Protein AF-E9GG00-F1 (afdb_monomer_lite)

Secondary structure (DSSP, 8-state):
-HHHHHHHTT-SSEEEEE-HHHHHHHHHHHHHTTTTTTTEEEEE-HHHHHHHHHHHHHHHSTTSSHHHHHHHTTSS-TTHHHHHHTT--HHHHHHHHHHHHHHHHHHHHHHHHHHTTTSS-HHHHHHHHTTS--SS--HHHHHHTS-HHHHHHHHHHHHHHHHHHHTTTHHHHHHHHHHHHHHHHHHHHHHHHHHT-HHHHHHHHHHHHHHHHHTT-HHHHHHHHHHHHHHHTHHHHSTTHHHHHHTTTTEEE-SSSTT-EEEHHHHHIIIIIHHHT-TTTSGGGGTT-HHHHHHHHHHHHHHHHHHHHHHHHTT--PPP-TTGGG-HHHHHHHHHHHHHHHHHHHHS--TTSS--SS-B-TTT-PBPPHHHHHHHHTHHHHHHHHHHHHHHHHHH-GGGGTSPPPPP---SHHHHS---PEEETTEEEPP---THHHHHHHHHHHHHT--HHHHTTS-SSSS-TTTB-TTSPBP---TTHHHHHHHHHHT-GGGHHHHTT--EEEEETTEEEEEEEETTEEEEEE-GGG------HHHHHHHHHHHSPSSEEEEE--S-SHHHHHHHHHGGGSPTTEEEEEEES-GGGT--EEEEHHHHHHHHHHHHHHHHHHHHHTTT-SS-----GGGTTEEEETTEEEE---SS-SS-SSTTTT--PPP----------------------

Radius of gyration: 34.78 Å; chains: 1; bounding box: 69×70×107 Å

Organism: Daphnia pulex (NCBI:txid6669)

Sequence (685 aa):
MSLRIAAECEQRYISLSSDLAICKKYFAIQALESPKFDKIFVQLGWFHIELSYYKAIGKFISESGMPYILVESGLLASGSLSGFLEGKNYNRCRRIHELTAIALQTLHFEAFLDSLKGEITKEDIAVLLRCIDFENANEASFISSIPEEINELFLKYEMYSQLTFSGEHGPLAKYWMLYISKIDVHRKMSRAIRMKDHRLYTQMFPQVLSMFFVFNHQNYARWGTKYHDNLMNMETTHPGITQDFDDGIISIRRTSKPFSASAIDLTLEQTQNKDAANSSTGVVSVTNNLSARQKFAKGHFIKTTLLSHVFQHCNLSRKEDVSKETYPSRIRKDTKQLNDLLSYIKKCRNPFIGNDEELINIGTGKAASKEVSSFLLNITTIGNNEYEKFVLSVIKDPLAFEKPIKKQLINNFASMGEKVKRVRNNQVEVLKMERNYLSTLLVTALEKKIDMELVLQYPLSPIPLVFAHLNGSMNKTVKSVLYDILDGPLEDDSLASVLGEKKLYVTEESKCFLFYVDAEKVMKMEEPTLRSNHEEADTRMMVHCATLESPATVVLRTTDSDVLAIAIGNFHQLKDGIQLYMEAGVTADNSLRYIDINKIGKHLGPQLSKAMPGFWNKATELEPVLYRPENSGWLLNEGKLVLNWFEGEMAPSCLEDIVVSPNEEDEEEEDGSSDDDSADDSEED

Structure (mmCIF, N/CA/C/O backbone):
data_AF-E9GG00-F1
#
_entry.id   AF-E9GG00-F1
#
loop_
_atom_site.group_PDB
_atom_site.id
_atom_site.type_symbol
_atom_site.label_atom_id
_atom_site.label_alt_id
_atom_site.label_comp_id
_atom_site.label_asym_id
_atom_site.label_entity_id
_atom_site.label_seq_id
_atom_site.pdbx_PDB_ins_code
_atom_site.Cartn_x
_atom_site.Cartn_y
_atom_site.Cartn_z
_atom_site.occupancy
_atom_site.B_iso_or_equiv
_atom_site.auth_seq_id
_atom_site.auth_comp_id
_atom_site.auth_asym_id
_atom_site.auth_atom_id
_atom_site.pdbx_PDB_model_num
ATOM 1 N N . MET A 1 1 ? -25.169 -5.922 27.946 1.00 80.06 1 MET A N 1
ATOM 2 C CA . MET A 1 1 ? -24.140 -6.933 28.272 1.00 80.06 1 MET A CA 1
ATOM 3 C C . MET A 1 1 ? -22.826 -6.264 28.653 1.00 80.06 1 MET A C 1
ATOM 5 O O . MET A 1 1 ? -22.438 -6.425 29.795 1.00 80.06 1 MET A O 1
ATOM 9 N N . SER A 1 2 ? -22.208 -5.447 27.791 1.00 82.50 2 SER A N 1
ATOM 10 C CA . SER A 1 2 ? -20.915 -4.789 28.070 1.00 82.50 2 SER A CA 1
ATOM 11 C C . SER A 1 2 ? -20.871 -3.995 29.383 1.00 82.50 2 SER A C 1
ATOM 13 O O . SER A 1 2 ? -19.956 -4.185 30.165 1.00 82.50 2 SER A O 1
ATOM 15 N N . LEU A 1 3 ? -21.900 -3.199 29.701 1.00 86.19 3 LEU A N 1
ATOM 16 C CA . LEU A 1 3 ? -21.973 -2.492 30.994 1.00 86.19 3 LEU A CA 1
ATOM 17 C C . LEU A 1 3 ? -22.063 -3.427 32.211 1.00 86.19 3 LEU A C 1
ATOM 19 O O . LEU A 1 3 ? -21.590 -3.078 33.285 1.00 86.19 3 LEU A O 1
ATOM 23 N N . ARG A 1 4 ? -22.674 -4.609 32.050 1.00 87.19 4 ARG A N 1
ATOM 24 C CA . ARG A 1 4 ? -22.717 -5.623 33.111 1.00 87.19 4 ARG A CA 1
ATOM 25 C C . ARG A 1 4 ? -21.331 -6.233 33.306 1.00 87.19 4 ARG A C 1
ATOM 27 O O . ARG A 1 4 ? -20.898 -6.329 34.439 1.00 87.19 4 ARG A O 1
ATOM 34 N N . ILE A 1 5 ? -20.639 -6.559 32.211 1.00 82.94 5 ILE A N 1
ATOM 35 C CA . ILE A 1 5 ? -19.252 -7.047 32.249 1.00 82.94 5 ILE A CA 1
ATOM 36 C C . ILE A 1 5 ? -18.348 -6.017 32.928 1.00 82.94 5 ILE A C 1
ATOM 38 O O . ILE A 1 5 ? -17.598 -6.380 33.821 1.00 82.94 5 ILE A O 1
ATOM 42 N N . ALA A 1 6 ? -18.472 -4.737 32.566 1.00 84.12 6 ALA A N 1
ATOM 43 C CA . ALA A 1 6 ? -17.714 -3.660 33.198 1.00 84.12 6 ALA A CA 1
ATOM 44 C C . ALA A 1 6 ? -17.949 -3.622 34.716 1.00 84.12 6 ALA A C 1
ATOM 46 O O . ALA A 1 6 ? -16.996 -3.559 35.480 1.00 84.12 6 ALA A O 1
ATOM 47 N N . ALA A 1 7 ? -19.207 -3.732 35.158 1.00 86.75 7 ALA A N 1
ATOM 48 C CA . ALA A 1 7 ? -19.543 -3.768 36.579 1.00 86.75 7 ALA A CA 1
ATOM 49 C C . ALA A 1 7 ? -19.005 -5.024 37.292 1.00 86.75 7 ALA A C 1
ATOM 51 O O . ALA A 1 7 ? -18.473 -4.910 38.388 1.00 86.75 7 ALA A O 1
ATOM 52 N N . GLU A 1 8 ? -19.122 -6.203 36.676 1.00 88.56 8 GLU A N 1
ATOM 53 C CA . GLU A 1 8 ? -18.617 -7.477 37.217 1.00 88.56 8 GLU A CA 1
ATOM 54 C C . GLU A 1 8 ? -17.082 -7.527 37.276 1.00 88.56 8 GLU A C 1
ATOM 56 O O . GLU A 1 8 ? -16.528 -8.179 38.153 1.00 88.56 8 GLU A O 1
ATOM 61 N N . CYS A 1 9 ? -16.401 -6.836 36.359 1.00 82.38 9 CYS A N 1
ATOM 62 C CA . CYS A 1 9 ? -14.941 -6.724 36.314 1.00 82.38 9 CYS A CA 1
ATOM 63 C C . CYS A 1 9 ? -14.412 -5.498 37.075 1.00 82.38 9 CYS A C 1
ATOM 65 O O . CYS A 1 9 ? -13.231 -5.185 36.953 1.00 82.38 9 CYS A O 1
ATOM 67 N N . GLU A 1 10 ? -15.279 -4.774 37.792 1.00 86.56 10 GLU A N 1
ATOM 68 C CA . GLU A 1 10 ? -14.945 -3.544 38.525 1.00 86.56 10 GLU A CA 1
ATOM 69 C C . GLU A 1 10 ? -14.262 -2.467 37.655 1.00 86.56 10 GLU A C 1
ATOM 71 O O . GLU A 1 10 ? -13.512 -1.617 38.132 1.00 86.56 10 GLU A O 1
ATOM 76 N N . GLN A 1 11 ? -14.553 -2.465 36.352 1.00 84.19 11 GLN A N 1
ATOM 77 C CA . GLN A 1 11 ? -14.012 -1.505 35.400 1.00 84.19 11 GLN A CA 1
ATOM 78 C C . GLN A 1 11 ? -14.855 -0.231 35.370 1.00 84.19 11 GLN A C 1
ATOM 80 O O . GLN A 1 11 ? -16.080 -0.258 35.206 1.00 84.19 11 GLN A O 1
ATOM 85 N N . ARG A 1 12 ? -14.179 0.918 35.472 1.00 86.25 12 ARG A N 1
ATOM 86 C CA . ARG A 1 12 ? -14.818 2.238 35.400 1.00 86.25 12 ARG A CA 1
ATOM 87 C C . ARG A 1 12 ? -15.427 2.505 34.021 1.00 86.25 12 ARG A C 1
ATOM 89 O O . ARG A 1 12 ? -16.559 2.989 33.938 1.00 86.25 12 ARG A O 1
ATOM 96 N N . TYR A 1 13 ? -14.690 2.154 32.971 1.00 90.81 13 TYR A N 1
ATOM 97 C CA . TYR A 1 13 ? -15.104 2.226 31.572 1.00 90.81 13 TYR A CA 1
ATOM 98 C C . TYR A 1 13 ? -14.845 0.890 30.886 1.00 90.81 13 TYR A C 1
ATOM 100 O O . TYR A 1 13 ? -14.038 0.091 31.350 1.00 90.81 13 TYR A O 1
ATOM 108 N N . ILE A 1 14 ? -15.519 0.652 29.764 1.00 89.56 14 ILE A N 1
ATOM 109 C CA . ILE A 1 14 ? -15.253 -0.516 28.924 1.00 89.56 14 ILE A CA 1
ATOM 110 C C . ILE A 1 14 ? -14.999 -0.083 27.491 1.00 89.56 14 ILE A C 1
ATOM 112 O O . ILE A 1 14 ? -15.794 0.650 26.903 1.00 89.56 14 ILE A O 1
ATOM 116 N N . SER A 1 15 ? -13.900 -0.565 26.921 1.00 89.56 15 SER A N 1
ATOM 117 C CA . SER A 1 15 ? -13.593 -0.355 25.513 1.00 89.56 15 SER A CA 1
ATOM 118 C C . SER A 1 15 ? -14.218 -1.443 24.643 1.00 89.56 15 SER A C 1
ATOM 120 O O . SER A 1 15 ? -14.095 -2.633 24.937 1.00 89.56 15 SER A O 1
ATOM 122 N N . LEU A 1 16 ? -14.884 -1.044 23.559 1.00 89.62 16 LEU A N 1
ATOM 123 C CA . LEU A 1 16 ? -15.431 -1.949 22.551 1.00 89.62 16 LEU A CA 1
ATOM 124 C C . LEU A 1 16 ? -14.815 -1.644 21.190 1.00 89.62 16 LEU A C 1
ATOM 126 O O . LEU A 1 16 ? -15.115 -0.612 20.593 1.00 89.62 16 LEU A O 1
ATOM 130 N N . SER A 1 17 ? -14.002 -2.570 20.683 1.00 89.75 17 SER A N 1
ATOM 131 C CA . SER A 1 17 ? -13.441 -2.502 19.333 1.00 89.75 17 SER A CA 1
ATOM 132 C C . SER A 1 17 ? -14.262 -3.335 18.353 1.00 89.75 17 SER A C 1
ATOM 134 O O . SER A 1 17 ? -14.636 -4.470 18.658 1.00 89.75 17 SER A O 1
ATOM 136 N N . SER A 1 18 ? -14.577 -2.777 17.184 1.00 87.62 18 SER A N 1
ATOM 137 C CA . SER A 1 18 ? -15.292 -3.499 16.130 1.00 87.62 18 SER A CA 1
ATOM 138 C C . SER A 1 18 ? -15.058 -2.900 14.744 1.00 87.62 18 SER A C 1
ATOM 140 O O . SER A 1 18 ? -14.469 -1.825 14.601 1.00 87.62 18 SER A O 1
ATOM 142 N N . ASP A 1 19 ? -15.545 -3.591 13.713 1.00 89.62 19 ASP A N 1
ATOM 143 C CA . ASP A 1 19 ? -15.570 -3.055 12.359 1.00 89.62 19 ASP A CA 1
ATOM 144 C C . ASP A 1 19 ? -16.465 -1.804 12.260 1.00 89.62 19 ASP A C 1
ATOM 146 O O . ASP A 1 19 ? -17.287 -1.485 13.128 1.00 89.62 19 ASP A O 1
ATOM 150 N N . LEU A 1 20 ? -16.329 -1.081 11.150 1.00 90.94 20 LEU A N 1
ATOM 151 C CA . LEU A 1 20 ? -17.071 0.152 10.913 1.00 90.94 20 LEU A CA 1
ATOM 152 C C . LEU A 1 20 ? -18.598 -0.043 10.880 1.00 90.94 20 LEU A C 1
ATOM 154 O O . LEU A 1 20 ? -19.349 0.855 11.274 1.00 90.94 20 LEU A O 1
ATOM 158 N N . ALA A 1 21 ? -19.081 -1.183 10.379 1.00 89.19 21 ALA A N 1
ATOM 159 C CA . ALA A 1 21 ? -20.507 -1.445 10.228 1.00 89.19 21 ALA A CA 1
ATOM 160 C C . ALA A 1 21 ? -21.207 -1.609 11.583 1.00 89.19 21 ALA A C 1
ATOM 162 O O . ALA A 1 21 ? -22.380 -1.236 11.708 1.00 89.19 21 ALA A O 1
ATOM 163 N N . ILE A 1 22 ? -20.488 -2.119 12.582 1.00 90.00 22 ILE A N 1
ATOM 164 C CA . ILE A 1 22 ? -20.940 -2.217 13.967 1.00 90.00 22 ILE A CA 1
ATOM 165 C C . ILE A 1 22 ? -20.696 -0.895 14.704 1.00 90.00 22 ILE A C 1
ATOM 167 O O . ILE A 1 22 ? -21.630 -0.359 15.303 1.00 90.00 22 ILE A O 1
ATOM 171 N N . CYS A 1 23 ? -19.500 -0.307 14.601 1.00 92.44 23 CYS A N 1
ATOM 172 C CA . CYS A 1 23 ? -19.158 0.918 15.330 1.00 92.44 23 CYS A CA 1
ATOM 173 C C . CYS A 1 23 ? -20.076 2.098 14.997 1.00 92.44 23 CYS A C 1
ATOM 175 O O . CYS A 1 23 ? -20.489 2.812 15.907 1.00 92.44 23 CYS A O 1
ATOM 177 N N . LYS A 1 24 ? -20.508 2.263 13.737 1.00 91.62 24 LYS A N 1
ATOM 178 C CA . LYS A 1 24 ? -21.499 3.301 13.384 1.00 91.62 24 LYS A CA 1
ATOM 179 C C . LYS A 1 24 ? -22.811 3.160 14.167 1.00 91.62 24 LYS A C 1
ATOM 181 O O . LYS A 1 24 ? -23.434 4.159 14.512 1.00 91.62 24 LYS A O 1
ATOM 186 N N . LYS A 1 25 ? -23.237 1.922 14.457 1.00 92.50 25 LYS A N 1
ATOM 187 C CA . LYS A 1 25 ? -24.439 1.655 15.257 1.00 92.50 25 LYS A CA 1
ATOM 188 C C . LYS A 1 25 ? -24.176 1.953 16.726 1.00 92.50 25 LYS A C 1
ATOM 190 O O . LYS A 1 25 ? -25.041 2.530 17.370 1.00 92.50 25 LYS A O 1
ATOM 195 N N . TYR A 1 26 ? -23.000 1.595 17.241 1.00 92.88 26 TYR A N 1
ATOM 196 C CA . TYR A 1 26 ? -22.618 1.919 18.616 1.00 92.88 26 TYR A CA 1
ATOM 197 C C . TYR A 1 26 ? -22.583 3.424 18.856 1.00 92.88 26 TYR A C 1
ATOM 199 O O . TYR A 1 26 ? -23.201 3.875 19.813 1.00 92.88 26 TYR A O 1
ATOM 207 N N . PHE A 1 27 ? -21.972 4.201 17.959 1.00 92.12 27 PHE A N 1
ATOM 208 C CA . PHE A 1 27 ? -21.979 5.659 18.065 1.00 92.12 27 PHE A CA 1
ATOM 209 C C . PHE A 1 27 ? -23.397 6.241 18.039 1.00 92.12 27 PHE A C 1
ATOM 211 O O . PHE A 1 27 ? -23.723 7.080 18.872 1.00 92.12 27 PHE A O 1
ATOM 218 N N . ALA A 1 28 ? -24.261 5.771 17.132 1.00 91.00 28 ALA A N 1
ATOM 219 C CA . ALA A 1 28 ? -25.647 6.235 17.065 1.00 91.00 28 ALA A CA 1
ATOM 220 C C . ALA A 1 28 ? -26.446 5.891 18.335 1.00 91.00 28 ALA A C 1
ATOM 222 O O . ALA A 1 28 ? -27.144 6.745 18.872 1.00 91.00 28 ALA A O 1
ATOM 223 N N . ILE A 1 29 ? -26.322 4.659 18.844 1.00 92.31 29 ILE A N 1
ATOM 224 C CA . ILE A 1 29 ? -26.987 4.228 20.083 1.00 92.31 29 ILE A CA 1
ATOM 225 C C . ILE A 1 29 ? -26.475 5.037 21.274 1.00 92.31 29 ILE A C 1
ATOM 227 O O . ILE A 1 29 ? -27.275 5.492 22.082 1.00 92.31 29 ILE A O 1
ATOM 231 N N . GLN A 1 30 ? -25.159 5.232 21.379 1.00 92.38 30 GLN A N 1
ATOM 232 C CA . GLN A 1 30 ? -24.559 6.014 22.455 1.00 92.38 30 GLN A CA 1
ATOM 233 C C . GLN A 1 30 ? -25.062 7.460 22.445 1.00 92.38 30 GLN A C 1
ATOM 235 O O . GLN A 1 30 ? -25.414 7.975 23.498 1.00 92.38 30 GLN A O 1
ATOM 240 N N . ALA A 1 31 ? -25.170 8.081 21.268 1.00 89.75 31 ALA A N 1
ATOM 241 C CA . ALA A 1 31 ? -25.702 9.434 21.138 1.00 89.75 31 ALA A CA 1
ATOM 242 C C . ALA A 1 31 ? -27.196 9.526 21.505 1.00 89.75 31 ALA A C 1
ATOM 244 O O . ALA A 1 31 ? -27.591 10.440 22.222 1.00 89.75 31 ALA A O 1
ATOM 245 N N . LEU A 1 32 ? -28.023 8.581 21.042 1.00 92.81 32 LEU A N 1
ATOM 246 C CA . LEU A 1 32 ? -29.474 8.585 21.286 1.00 92.81 32 LEU A CA 1
ATOM 247 C C . LEU A 1 32 ? -29.849 8.279 22.742 1.00 92.81 32 LEU A C 1
ATOM 249 O O . LEU A 1 32 ? -30.848 8.786 23.241 1.00 92.81 32 LEU A O 1
ATOM 253 N N . GLU A 1 33 ? -29.075 7.426 23.408 1.00 94.75 33 GLU A N 1
ATOM 254 C CA . GLU A 1 33 ? -29.372 6.926 24.756 1.00 94.75 33 GLU A CA 1
ATOM 255 C C . GLU A 1 33 ? -28.454 7.543 25.824 1.00 94.75 33 GLU A C 1
ATOM 257 O O . GLU A 1 33 ? -28.395 7.040 26.948 1.00 94.75 33 GLU A O 1
ATOM 262 N N . SER A 1 34 ? -27.710 8.604 25.501 1.00 91.56 34 SER A N 1
ATOM 263 C CA . SER A 1 34 ? -26.864 9.297 26.479 1.00 91.56 34 SER A CA 1
ATOM 264 C C . SER A 1 34 ? -27.709 9.768 27.683 1.00 91.56 34 SER A C 1
ATOM 266 O O . SER A 1 34 ? -28.817 10.277 27.488 1.00 91.56 34 SER A O 1
ATOM 268 N N . PRO A 1 35 ? -27.252 9.562 28.941 1.00 93.75 35 PRO A N 1
ATOM 269 C CA . PRO A 1 35 ? -25.905 9.134 29.341 1.00 93.75 35 PRO A CA 1
ATOM 270 C C . PRO A 1 35 ? -25.732 7.624 29.597 1.00 93.75 35 PRO A C 1
ATOM 272 O O . PRO A 1 35 ? -24.723 7.172 30.142 1.00 93.75 35 PRO A O 1
ATOM 275 N N . LYS A 1 36 ? -26.729 6.800 29.260 1.00 93.06 36 LYS A N 1
ATOM 276 C CA . LYS A 1 36 ? -26.805 5.382 29.658 1.00 93.06 36 LYS A CA 1
ATOM 277 C C . LYS A 1 36 ? -25.605 4.552 29.206 1.00 93.06 36 LYS A C 1
ATOM 279 O O . LYS A 1 36 ? -25.193 3.641 29.924 1.00 93.06 36 LYS A O 1
ATOM 284 N N . PHE A 1 37 ? -25.065 4.839 28.022 1.00 93.44 37 PHE A N 1
ATOM 285 C CA . PHE A 1 37 ? -23.932 4.121 27.432 1.00 93.44 37 PHE A CA 1
ATOM 286 C C . PHE A 1 37 ? -22.645 4.953 27.400 1.00 93.44 37 PHE A C 1
ATOM 288 O O . PHE A 1 37 ? -21.684 4.555 26.745 1.00 93.44 37 PHE A O 1
ATOM 295 N N . ASP A 1 38 ? -22.578 6.060 28.139 1.00 91.44 38 ASP A N 1
ATOM 296 C CA . ASP A 1 38 ? -21.411 6.954 28.144 1.00 91.44 38 ASP A CA 1
ATOM 297 C C . ASP A 1 38 ? -20.187 6.314 28.809 1.00 91.44 38 ASP A C 1
ATOM 299 O O . ASP A 1 38 ? -19.072 6.758 28.598 1.00 91.44 38 ASP A O 1
ATOM 303 N N . LYS A 1 39 ? -20.361 5.221 29.566 1.00 91.25 39 LYS A N 1
ATOM 304 C CA . LYS A 1 39 ? -19.237 4.432 30.105 1.00 91.25 39 LYS A CA 1
ATOM 305 C C . LYS A 1 39 ? -18.523 3.564 29.058 1.00 91.25 39 LYS A C 1
ATOM 307 O O . LYS A 1 39 ? -17.563 2.871 29.398 1.00 91.25 39 LYS A O 1
ATOM 312 N N . ILE A 1 40 ? -19.035 3.505 27.828 1.00 93.50 40 ILE A N 1
ATOM 313 C CA . ILE A 1 40 ? -18.480 2.683 26.752 1.00 93.50 40 ILE A CA 1
ATOM 314 C C . ILE A 1 40 ? -17.591 3.550 25.862 1.00 93.50 40 ILE A C 1
ATOM 316 O O . ILE A 1 40 ? -18.080 4.440 25.173 1.00 93.50 40 ILE A O 1
ATOM 320 N N . PHE A 1 41 ? -16.311 3.210 25.770 1.00 94.69 41 PHE A N 1
ATOM 321 C CA . PHE A 1 41 ? -15.425 3.807 24.782 1.00 94.69 41 PHE A CA 1
ATOM 322 C C . PHE A 1 41 ? -15.445 2.974 23.494 1.00 94.69 41 PHE A C 1
ATOM 324 O O . PHE A 1 41 ? -15.007 1.825 23.469 1.00 94.69 41 PHE A O 1
ATOM 331 N N . VAL A 1 42 ? -15.974 3.527 22.405 1.00 94.62 42 VAL A N 1
ATOM 332 C CA . VAL A 1 42 ? -16.054 2.823 21.114 1.00 94.62 42 VAL A CA 1
ATOM 333 C C . VAL A 1 42 ? -14.753 3.026 20.331 1.00 94.62 42 VAL A C 1
ATOM 335 O O . VAL A 1 42 ? -14.397 4.156 20.001 1.00 94.62 42 VAL A O 1
ATOM 338 N N . GLN A 1 43 ? -14.066 1.931 19.995 1.00 93.75 43 GLN A N 1
ATOM 339 C CA . GLN A 1 43 ? -12.863 1.921 19.160 1.00 93.75 43 GLN A CA 1
ATOM 340 C C . GLN A 1 43 ? -13.171 1.392 17.752 1.00 93.75 43 GLN A C 1
ATOM 342 O O . GLN A 1 43 ? -13.792 0.340 17.591 1.00 93.75 43 GLN A O 1
ATOM 347 N N . LEU A 1 44 ? -12.706 2.085 16.710 1.00 94.19 44 LEU A N 1
ATOM 348 C CA . LEU A 1 44 ? -12.712 1.514 15.361 1.00 94.19 44 LEU A CA 1
ATOM 349 C C . LEU A 1 44 ? -11.560 0.517 15.213 1.00 94.19 44 LEU A C 1
ATOM 351 O O . LEU A 1 44 ? -10.413 0.841 15.508 1.00 94.19 44 LEU A O 1
ATOM 355 N N . GLY A 1 45 ? -11.872 -0.685 14.732 1.00 92.25 45 GLY A N 1
ATOM 356 C CA . GLY A 1 45 ? -10.898 -1.743 14.492 1.00 92.25 45 GLY A CA 1
ATOM 357 C C . GLY A 1 45 ? -9.850 -1.340 13.452 1.00 92.25 45 GLY A C 1
ATOM 358 O O . GLY A 1 45 ? -10.188 -1.023 12.305 1.00 92.25 45 GLY A O 1
ATOM 359 N N . TRP A 1 46 ? -8.576 -1.339 13.862 1.00 93.81 46 TRP A N 1
ATOM 360 C CA . TRP A 1 46 ? -7.464 -0.917 13.007 1.00 93.81 46 TRP A CA 1
ATOM 361 C C . TRP A 1 46 ? -7.317 -1.803 11.774 1.00 93.81 46 TRP A C 1
ATOM 363 O O . TRP A 1 46 ? -7.058 -1.280 10.697 1.00 93.81 46 TRP A O 1
ATOM 373 N N . PHE A 1 47 ? -7.528 -3.117 11.876 1.00 93.38 47 PHE A N 1
ATOM 374 C CA . PHE A 1 47 ? -7.332 -4.003 10.729 1.00 93.38 47 PHE A CA 1
ATOM 375 C C . PHE A 1 47 ? -8.248 -3.643 9.557 1.00 93.38 47 PHE A C 1
ATOM 377 O O . PHE A 1 47 ? -7.790 -3.526 8.423 1.00 93.38 47 PHE A O 1
ATOM 384 N N . HIS A 1 48 ? -9.520 -3.347 9.815 1.00 93.94 48 HIS A N 1
ATOM 385 C CA . HIS A 1 48 ? -10.431 -2.923 8.751 1.00 93.94 48 HIS A CA 1
ATOM 386 C C . HIS A 1 48 ? -10.148 -1.501 8.229 1.00 93.94 48 HIS A C 1
ATOM 388 O O . HIS A 1 48 ? -10.404 -1.209 7.054 1.00 93.94 48 HIS A O 1
ATOM 394 N N . ILE A 1 49 ? -9.626 -0.611 9.082 1.00 96.56 49 ILE A N 1
ATOM 395 C CA . ILE A 1 49 ? -9.103 0.696 8.650 1.00 96.56 49 ILE A CA 1
ATOM 396 C C . ILE A 1 49 ? -7.916 0.486 7.702 1.00 96.56 49 ILE A C 1
ATOM 398 O O . ILE A 1 49 ? -7.875 1.092 6.635 1.00 96.56 49 ILE A O 1
ATOM 402 N N . GLU A 1 50 ? -6.995 -0.406 8.053 1.00 96.12 50 GLU A N 1
ATOM 403 C CA . GLU A 1 50 ? -5.785 -0.726 7.299 1.00 96.12 50 GLU A CA 1
ATOM 404 C C . GLU A 1 50 ? -6.107 -1.326 5.921 1.00 96.12 50 GLU A C 1
ATOM 406 O O . GLU A 1 50 ? -5.563 -0.866 4.920 1.00 96.12 50 GLU A O 1
ATOM 411 N N . LEU A 1 51 ? -7.077 -2.244 5.817 1.00 95.81 51 LEU A N 1
ATOM 412 C CA . LEU A 1 51 ? -7.573 -2.734 4.516 1.00 95.81 51 LEU A CA 1
ATOM 413 C C . LEU A 1 51 ? -8.112 -1.594 3.640 1.00 95.81 51 LEU A C 1
ATOM 415 O O . LEU A 1 51 ? -7.837 -1.513 2.441 1.00 95.81 51 LEU A O 1
ATOM 419 N N . SER A 1 52 ? -8.870 -0.677 4.246 1.00 97.06 52 SER A N 1
ATOM 420 C CA . SER A 1 52 ? -9.386 0.498 3.539 1.00 97.06 52 SER A CA 1
ATOM 421 C C . SER A 1 52 ? -8.272 1.455 3.125 1.00 97.06 52 SER A C 1
ATOM 423 O O . SER A 1 52 ? -8.383 2.091 2.078 1.00 97.06 52 SER A O 1
ATOM 425 N N . TYR A 1 53 ? -7.206 1.546 3.919 1.00 98.25 53 TYR A N 1
ATOM 426 C CA . TYR A 1 53 ? -6.026 2.345 3.617 1.00 98.25 53 TYR A CA 1
ATOM 427 C C . TYR A 1 53 ? -5.242 1.757 2.441 1.00 98.25 53 TYR A C 1
ATOM 429 O O . TYR A 1 53 ? -4.958 2.484 1.492 1.00 98.25 53 TYR A O 1
ATOM 437 N N . TYR A 1 54 ? -5.015 0.439 2.413 1.00 98.25 54 TYR A N 1
ATOM 438 C CA . TYR A 1 54 ? -4.427 -0.231 1.249 1.00 98.25 54 TYR A CA 1
ATOM 439 C C . TYR A 1 54 ? -5.260 -0.037 -0.009 1.00 98.25 54 TYR A C 1
ATOM 441 O O . TYR A 1 54 ? -4.708 0.239 -1.063 1.00 98.25 54 TYR A O 1
ATOM 449 N N . LYS A 1 55 ? -6.591 -0.079 0.088 1.00 97.81 55 LYS A N 1
ATOM 450 C CA . LYS A 1 55 ? -7.459 0.223 -1.054 1.00 97.81 55 LYS A CA 1
ATOM 451 C C . LYS A 1 55 ? -7.324 1.671 -1.547 1.00 97.81 55 LYS A C 1
ATOM 453 O O . LYS A 1 55 ? -7.442 1.922 -2.745 1.00 97.81 55 LYS A O 1
ATOM 458 N N . ALA A 1 56 ? -7.094 2.631 -0.652 1.00 98.12 56 ALA A N 1
ATOM 459 C CA . ALA A 1 56 ? -6.817 4.014 -1.040 1.00 98.12 56 ALA A CA 1
ATOM 460 C C . ALA A 1 56 ? -5.448 4.132 -1.735 1.00 98.12 56 ALA A C 1
ATOM 462 O O . ALA A 1 56 ? -5.358 4.774 -2.779 1.00 98.12 56 ALA A O 1
ATOM 463 N N . ILE A 1 57 ? -4.417 3.452 -1.219 1.00 98.19 57 ILE A N 1
ATOM 464 C CA . ILE A 1 57 ? -3.095 3.359 -1.863 1.00 98.19 57 ILE A CA 1
ATOM 465 C C . ILE A 1 57 ? -3.197 2.663 -3.228 1.00 98.19 57 ILE A C 1
ATOM 467 O O . ILE A 1 57 ? -2.623 3.136 -4.200 1.00 98.19 57 ILE A O 1
ATOM 471 N N . GLY A 1 58 ? -3.974 1.588 -3.337 1.00 96.94 58 GLY A N 1
ATOM 472 C CA . GLY A 1 58 ? -4.207 0.872 -4.588 1.00 96.94 58 GLY A CA 1
ATOM 473 C C . GLY A 1 58 ? -4.839 1.762 -5.655 1.00 96.94 58 GLY A C 1
ATOM 474 O O . GLY A 1 58 ? -4.414 1.734 -6.801 1.00 96.94 58 GLY A O 1
ATOM 475 N N . LYS A 1 59 ? -5.785 2.637 -5.281 1.00 96.62 59 LYS A N 1
ATOM 476 C CA . LYS A 1 59 ? -6.301 3.669 -6.196 1.00 96.62 59 LYS A CA 1
ATOM 477 C C . LYS A 1 59 ? -5.249 4.710 -6.569 1.00 96.62 59 LYS A C 1
ATOM 479 O O . LYS A 1 59 ? -5.300 5.204 -7.689 1.00 96.62 59 LYS A O 1
ATOM 484 N N . PHE A 1 60 ? -4.338 5.056 -5.660 1.00 98.00 60 PHE A N 1
ATOM 485 C CA . PHE A 1 60 ? -3.253 5.994 -5.948 1.00 98.00 60 PHE A CA 1
ATOM 486 C C . PHE A 1 60 ? -2.315 5.443 -7.029 1.00 98.00 60 PHE A C 1
ATOM 488 O O . PHE A 1 60 ? -2.069 6.145 -7.998 1.00 98.00 60 PHE A O 1
ATOM 495 N N . ILE A 1 61 ? -1.908 4.172 -6.923 1.00 96.44 61 ILE A N 1
ATOM 496 C CA . ILE A 1 61 ? -0.989 3.515 -7.875 1.00 96.44 61 ILE A CA 1
ATOM 497 C C . ILE A 1 61 ? -1.679 2.806 -9.051 1.00 96.44 61 ILE A C 1
ATOM 499 O O . ILE A 1 61 ? -1.024 2.128 -9.839 1.00 96.44 61 ILE A O 1
ATOM 503 N N . SER A 1 62 ? -3.005 2.899 -9.159 1.00 91.38 62 SER A N 1
ATOM 504 C CA . SER A 1 62 ? -3.768 2.186 -10.188 1.00 91.38 62 SER A CA 1
ATOM 505 C C . SER A 1 62 ? -3.355 2.663 -11.576 1.00 91.38 62 SER A C 1
ATOM 507 O O . SER A 1 62 ? -3.429 3.861 -11.849 1.00 91.38 62 SER A O 1
ATOM 509 N N . GLU A 1 63 ? -2.975 1.720 -12.440 1.00 83.69 63 GLU A N 1
ATOM 510 C CA . GLU A 1 63 ? -2.443 1.971 -13.788 1.00 83.69 63 GLU A CA 1
ATOM 511 C C . GLU A 1 63 ? -1.206 2.879 -13.833 1.00 83.69 63 GLU A C 1
ATOM 513 O O . GLU A 1 63 ? -0.908 3.447 -14.870 1.00 83.69 63 GLU A O 1
ATOM 518 N N . SER A 1 64 ? -0.444 3.030 -12.745 1.00 86.62 64 SER A N 1
ATOM 519 C CA . SER A 1 64 ? 0.756 3.883 -12.755 1.00 86.62 64 SER A CA 1
ATOM 520 C C . SER A 1 64 ? 2.021 3.165 -13.246 1.00 86.62 64 SER A C 1
ATOM 522 O O . SER A 1 64 ? 3.122 3.597 -12.917 1.00 86.62 64 SER A O 1
ATOM 524 N N . GLY A 1 65 ? 1.890 2.004 -13.892 1.00 81.50 65 GLY A N 1
ATOM 525 C CA . GLY A 1 65 ? 3.008 1.146 -14.309 1.00 81.50 65 GLY A CA 1
ATOM 526 C C . GLY A 1 65 ? 3.545 0.217 -13.218 1.00 81.50 65 GLY A C 1
ATOM 527 O O . GLY A 1 65 ? 3.886 -0.928 -13.492 1.00 81.50 65 GLY A O 1
ATOM 528 N N . MET A 1 66 ? 3.526 0.638 -11.951 1.00 91.12 66 MET A N 1
ATOM 529 C CA . MET A 1 66 ? 3.941 -0.229 -10.839 1.00 91.12 66 MET A CA 1
ATOM 530 C C . MET A 1 66 ? 3.110 -1.513 -10.707 1.00 91.12 66 MET A C 1
ATOM 532 O O . MET A 1 66 ? 3.718 -2.561 -10.526 1.00 91.12 66 MET A O 1
ATOM 536 N N . PRO A 1 67 ? 1.764 -1.504 -10.825 1.00 86.81 67 PRO A N 1
ATOM 537 C CA . PRO A 1 67 ? 0.975 -2.740 -10.862 1.00 86.81 67 PRO A CA 1
ATOM 538 C C . PRO A 1 67 ? 1.503 -3.788 -11.848 1.00 86.81 67 PRO A C 1
ATOM 540 O O . PRO A 1 67 ? 1.588 -4.959 -11.493 1.00 86.81 67 PRO A O 1
ATOM 543 N N . TYR A 1 68 ? 1.904 -3.348 -13.043 1.00 79.94 68 TYR A N 1
ATOM 544 C CA . TYR A 1 68 ? 2.508 -4.191 -14.071 1.00 79.94 68 TYR A CA 1
ATOM 545 C C . TYR A 1 68 ? 3.896 -4.681 -13.646 1.00 79.94 68 TYR A C 1
ATOM 547 O O . TYR A 1 68 ? 4.143 -5.880 -13.626 1.00 79.94 68 TYR A O 1
ATOM 555 N N . ILE A 1 69 ? 4.764 -3.782 -13.177 1.00 82.50 69 ILE A N 1
ATOM 556 C CA . ILE A 1 69 ? 6.106 -4.133 -12.688 1.00 82.50 69 ILE A CA 1
ATOM 557 C C . ILE A 1 69 ? 6.052 -5.178 -11.560 1.00 82.50 69 ILE A C 1
ATOM 559 O O . ILE A 1 69 ? 6.877 -6.089 -11.509 1.00 82.50 69 ILE A O 1
ATOM 563 N N . LEU A 1 70 ? 5.084 -5.078 -10.645 1.00 84.31 70 LEU A N 1
ATOM 564 C CA . LEU A 1 70 ? 4.900 -6.059 -9.570 1.00 84.31 70 LEU A CA 1
ATOM 565 C C . LEU A 1 70 ? 4.547 -7.453 -10.104 1.00 84.31 70 LEU A C 1
ATOM 567 O O . LEU A 1 70 ? 4.966 -8.439 -9.499 1.00 84.31 70 LEU A O 1
ATOM 571 N N . VAL A 1 71 ? 3.795 -7.525 -11.206 1.00 77.69 71 VAL A N 1
ATOM 572 C CA . VAL A 1 71 ? 3.450 -8.780 -11.883 1.00 77.69 71 VAL A CA 1
ATOM 573 C C . VAL A 1 71 ? 4.657 -9.362 -12.599 1.00 77.69 71 VAL A C 1
ATOM 575 O O . VAL A 1 71 ? 5.053 -10.486 -12.306 1.00 77.69 71 VAL A O 1
ATOM 578 N N . GLU A 1 72 ? 5.296 -8.573 -13.455 1.00 76.50 72 GLU A N 1
ATOM 579 C CA . GLU A 1 72 ? 6.396 -9.049 -14.296 1.00 76.50 72 GLU A CA 1
ATOM 580 C C . GLU A 1 72 ? 7.665 -9.392 -13.505 1.00 76.50 72 GLU A C 1
ATOM 582 O O . GLU A 1 72 ? 8.418 -10.292 -13.864 1.00 76.50 72 GLU A O 1
ATOM 587 N N . SER A 1 73 ? 7.892 -8.728 -12.368 1.00 80.00 73 SER A N 1
ATOM 588 C CA . SER A 1 73 ? 8.972 -9.100 -11.439 1.00 80.00 73 SER A CA 1
ATOM 589 C C . SER A 1 73 ? 8.698 -10.397 -10.662 1.00 80.00 73 SER A C 1
ATOM 591 O O . SER A 1 73 ? 9.527 -10.818 -9.854 1.00 80.00 73 SER A O 1
ATOM 593 N N . GLY A 1 74 ? 7.524 -11.018 -10.830 1.00 76.31 74 GLY A N 1
ATOM 594 C CA . GLY A 1 74 ? 7.102 -12.197 -10.070 1.00 76.31 74 GLY A CA 1
ATOM 595 C C . GLY A 1 74 ? 6.861 -11.918 -8.580 1.00 76.31 74 GLY A C 1
ATOM 596 O O . GLY A 1 74 ? 6.813 -12.845 -7.763 1.00 76.31 74 GLY A O 1
ATOM 597 N N . LEU A 1 75 ? 6.740 -10.646 -8.175 1.00 85.56 75 LEU A N 1
ATOM 598 C CA . LEU A 1 75 ? 6.459 -10.275 -6.787 1.00 85.56 75 LEU A CA 1
ATOM 599 C C . LEU A 1 75 ? 4.970 -10.432 -6.442 1.00 85.56 75 LEU A C 1
ATOM 601 O O . LEU A 1 75 ? 4.627 -10.759 -5.296 1.00 85.56 75 LEU A O 1
ATOM 605 N N . LEU A 1 76 ? 4.100 -10.210 -7.424 1.00 80.44 76 LEU A N 1
ATOM 606 C CA . LEU A 1 76 ? 2.655 -10.309 -7.317 1.00 80.44 76 LEU A CA 1
ATOM 607 C C . LEU A 1 76 ? 2.105 -11.160 -8.455 1.00 80.44 76 LEU A C 1
ATOM 609 O O . LEU A 1 76 ? 2.181 -10.788 -9.612 1.00 80.44 76 LEU A O 1
ATOM 613 N N . ALA A 1 77 ? 1.470 -12.267 -8.110 1.00 73.25 77 ALA A N 1
ATOM 614 C CA . ALA A 1 77 ? 0.708 -13.034 -9.074 1.00 73.25 77 ALA A CA 1
ATOM 615 C C . ALA A 1 77 ? -0.473 -12.206 -9.609 1.00 73.25 77 ALA A C 1
ATOM 617 O O . ALA A 1 77 ? -1.069 -11.385 -8.898 1.00 73.25 77 ALA A O 1
ATOM 618 N N . SER A 1 78 ? -0.781 -12.363 -10.881 1.00 64.50 78 SER A N 1
ATOM 619 C CA . SER A 1 78 ? -1.550 -11.373 -11.620 1.00 64.50 78 SER A CA 1
ATOM 620 C C . SER A 1 78 ? -3.059 -11.407 -11.349 1.00 64.50 78 SER A C 1
ATOM 622 O O . SER A 1 78 ? -3.647 -10.351 -11.134 1.00 64.50 78 SER A O 1
ATOM 624 N N . GLY A 1 79 ? -3.680 -12.563 -11.131 1.00 65.69 79 GLY A N 1
ATOM 625 C CA . GLY A 1 79 ? -5.057 -12.627 -10.598 1.00 65.69 79 GLY A CA 1
ATOM 626 C C . GLY A 1 79 ? -5.165 -12.201 -9.125 1.00 65.69 79 GLY A C 1
ATOM 627 O O . GLY A 1 79 ? -6.252 -11.903 -8.618 1.00 65.69 79 GLY A O 1
ATOM 628 N N . SER A 1 80 ? -4.033 -12.058 -8.432 1.00 73.50 80 SER A N 1
ATOM 629 C CA . SER A 1 80 ? -3.962 -11.486 -7.096 1.00 73.50 80 SER A CA 1
ATOM 630 C C . SER A 1 80 ? -3.860 -9.959 -7.129 1.00 73.50 80 SER A C 1
ATOM 632 O O . SER A 1 80 ? -4.022 -9.336 -6.070 1.00 73.50 80 SER A O 1
ATOM 634 N N . LEU A 1 81 ? -3.674 -9.351 -8.311 1.00 76.31 81 LEU A N 1
ATOM 635 C CA . LEU A 1 81 ? -3.554 -7.907 -8.509 1.00 76.31 81 LEU A CA 1
ATOM 636 C C . LEU A 1 81 ? -4.814 -7.157 -8.088 1.00 76.31 81 LEU A C 1
ATOM 638 O O . LEU A 1 81 ? -4.734 -6.205 -7.312 1.00 76.31 81 LEU A O 1
ATOM 642 N N . SER A 1 82 ? -5.990 -7.621 -8.518 1.00 80.00 82 SER A N 1
ATOM 643 C CA . SER A 1 82 ? -7.261 -6.997 -8.128 1.00 80.00 82 SER A CA 1
ATOM 644 C C . SER A 1 82 ? -7.433 -7.008 -6.605 1.00 80.00 82 SER A C 1
ATOM 646 O O . SER A 1 82 ? -7.722 -5.982 -5.989 1.00 80.00 82 SER A O 1
ATOM 648 N N . GLY A 1 83 ? -7.158 -8.148 -5.961 1.00 75.19 83 GLY A N 1
ATOM 649 C CA . GLY A 1 83 ? -7.223 -8.261 -4.505 1.00 75.19 83 GLY A CA 1
ATOM 650 C C . GLY A 1 83 ? -6.187 -7.398 -3.773 1.00 75.19 83 GLY A C 1
ATOM 651 O O . GLY A 1 83 ? -6.458 -6.955 -2.655 1.00 75.19 83 GLY A O 1
ATOM 652 N N . PHE A 1 84 ? -5.029 -7.142 -4.387 1.00 90.25 84 PHE A N 1
ATOM 653 C CA . PHE A 1 84 ? -4.001 -6.231 -3.880 1.00 90.25 84 PHE A CA 1
ATOM 654 C C . PHE A 1 84 ? -4.437 -4.761 -3.987 1.00 90.25 84 PHE A C 1
ATOM 656 O O . PHE A 1 84 ? -4.475 -4.073 -2.967 1.00 90.25 84 PHE A O 1
ATOM 663 N N . LEU A 1 85 ? -4.861 -4.302 -5.171 1.00 88.56 85 LEU A N 1
ATOM 664 C CA . LEU A 1 85 ? -5.320 -2.923 -5.400 1.00 88.56 85 LEU A CA 1
ATOM 665 C C . LEU A 1 85 ? -6.596 -2.590 -4.613 1.00 88.56 85 LEU A C 1
ATOM 667 O O . LEU A 1 85 ? -6.796 -1.459 -4.170 1.00 88.56 85 LEU A O 1
ATOM 671 N N . GLU A 1 86 ? -7.468 -3.573 -4.394 1.00 90.25 86 GLU A N 1
ATOM 672 C CA . GLU A 1 86 ? -8.671 -3.400 -3.582 1.00 90.25 86 GLU A CA 1
ATOM 673 C C . GLU A 1 86 ? -8.428 -3.537 -2.072 1.00 90.25 86 GLU A C 1
ATOM 675 O O . GLU A 1 86 ? -9.386 -3.415 -1.304 1.00 90.25 86 GLU A O 1
ATOM 680 N N . GLY A 1 87 ? -7.191 -3.798 -1.635 1.00 89.19 87 GLY A N 1
ATOM 681 C CA . GLY A 1 87 ? -6.848 -3.961 -0.222 1.00 89.19 87 GLY A CA 1
ATOM 682 C C . GLY A 1 87 ? -7.495 -5.181 0.442 1.00 89.19 87 GLY A C 1
ATOM 683 O O . GLY A 1 87 ? -7.628 -5.208 1.659 1.00 89.19 87 GLY A O 1
ATOM 684 N N . LYS A 1 88 ? -7.942 -6.180 -0.332 1.00 85.81 88 LYS A N 1
ATOM 685 C CA . LYS A 1 88 ? -8.602 -7.398 0.177 1.00 85.81 88 LYS A CA 1
ATOM 686 C C . LYS A 1 88 ? -7.598 -8.453 0.639 1.00 85.81 88 LYS A C 1
ATOM 688 O O . LYS A 1 88 ? -7.867 -9.197 1.580 1.00 85.81 88 LYS A O 1
ATOM 693 N N . ASN A 1 89 ? -6.431 -8.511 0.002 1.00 86.69 89 ASN A N 1
ATOM 694 C CA . ASN A 1 89 ? -5.399 -9.504 0.292 1.00 86.69 89 ASN A CA 1
ATOM 695 C C . ASN A 1 89 ? -4.433 -9.012 1.383 1.00 86.69 89 ASN A C 1
ATOM 697 O O . ASN A 1 89 ? -3.265 -8.764 1.096 1.00 86.69 89 ASN A O 1
ATOM 701 N N . TYR A 1 90 ? -4.899 -8.911 2.634 1.00 89.12 90 TYR A N 1
ATOM 702 C CA . TYR A 1 90 ? -4.167 -8.295 3.757 1.00 89.12 90 TYR A CA 1
ATOM 703 C C . TYR A 1 90 ? -2.658 -8.593 3.810 1.00 89.12 90 TYR A C 1
ATOM 705 O O . TYR A 1 90 ? -1.836 -7.685 3.711 1.00 89.12 90 TYR A O 1
ATOM 713 N N . ASN A 1 91 ? -2.288 -9.874 3.933 1.00 88.00 91 ASN A N 1
ATOM 714 C CA . ASN A 1 91 ? -0.888 -10.283 4.084 1.00 88.00 91 ASN A CA 1
ATOM 715 C C . ASN A 1 91 ? -0.045 -9.936 2.847 1.00 88.00 91 ASN A C 1
ATOM 717 O O . ASN A 1 91 ? 1.139 -9.634 2.978 1.00 88.00 91 ASN A O 1
ATOM 721 N N . ARG A 1 92 ? -0.648 -9.977 1.648 1.00 89.69 92 ARG A N 1
ATOM 722 C CA . ARG A 1 92 ? 0.027 -9.594 0.402 1.00 89.69 92 ARG A CA 1
ATOM 723 C C . ARG A 1 92 ? 0.202 -8.082 0.337 1.00 89.69 92 ARG A C 1
ATOM 725 O O . ARG A 1 92 ? 1.318 -7.648 0.100 1.00 89.69 92 ARG A O 1
ATOM 732 N N . CYS A 1 93 ? -0.842 -7.299 0.620 1.00 94.19 93 CYS A N 1
ATOM 733 C CA . CYS A 1 93 ? -0.765 -5.836 0.671 1.00 94.19 93 CYS A CA 1
ATOM 734 C C . CYS A 1 93 ? 0.322 -5.375 1.642 1.00 94.19 93 CYS A C 1
ATOM 736 O O . CYS A 1 93 ? 1.212 -4.628 1.244 1.00 94.19 93 CYS A O 1
ATOM 738 N N . ARG A 1 94 ? 0.307 -5.895 2.877 1.00 92.31 94 ARG A N 1
ATOM 739 C CA . ARG A 1 94 ? 1.291 -5.552 3.909 1.00 92.31 94 ARG A CA 1
ATOM 740 C C . ARG A 1 94 ? 2.724 -5.856 3.486 1.00 92.31 94 ARG A C 1
ATOM 742 O O . ARG A 1 94 ? 3.610 -5.058 3.747 1.00 92.31 94 ARG A O 1
ATOM 749 N N . ARG A 1 95 ? 2.966 -6.987 2.824 1.00 93.31 95 ARG A N 1
ATOM 750 C CA . ARG A 1 95 ? 4.315 -7.367 2.383 1.00 93.31 95 ARG A CA 1
ATOM 751 C C . ARG A 1 95 ? 4.764 -6.621 1.126 1.00 93.31 95 ARG A C 1
ATOM 753 O O . ARG A 1 95 ? 5.885 -6.135 1.069 1.00 93.31 95 ARG A O 1
ATOM 760 N N . ILE A 1 96 ? 3.920 -6.586 0.100 1.00 96.25 96 ILE A N 1
ATOM 761 C CA . ILE A 1 96 ? 4.296 -6.088 -1.226 1.00 96.25 96 ILE A CA 1
ATOM 762 C C . ILE A 1 96 ? 4.463 -4.573 -1.193 1.00 96.25 96 ILE A C 1
ATOM 764 O O . ILE A 1 96 ? 5.477 -4.096 -1.681 1.00 96.25 96 ILE A O 1
ATOM 768 N N . HIS A 1 97 ? 3.562 -3.824 -0.542 1.00 97.69 97 HIS A N 1
ATOM 769 C CA . HIS A 1 97 ? 3.730 -2.372 -0.430 1.00 97.69 97 HIS A CA 1
ATOM 770 C C . HIS A 1 97 ? 5.035 -1.981 0.279 1.00 97.69 97 HIS A C 1
ATOM 772 O O . HIS A 1 97 ? 5.679 -1.023 -0.145 1.00 97.69 97 HIS A O 1
ATOM 778 N N . GLU A 1 98 ? 5.441 -2.734 1.308 1.00 95.88 98 GLU A N 1
ATOM 779 C CA . GLU A 1 98 ? 6.719 -2.546 2.002 1.00 95.88 98 GLU A CA 1
ATOM 780 C C . GLU A 1 98 ? 7.916 -2.815 1.085 1.00 95.88 98 GLU A C 1
ATOM 782 O O . GLU A 1 98 ? 8.811 -1.978 0.994 1.00 95.88 98 GL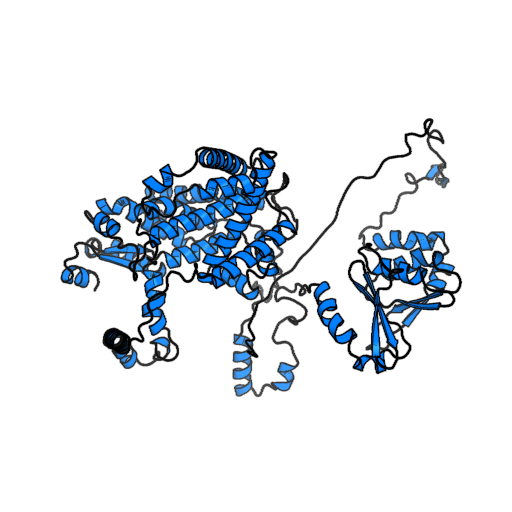U A O 1
ATOM 787 N N . LEU A 1 99 ? 7.909 -3.932 0.346 1.00 97.00 99 LEU A N 1
ATOM 788 C CA . LEU A 1 99 ? 8.967 -4.245 -0.622 1.00 97.00 99 LEU A CA 1
ATOM 789 C C . LEU A 1 99 ? 9.058 -3.192 -1.731 1.00 97.00 99 LEU A C 1
ATOM 791 O O . LEU A 1 99 ? 10.154 -2.758 -2.069 1.00 97.00 99 LEU A O 1
ATOM 795 N N . THR A 1 100 ? 7.921 -2.725 -2.249 1.00 98.19 100 THR A N 1
ATOM 796 C CA . THR A 1 100 ? 7.877 -1.652 -3.248 1.00 98.19 100 THR A CA 1
ATOM 797 C C . THR A 1 100 ? 8.426 -0.340 -2.700 1.00 98.19 100 THR A C 1
ATOM 799 O O . THR A 1 100 ? 9.208 0.323 -3.374 1.00 98.19 100 THR A O 1
ATOM 802 N N . ALA A 1 101 ? 8.046 0.040 -1.476 1.00 98.19 101 ALA A N 1
ATOM 803 C CA . ALA A 1 101 ? 8.557 1.255 -0.850 1.00 98.19 101 ALA A CA 1
ATOM 804 C C . ALA A 1 101 ? 10.069 1.171 -0.613 1.00 98.19 101 ALA A C 1
ATOM 806 O O . ALA A 1 101 ? 10.765 2.136 -0.900 1.00 98.19 101 ALA A O 1
ATOM 807 N N . ILE A 1 102 ? 10.584 0.024 -0.155 1.00 97.62 102 ILE A N 1
ATOM 808 C CA . ILE A 1 102 ? 12.026 -0.196 0.031 1.00 97.62 102 ILE A CA 1
ATOM 809 C C . ILE A 1 102 ? 12.765 -0.145 -1.308 1.00 97.62 102 ILE A C 1
ATOM 811 O O . ILE A 1 102 ? 13.821 0.478 -1.380 1.00 97.62 102 ILE A O 1
ATOM 815 N N . ALA A 1 103 ? 12.222 -0.746 -2.370 1.00 98.25 103 ALA A N 1
ATOM 816 C CA . ALA A 1 103 ? 12.829 -0.687 -3.698 1.00 98.25 103 ALA A CA 1
ATOM 817 C C . ALA A 1 103 ? 12.960 0.765 -4.177 1.00 98.25 103 ALA A C 1
ATOM 819 O O . ALA A 1 103 ? 14.049 1.209 -4.528 1.00 98.25 103 ALA A O 1
ATOM 820 N N . LEU A 1 104 ? 11.877 1.541 -4.100 1.00 98.31 104 LEU A N 1
ATOM 821 C CA . LEU A 1 104 ? 11.888 2.954 -4.479 1.00 98.31 104 LEU A CA 1
ATOM 822 C C . LEU A 1 104 ? 12.808 3.793 -3.577 1.00 98.31 104 LEU A C 1
ATOM 824 O O . LEU A 1 104 ? 13.568 4.606 -4.087 1.00 98.31 104 LEU A O 1
ATOM 828 N N . GLN A 1 105 ? 12.794 3.571 -2.258 1.00 97.44 105 GLN A N 1
ATOM 829 C CA . GLN A 1 105 ? 13.710 4.239 -1.322 1.00 97.44 105 GLN A CA 1
ATOM 830 C C . GLN A 1 105 ? 15.172 3.916 -1.638 1.00 97.44 105 GLN A C 1
ATOM 832 O O . GLN A 1 105 ? 16.017 4.798 -1.542 1.00 97.44 105 GLN A O 1
ATOM 837 N N . THR A 1 106 ? 15.469 2.680 -2.048 1.00 97.25 106 THR A N 1
ATOM 838 C CA . THR A 1 106 ? 16.817 2.270 -2.459 1.00 97.25 106 THR A CA 1
ATOM 839 C C . THR A 1 106 ? 17.248 3.032 -3.708 1.00 97.25 106 THR A C 1
ATOM 841 O O . THR A 1 106 ? 18.331 3.599 -3.714 1.00 97.25 106 THR A O 1
ATOM 844 N N . LEU A 1 107 ? 16.393 3.112 -4.732 1.00 97.69 107 LEU A N 1
ATOM 845 C CA . LEU A 1 107 ? 16.690 3.860 -5.961 1.00 97.69 107 LEU A CA 1
ATOM 846 C C . LEU A 1 107 ? 16.862 5.363 -5.706 1.00 97.69 107 LEU A C 1
ATOM 848 O O . LEU A 1 107 ? 17.768 5.980 -6.255 1.00 97.69 107 LEU A O 1
ATOM 852 N N . HIS A 1 108 ? 16.026 5.946 -4.847 1.00 97.62 108 HIS A N 1
ATOM 853 C CA . HIS A 1 108 ? 16.141 7.346 -4.445 1.00 97.62 108 HIS A CA 1
ATOM 854 C C . HIS A 1 108 ? 17.425 7.606 -3.641 1.00 97.62 108 HIS A C 1
ATOM 856 O O . HIS A 1 108 ? 18.092 8.618 -3.842 1.00 97.62 108 HIS A O 1
ATOM 862 N N . PHE A 1 109 ? 17.805 6.683 -2.753 1.00 96.25 109 PHE A N 1
ATOM 863 C CA . PHE A 1 109 ? 19.066 6.768 -2.020 1.00 96.25 109 PHE A CA 1
ATOM 864 C C . PHE A 1 109 ? 20.281 6.603 -2.945 1.00 96.25 109 PHE A C 1
ATOM 866 O O . PHE A 1 109 ? 21.269 7.302 -2.765 1.00 96.25 109 PHE A O 1
ATOM 873 N N . GLU A 1 110 ? 20.209 5.741 -3.964 1.00 95.12 110 GLU A N 1
ATOM 874 C CA . GLU A 1 110 ? 21.244 5.642 -5.005 1.00 95.12 110 GLU A CA 1
ATOM 875 C C . GLU A 1 110 ? 21.407 6.969 -5.759 1.00 95.12 110 GLU A C 1
ATOM 877 O O . GLU A 1 110 ? 22.522 7.475 -5.838 1.00 95.12 110 GLU A O 1
ATOM 882 N N . ALA A 1 111 ? 20.307 7.587 -6.200 1.00 95.44 111 ALA A N 1
ATOM 883 C CA . ALA A 1 111 ? 20.341 8.899 -6.852 1.00 95.44 111 ALA A CA 1
ATOM 884 C C . ALA A 1 111 ? 20.921 10.002 -5.941 1.00 95.44 111 ALA A C 1
ATOM 886 O O . ALA A 1 111 ? 21.677 10.865 -6.391 1.00 95.44 111 ALA A O 1
ATOM 887 N N . PHE A 1 112 ? 20.618 9.951 -4.640 1.00 95.88 112 PHE A N 1
ATOM 888 C CA . PHE A 1 112 ? 21.242 10.825 -3.650 1.00 95.88 112 PHE A CA 1
ATOM 889 C C . PHE A 1 112 ? 22.758 10.610 -3.568 1.00 95.88 112 PHE A C 1
ATOM 891 O O . PHE A 1 112 ? 23.503 11.586 -3.628 1.00 95.88 112 PHE A O 1
ATOM 898 N N . LEU A 1 113 ? 23.235 9.365 -3.468 1.00 94.62 113 LEU A N 1
ATOM 899 C CA . LEU A 1 113 ? 24.673 9.078 -3.426 1.00 94.62 113 LEU A CA 1
ATOM 900 C C . LEU A 1 113 ? 25.387 9.548 -4.700 1.00 94.62 113 LEU A C 1
ATOM 902 O O . LEU A 1 113 ? 26.464 10.140 -4.612 1.00 94.62 113 LEU A O 1
ATOM 906 N N . ASP A 1 114 ? 24.765 9.366 -5.864 1.00 93.25 114 ASP A N 1
ATOM 907 C CA . ASP A 1 114 ? 25.296 9.859 -7.137 1.00 93.25 114 ASP A CA 1
ATOM 908 C C . ASP A 1 114 ? 25.413 11.396 -7.137 1.00 93.25 114 ASP A C 1
ATOM 910 O O . ASP A 1 114 ? 26.404 11.955 -7.619 1.00 93.25 114 ASP A O 1
ATOM 914 N N . SER A 1 115 ? 24.458 12.098 -6.512 1.00 93.31 115 SER A N 1
ATOM 915 C CA . SER A 1 115 ? 24.493 13.562 -6.365 1.00 93.31 115 SER A CA 1
ATOM 916 C C . SER A 1 115 ? 25.656 14.068 -5.501 1.00 93.31 115 SER A C 1
ATOM 918 O O . SER A 1 115 ? 26.130 15.188 -5.705 1.00 93.31 115 SER A O 1
ATOM 920 N N . LEU A 1 116 ? 26.166 13.229 -4.590 1.00 93.12 116 LEU A N 1
ATOM 921 C CA . LEU A 1 116 ? 27.332 13.527 -3.756 1.00 93.12 116 LEU A CA 1
ATOM 922 C C . LEU A 1 116 ? 28.665 13.340 -4.497 1.00 93.12 116 LEU A C 1
ATOM 924 O O . LEU A 1 116 ? 29.720 13.564 -3.911 1.00 93.12 116 LEU A O 1
ATOM 928 N N . LYS A 1 117 ? 28.653 12.921 -5.773 1.00 89.62 117 LYS A N 1
ATOM 929 C CA . LYS A 1 117 ? 29.846 12.811 -6.637 1.00 89.62 117 LYS A CA 1
ATOM 930 C C . LYS A 1 117 ? 31.008 12.027 -6.006 1.00 89.62 117 LYS A C 1
ATOM 932 O O . LYS A 1 117 ? 32.173 12.348 -6.233 1.00 89.62 117 LYS A O 1
ATOM 937 N N . GLY A 1 118 ? 30.690 10.996 -5.223 1.00 84.88 118 GLY A N 1
ATOM 938 C CA . GLY A 1 118 ? 31.681 10.125 -4.590 1.00 84.88 118 GLY A CA 1
ATOM 939 C C . GLY A 1 118 ? 32.292 10.650 -3.287 1.00 84.88 118 GLY A C 1
ATOM 940 O O . GLY A 1 118 ? 33.301 10.099 -2.861 1.00 84.88 118 GLY A O 1
ATOM 941 N N . GLU A 1 119 ? 31.702 11.661 -2.629 1.00 88.69 119 GLU A N 1
ATOM 942 C CA . GLU A 1 119 ? 32.094 12.060 -1.258 1.00 88.69 119 GLU A CA 1
ATOM 943 C C . GLU A 1 119 ? 32.057 10.884 -0.265 1.00 88.69 119 GLU A C 1
ATOM 945 O O . GLU A 1 119 ? 32.828 10.862 0.692 1.00 88.69 119 GLU A O 1
ATOM 950 N N . ILE A 1 120 ? 31.159 9.919 -0.483 1.00 90.00 120 ILE A N 1
ATOM 951 C CA . ILE A 1 120 ? 30.991 8.727 0.349 1.00 90.00 120 ILE A CA 1
ATOM 952 C C . ILE A 1 120 ? 30.533 7.542 -0.507 1.00 90.00 120 ILE A C 1
ATOM 954 O O . ILE A 1 120 ? 29.652 7.683 -1.359 1.00 90.00 120 ILE A O 1
ATOM 958 N N . THR A 1 121 ? 31.127 6.367 -0.293 1.00 89.31 121 THR A N 1
ATOM 959 C CA . THR A 1 121 ? 30.781 5.136 -1.022 1.00 89.31 121 THR A CA 1
ATOM 960 C C . THR A 1 121 ? 29.862 4.219 -0.209 1.00 89.31 121 THR A C 1
ATOM 962 O O . THR A 1 121 ? 29.707 4.364 1.007 1.00 89.31 121 THR A O 1
ATOM 965 N N . LYS A 1 122 ? 29.238 3.232 -0.870 1.00 88.81 122 LYS A N 1
ATOM 966 C CA . LYS A 1 122 ? 28.419 2.211 -0.187 1.00 88.81 122 LYS A CA 1
ATOM 967 C C . LYS A 1 122 ? 29.265 1.383 0.788 1.00 88.81 122 LYS A C 1
ATOM 969 O O . LYS A 1 122 ? 28.770 0.983 1.841 1.00 88.81 122 LYS A O 1
ATOM 974 N N . GLU A 1 123 ? 30.530 1.148 0.454 1.00 90.50 123 GLU A N 1
ATOM 975 C CA . GLU A 1 123 ? 31.509 0.453 1.283 1.00 90.50 123 GLU A CA 1
ATOM 976 C C . GLU A 1 123 ? 31.825 1.246 2.556 1.00 90.50 123 GLU A C 1
ATOM 978 O O . GLU A 1 123 ? 31.814 0.664 3.643 1.00 90.50 123 GLU A O 1
ATOM 983 N N . ASP A 1 124 ? 32.016 2.565 2.446 1.00 90.75 124 ASP A N 1
ATOM 984 C CA . ASP A 1 124 ? 32.245 3.444 3.601 1.00 90.75 124 ASP A CA 1
ATOM 985 C C . ASP A 1 124 ? 31.047 3.417 4.555 1.00 90.75 124 ASP A C 1
ATOM 987 O O . ASP A 1 124 ? 31.200 3.203 5.760 1.00 90.75 124 ASP A O 1
ATOM 991 N N . ILE A 1 125 ? 29.831 3.537 4.010 1.00 91.44 125 ILE A N 1
ATOM 992 C CA . ILE A 1 125 ? 28.588 3.440 4.788 1.00 91.44 125 ILE A CA 1
ATOM 993 C C . ILE A 1 125 ? 28.506 2.078 5.485 1.00 91.44 125 ILE A C 1
ATOM 995 O O . ILE A 1 125 ? 28.185 2.006 6.670 1.00 91.44 125 ILE A O 1
ATOM 999 N N . ALA A 1 126 ? 28.825 0.986 4.787 1.00 91.31 126 ALA A N 1
ATOM 1000 C CA . ALA A 1 126 ? 28.796 -0.353 5.368 1.00 91.31 126 ALA A CA 1
ATOM 1001 C C . ALA A 1 126 ? 29.802 -0.523 6.518 1.00 91.31 126 ALA A C 1
ATOM 1003 O O . ALA A 1 126 ? 29.513 -1.256 7.465 1.00 91.31 126 ALA A O 1
ATOM 1004 N N . VAL A 1 127 ? 30.965 0.135 6.459 1.00 92.31 127 VAL A N 1
ATOM 1005 C CA . VAL A 1 127 ? 31.937 0.164 7.562 1.00 92.31 127 VAL A CA 1
ATOM 1006 C C . VAL A 1 127 ? 31.377 0.948 8.746 1.00 92.31 127 VAL A C 1
ATOM 1008 O O . VAL A 1 127 ? 31.368 0.425 9.859 1.00 92.31 127 VAL A O 1
ATOM 1011 N N . LEU A 1 128 ? 30.844 2.148 8.510 1.00 90.50 128 LEU A N 1
ATOM 1012 C CA . LEU A 1 128 ? 30.267 2.997 9.555 1.00 90.50 128 LEU A CA 1
ATOM 1013 C C . LEU A 1 128 ? 29.078 2.328 10.266 1.00 90.50 128 LEU A C 1
ATOM 1015 O O . LEU A 1 128 ? 28.972 2.387 11.490 1.00 90.50 128 LEU A O 1
ATOM 1019 N N . LEU A 1 129 ? 28.215 1.621 9.529 1.00 89.12 129 LEU A N 1
ATOM 1020 C CA . LEU A 1 129 ? 27.078 0.894 10.104 1.00 89.12 129 LEU A CA 1
ATOM 1021 C C . LEU A 1 129 ? 27.499 -0.249 11.044 1.00 89.12 129 LEU A C 1
ATOM 1023 O O . LEU A 1 129 ? 26.730 -0.605 11.934 1.00 89.12 129 LEU A O 1
ATOM 1027 N N . ARG A 1 130 ? 28.705 -0.819 10.889 1.00 88.62 130 ARG A N 1
ATOM 1028 C CA . ARG A 1 130 ? 29.230 -1.856 11.804 1.00 88.62 130 ARG A CA 1
ATOM 1029 C C . ARG A 1 130 ? 29.681 -1.295 13.151 1.00 88.62 130 ARG A C 1
ATOM 1031 O O . ARG A 1 130 ? 29.867 -2.075 14.078 1.00 88.62 130 ARG A O 1
ATOM 1038 N N . CYS A 1 131 ? 29.867 0.020 13.256 1.00 85.12 131 CYS A N 1
ATOM 1039 C CA . CYS A 1 131 ? 30.221 0.688 14.507 1.00 85.12 131 CYS A CA 1
ATOM 1040 C C . CYS A 1 131 ? 29.006 0.913 15.422 1.00 85.12 131 CYS A C 1
ATOM 1042 O O . CYS A 1 131 ? 29.188 1.200 16.602 1.00 85.12 131 CYS A O 1
ATOM 1044 N N . ILE A 1 132 ? 27.786 0.784 14.888 1.00 86.25 132 ILE A N 1
ATOM 1045 C CA . ILE A 1 132 ? 26.544 0.975 15.641 1.00 86.25 132 ILE A CA 1
ATOM 1046 C C . ILE A 1 132 ? 26.316 -0.227 16.566 1.00 86.25 132 ILE A C 1
ATOM 1048 O O . ILE A 1 132 ? 26.363 -1.382 16.138 1.00 86.25 132 ILE A O 1
ATOM 1052 N N . ASP A 1 133 ? 26.029 0.049 17.836 1.00 80.00 133 ASP A N 1
ATOM 1053 C CA . ASP A 1 133 ? 25.771 -0.971 18.849 1.00 80.00 133 ASP A CA 1
ATOM 1054 C C . ASP A 1 133 ? 24.299 -1.409 18.814 1.00 80.00 133 ASP A C 1
ATOM 1056 O O . ASP A 1 133 ? 23.400 -0.716 19.296 1.00 80.00 133 ASP A O 1
ATOM 1060 N N . PHE A 1 134 ? 24.059 -2.587 18.233 1.00 71.75 134 PHE A N 1
ATOM 1061 C CA . PHE A 1 134 ? 22.742 -3.227 18.183 1.00 71.75 134 PHE A CA 1
ATOM 1062 C C . PHE A 1 134 ? 22.485 -4.200 19.347 1.00 71.75 134 PHE A C 1
ATOM 1064 O O . PHE A 1 134 ? 21.374 -4.721 19.466 1.00 71.75 134 PHE A O 1
ATOM 1071 N N . GLU A 1 135 ? 23.487 -4.488 20.185 1.00 66.75 135 GLU A N 1
ATOM 1072 C CA . GLU A 1 135 ? 23.397 -5.514 21.232 1.00 66.75 135 GLU A CA 1
ATOM 1073 C C . GLU A 1 135 ? 22.843 -4.948 22.548 1.00 66.75 135 GLU A C 1
ATOM 1075 O O . GLU A 1 135 ? 22.147 -5.651 23.290 1.00 66.75 135 GLU A O 1
ATOM 1080 N N . ASN A 1 136 ? 23.062 -3.657 22.812 1.00 57.16 136 ASN A N 1
ATOM 1081 C CA . ASN A 1 136 ? 22.492 -2.972 23.968 1.00 57.16 136 ASN A CA 1
ATOM 1082 C C . ASN A 1 136 ? 21.052 -2.506 23.694 1.00 57.16 136 ASN A C 1
ATOM 1084 O O . ASN A 1 136 ? 20.802 -1.491 23.054 1.00 57.16 136 ASN A O 1
ATOM 1088 N N . ALA A 1 137 ? 20.073 -3.227 24.249 1.00 56.69 137 ALA A N 1
ATOM 1089 C CA . ALA A 1 137 ? 18.630 -3.010 24.060 1.00 56.69 137 ALA A CA 1
ATOM 1090 C C . ALA A 1 137 ? 18.057 -1.678 24.608 1.00 56.69 137 ALA A C 1
ATOM 1092 O O . ALA A 1 137 ? 16.836 -1.549 24.733 1.00 56.69 137 ALA A O 1
ATOM 1093 N N . ASN A 1 138 ? 18.895 -0.703 24.977 1.00 69.81 138 ASN A N 1
ATOM 1094 C CA . ASN A 1 138 ? 18.446 0.607 25.437 1.00 69.81 138 ASN A CA 1
ATOM 1095 C C . ASN A 1 138 ? 18.621 1.655 24.318 1.00 69.81 138 ASN A C 1
ATOM 1097 O O . ASN A 1 138 ? 19.673 1.752 23.689 1.00 69.81 138 ASN A O 1
ATOM 1101 N N . GLU A 1 139 ? 17.567 2.437 24.076 1.00 73.25 139 GLU A N 1
ATOM 1102 C CA . GLU A 1 139 ? 17.484 3.415 22.981 1.00 73.25 139 GLU A CA 1
ATOM 1103 C C . GLU A 1 139 ? 18.556 4.511 23.076 1.00 73.25 139 GLU A C 1
ATOM 1105 O O . GLU A 1 139 ? 19.103 4.929 22.060 1.00 73.25 139 GLU A O 1
ATOM 1110 N N . ALA A 1 140 ? 18.920 4.931 24.291 1.00 79.12 140 ALA A N 1
ATOM 1111 C CA . ALA A 1 140 ? 19.940 5.954 24.504 1.00 79.12 140 ALA A CA 1
ATOM 1112 C C . ALA A 1 140 ? 21.343 5.483 24.076 1.00 79.12 140 ALA A C 1
ATOM 1114 O O . ALA A 1 140 ? 22.084 6.245 23.463 1.00 79.12 140 ALA A O 1
ATOM 1115 N N . SER A 1 141 ? 21.681 4.222 24.355 1.00 79.88 141 SER A N 1
ATOM 1116 C CA . SER A 1 141 ? 22.941 3.580 23.972 1.00 79.88 141 SER A CA 1
ATOM 1117 C C . SER A 1 141 ? 23.037 3.466 22.459 1.00 79.88 141 SER A C 1
ATOM 1119 O O . SER A 1 141 ? 24.043 3.875 21.884 1.00 79.88 141 SER A O 1
ATOM 1121 N N . PHE A 1 142 ? 21.959 3.000 21.817 1.00 84.00 142 PHE A N 1
ATOM 1122 C CA . PHE A 1 142 ? 21.868 2.940 20.361 1.00 84.00 142 PHE A CA 1
ATOM 1123 C C . PHE A 1 142 ? 22.109 4.319 19.739 1.00 84.00 142 PHE A C 1
ATOM 1125 O O . PHE A 1 142 ? 23.024 4.460 18.933 1.00 84.00 142 PHE A O 1
ATOM 1132 N N . ILE A 1 143 ? 21.368 5.350 20.171 1.00 83.69 143 ILE A N 1
ATOM 1133 C CA . ILE A 1 143 ? 21.512 6.721 19.651 1.00 83.69 143 ILE A CA 1
ATOM 1134 C C . ILE A 1 143 ? 22.940 7.240 19.850 1.00 83.69 143 ILE A C 1
ATOM 1136 O O . ILE A 1 143 ? 23.516 7.808 18.928 1.00 83.69 143 ILE A O 1
ATOM 1140 N N . SER A 1 144 ? 23.536 7.011 21.024 1.00 85.25 144 SER A N 1
ATOM 1141 C CA . SER A 1 144 ? 24.907 7.452 21.312 1.00 85.25 144 SER A CA 1
ATOM 1142 C C . SER A 1 144 ? 25.986 6.720 20.507 1.00 85.25 144 SER A C 1
ATOM 1144 O O . SER A 1 144 ? 27.102 7.218 20.409 1.00 85.25 144 SER A O 1
ATOM 1146 N N . SER A 1 145 ? 25.667 5.550 19.945 1.00 87.12 145 SER A N 1
ATOM 1147 C CA . SER A 1 145 ? 26.592 4.753 19.130 1.00 87.12 145 SER A CA 1
ATOM 1148 C C . SER A 1 145 ? 26.590 5.132 17.647 1.00 87.12 145 SER A C 1
ATOM 1150 O O . SER A 1 145 ? 27.425 4.634 16.897 1.00 87.12 145 SER A O 1
ATOM 1152 N N . ILE A 1 146 ? 25.657 5.986 17.208 1.00 88.19 146 ILE A N 1
ATOM 1153 C CA . ILE A 1 146 ? 25.563 6.414 15.809 1.00 88.19 146 ILE A CA 1
ATOM 1154 C C . ILE A 1 146 ? 26.755 7.334 15.492 1.00 88.19 146 ILE A C 1
ATOM 1156 O O . ILE A 1 146 ? 26.879 8.380 16.132 1.00 88.19 146 ILE A O 1
ATOM 1160 N N . PRO A 1 147 ? 27.613 6.988 14.509 1.00 91.19 147 PRO A N 1
ATOM 1161 C CA . PRO A 1 147 ? 28.716 7.852 14.091 1.00 91.19 147 PRO A CA 1
ATOM 1162 C C . PRO A 1 147 ? 28.228 9.221 13.603 1.00 91.19 147 PRO A C 1
ATOM 1164 O O . PRO A 1 147 ? 27.165 9.321 12.981 1.00 91.19 147 PRO A O 1
ATOM 1167 N N . GLU A 1 148 ? 29.016 10.271 13.838 1.00 91.25 148 GLU A N 1
ATOM 1168 C CA . GLU A 1 148 ? 28.677 11.639 13.421 1.00 91.25 148 GLU A CA 1
ATOM 1169 C C . GLU A 1 148 ? 28.520 11.728 11.897 1.00 91.25 148 GLU A C 1
ATOM 1171 O O . GLU A 1 148 ? 27.558 12.316 11.412 1.00 91.25 148 GLU A O 1
ATOM 1176 N N . GLU A 1 149 ? 29.362 11.017 11.147 1.00 91.50 149 GLU A N 1
ATOM 1177 C CA . GLU A 1 149 ? 29.322 10.934 9.686 1.00 91.50 149 GLU A CA 1
ATOM 1178 C C . GLU A 1 149 ? 28.015 10.310 9.176 1.00 91.50 149 GLU A C 1
ATOM 1180 O O . GLU A 1 149 ? 27.461 10.731 8.160 1.00 91.50 149 GLU A O 1
ATOM 1185 N N . ILE A 1 150 ? 27.485 9.315 9.897 1.00 91.06 150 ILE A N 1
ATOM 1186 C CA . ILE A 1 150 ? 26.185 8.712 9.581 1.00 91.06 150 ILE A CA 1
ATOM 1187 C C . ILE A 1 150 ? 25.062 9.708 9.860 1.00 91.06 150 ILE A C 1
ATOM 1189 O O . ILE A 1 150 ? 24.140 9.830 9.055 1.00 91.06 150 ILE A O 1
ATOM 1193 N N . ASN A 1 151 ? 25.137 10.442 10.970 1.00 90.31 151 ASN A N 1
ATOM 1194 C CA . ASN A 1 151 ? 24.151 11.464 11.300 1.00 90.31 151 ASN A CA 1
ATOM 1195 C C . ASN A 1 151 ? 24.153 12.614 10.272 1.00 90.31 151 ASN A C 1
ATOM 1197 O O . ASN A 1 151 ? 23.092 13.019 9.800 1.00 90.31 151 ASN A O 1
ATOM 1201 N N . GLU A 1 152 ? 25.327 13.091 9.855 1.00 92.62 152 GLU A N 1
ATOM 1202 C CA . GLU A 1 152 ? 25.468 14.074 8.774 1.00 92.62 152 GLU A CA 1
ATOM 1203 C C . GLU A 1 152 ? 24.897 13.558 7.447 1.00 92.62 152 GLU A C 1
ATOM 1205 O O . GLU A 1 152 ? 24.170 14.282 6.761 1.00 92.62 152 GLU A O 1
ATOM 1210 N N . LEU A 1 153 ? 25.171 12.297 7.095 1.00 93.81 153 LEU A N 1
ATOM 1211 C CA . LEU A 1 153 ? 24.617 11.667 5.897 1.00 93.81 153 LEU A CA 1
ATOM 1212 C C . LEU A 1 153 ? 23.085 11.605 5.947 1.00 93.81 153 LEU A C 1
ATOM 1214 O O . LEU A 1 153 ? 22.430 11.901 4.946 1.00 93.81 153 LEU A O 1
ATOM 1218 N N . PHE A 1 154 ? 22.508 11.264 7.104 1.00 92.56 154 PHE A N 1
ATOM 1219 C CA . PHE A 1 154 ? 21.059 11.272 7.303 1.00 92.56 154 PHE A CA 1
ATOM 1220 C C . PHE A 1 154 ? 20.463 12.666 7.102 1.00 92.56 154 PHE A C 1
ATOM 1222 O O . PHE A 1 154 ? 19.467 12.788 6.391 1.00 92.56 154 PHE A O 1
ATOM 1229 N N . LEU A 1 155 ? 21.083 13.714 7.656 1.00 94.88 155 LEU A N 1
ATOM 1230 C CA . LEU A 1 155 ? 20.632 15.097 7.470 1.00 94.88 155 LEU A CA 1
ATOM 1231 C C . LEU A 1 155 ? 20.700 15.523 5.997 1.00 94.88 155 LEU A C 1
ATOM 1233 O O . LEU A 1 155 ? 19.736 16.082 5.470 1.00 94.88 155 LEU A O 1
ATOM 1237 N N . LYS A 1 156 ? 21.801 15.207 5.299 1.00 96.25 156 LYS A N 1
ATOM 1238 C CA . LYS A 1 156 ? 21.934 15.456 3.852 1.00 96.25 156 LYS A CA 1
ATOM 1239 C C . LYS A 1 156 ? 20.842 14.727 3.056 1.00 96.25 156 LYS A C 1
ATOM 1241 O O . LYS A 1 156 ? 20.226 15.323 2.172 1.00 96.25 156 LYS A O 1
ATOM 1246 N N . TYR A 1 157 ? 20.564 13.465 3.384 1.00 96.50 157 TYR A N 1
ATOM 1247 C CA . TYR A 1 157 ? 19.524 12.684 2.715 1.00 96.50 157 TYR A CA 1
ATOM 1248 C C . TYR A 1 157 ? 18.107 13.194 3.017 1.00 96.50 157 TYR A C 1
ATOM 1250 O O . TYR A 1 157 ? 17.240 13.180 2.140 1.00 96.50 157 TYR A O 1
ATOM 1258 N N . GLU A 1 158 ? 17.855 13.684 4.231 1.00 96.56 158 GLU A N 1
ATOM 1259 C CA . GLU A 1 158 ? 16.587 14.318 4.591 1.00 96.56 158 GLU A CA 1
ATOM 1260 C C . GLU A 1 158 ? 16.365 15.600 3.779 1.00 96.56 158 GLU A C 1
ATOM 1262 O O . GLU A 1 158 ? 15.286 15.786 3.213 1.00 96.56 158 GLU A O 1
ATOM 1267 N N . MET A 1 159 ? 17.396 16.438 3.626 1.00 97.19 159 MET A N 1
ATOM 1268 C CA . MET A 1 159 ? 17.337 17.615 2.753 1.00 97.19 159 MET A CA 1
ATOM 1269 C C . MET A 1 159 ? 17.071 17.228 1.292 1.00 97.19 159 MET A C 1
ATOM 1271 O O . MET A 1 159 ? 16.177 17.789 0.660 1.00 97.19 159 MET A O 1
ATOM 1275 N N . TYR A 1 160 ? 17.779 16.227 0.762 1.00 97.25 160 TYR A N 1
ATOM 1276 C CA . TYR A 1 160 ? 17.557 15.719 -0.598 1.00 97.25 160 TYR A CA 1
ATOM 1277 C C . TYR A 1 160 ? 16.126 15.180 -0.792 1.00 97.25 160 TYR A C 1
ATOM 1279 O O . TYR A 1 160 ? 15.463 15.439 -1.799 1.00 97.25 160 TYR A O 1
ATOM 1287 N N . SER A 1 161 ? 15.596 14.490 0.218 1.00 97.19 161 SER A N 1
ATOM 1288 C CA . SER A 1 161 ? 14.210 14.019 0.245 1.00 97.19 161 SER A CA 1
ATOM 1289 C C . SER A 1 161 ? 13.209 15.179 0.206 1.00 97.19 161 SER A C 1
ATOM 1291 O O . SER A 1 161 ? 12.214 15.108 -0.516 1.00 97.19 161 SER A O 1
ATOM 1293 N N . GLN A 1 162 ? 13.470 16.269 0.938 1.00 96.88 162 GLN A N 1
ATOM 1294 C CA . GLN A 1 162 ? 12.633 17.474 0.923 1.00 96.88 162 GLN A CA 1
ATOM 1295 C C . GLN A 1 162 ? 12.621 18.163 -0.448 1.00 96.88 162 GLN A C 1
ATOM 1297 O O . GLN A 1 162 ? 11.545 18.558 -0.898 1.00 96.88 162 GLN A O 1
ATOM 1302 N N . LEU A 1 163 ? 13.765 18.234 -1.139 1.00 96.56 163 LEU A N 1
ATOM 1303 C CA . LEU A 1 163 ? 13.846 18.738 -2.520 1.00 96.56 163 LEU A CA 1
ATOM 1304 C C . LEU A 1 163 ? 13.000 17.889 -3.487 1.00 96.56 163 LEU A C 1
ATOM 1306 O O . LEU A 1 163 ? 12.275 18.411 -4.338 1.00 96.56 163 LEU A O 1
ATOM 1310 N N . THR A 1 164 ? 12.995 16.568 -3.303 1.00 96.31 164 THR A N 1
ATOM 1311 C CA . THR A 1 164 ? 12.107 15.675 -4.066 1.00 96.31 164 THR A CA 1
ATOM 1312 C C . THR A 1 164 ? 10.630 15.971 -3.790 1.00 96.31 164 THR A C 1
ATOM 1314 O O . THR A 1 164 ? 9.814 16.001 -4.711 1.00 96.31 164 THR A O 1
ATOM 1317 N N . PHE A 1 165 ? 10.259 16.232 -2.532 1.00 95.44 165 PHE A N 1
ATOM 1318 C CA . PHE A 1 165 ? 8.881 16.581 -2.174 1.00 95.44 165 PHE A CA 1
ATOM 1319 C C . PHE A 1 165 ? 8.437 17.948 -2.714 1.00 95.44 165 PHE A C 1
ATOM 1321 O O . PHE A 1 165 ? 7.263 18.097 -3.078 1.00 95.44 165 PHE A O 1
ATOM 1328 N N . SER A 1 166 ? 9.329 18.944 -2.788 1.00 94.12 166 SER A N 1
ATOM 1329 C CA . SER A 1 166 ? 9.008 20.224 -3.434 1.00 94.12 166 SER A CA 1
ATOM 1330 C C . SER A 1 166 ? 8.824 20.052 -4.942 1.00 94.12 166 SER A C 1
ATOM 1332 O O . SER A 1 166 ? 7.921 20.673 -5.506 1.00 94.12 166 SER A O 1
ATOM 1334 N N . GLY A 1 167 ? 9.525 19.090 -5.546 1.00 93.31 167 GLY A N 1
ATOM 1335 C CA . GLY A 1 167 ? 9.421 18.731 -6.961 1.00 93.31 167 GLY A CA 1
ATOM 1336 C C . GLY A 1 167 ? 10.660 19.096 -7.775 1.00 93.31 167 GLY A C 1
ATOM 1337 O O . GLY A 1 167 ? 10.588 19.064 -8.996 1.00 93.31 167 GLY A O 1
ATOM 1338 N N . GLU A 1 168 ? 11.777 19.418 -7.117 1.00 93.50 168 GLU A N 1
ATOM 1339 C CA . GLU A 1 168 ? 13.037 19.807 -7.774 1.00 93.50 168 GLU A CA 1
ATOM 1340 C C . GLU A 1 168 ? 13.644 18.667 -8.604 1.00 93.50 168 GLU A C 1
ATOM 1342 O O . GLU A 1 168 ? 14.308 18.916 -9.601 1.00 93.50 168 GLU A O 1
ATOM 1347 N N . HIS A 1 169 ? 13.382 17.411 -8.225 1.00 94.56 169 HIS A N 1
ATOM 1348 C CA . HIS A 1 169 ? 13.794 16.216 -8.980 1.00 94.56 169 HIS A CA 1
ATOM 1349 C C . HIS A 1 169 ? 12.713 15.732 -9.966 1.00 94.56 169 HIS A C 1
ATOM 1351 O O . HIS A 1 169 ? 12.695 14.576 -10.376 1.00 94.56 169 HIS A O 1
ATOM 1357 N N . GLY A 1 170 ? 11.758 16.602 -10.293 1.00 94.56 170 GLY A N 1
ATOM 1358 C CA . GLY A 1 170 ? 10.684 16.335 -11.237 1.00 94.56 170 GLY A CA 1
ATOM 1359 C C . GLY A 1 170 ? 9.410 15.720 -10.627 1.00 94.56 170 GLY A C 1
ATOM 1360 O O . GLY A 1 170 ? 9.416 15.123 -9.539 1.00 94.56 170 GLY A O 1
ATOM 1361 N N . PRO A 1 171 ? 8.264 15.866 -11.320 1.00 95.75 171 PRO A N 1
ATOM 1362 C CA . PRO A 1 171 ? 6.977 15.278 -10.957 1.00 95.75 171 PRO A CA 1
ATOM 1363 C C . PRO A 1 171 ? 7.018 13.765 -10.733 1.00 95.75 171 PRO A C 1
ATOM 1365 O O . PRO A 1 171 ? 6.370 13.281 -9.802 1.00 95.75 171 PRO A O 1
ATOM 1368 N N . LEU A 1 172 ? 7.766 13.009 -11.541 1.00 95.50 172 LEU A N 1
ATOM 1369 C CA . LEU A 1 172 ? 7.819 11.555 -11.407 1.00 95.50 172 LEU A CA 1
ATOM 1370 C C . LEU A 1 172 ? 8.452 11.124 -10.075 1.00 95.50 172 LEU A C 1
ATOM 1372 O O . LEU A 1 172 ? 7.852 10.339 -9.331 1.00 95.50 172 LEU A O 1
ATOM 1376 N N . ALA A 1 173 ? 9.608 11.697 -9.729 1.00 96.69 173 ALA A N 1
ATOM 1377 C CA . ALA A 1 173 ? 10.274 11.460 -8.452 1.00 96.69 173 ALA A CA 1
ATOM 1378 C C . ALA A 1 173 ? 9.368 11.852 -7.275 1.00 96.69 173 ALA A C 1
ATOM 1380 O O . ALA A 1 173 ? 9.171 11.072 -6.339 1.00 96.69 173 ALA A O 1
ATOM 1381 N N . LYS A 1 174 ? 8.730 13.029 -7.354 1.00 97.31 174 LYS A N 1
ATOM 1382 C CA . LYS A 1 174 ? 7.776 13.508 -6.343 1.00 97.31 174 LYS A CA 1
ATOM 1383 C C . LYS A 1 174 ? 6.605 12.547 -6.141 1.00 97.31 174 LYS A C 1
ATOM 1385 O O . LYS A 1 174 ? 6.236 12.268 -5.001 1.00 97.31 174 LYS A O 1
ATOM 1390 N N . TYR A 1 175 ? 6.018 12.024 -7.216 1.00 97.94 175 TYR A N 1
ATOM 1391 C CA . TYR A 1 175 ? 4.901 11.080 -7.148 1.00 97.94 175 TYR A CA 1
ATOM 1392 C C . TYR A 1 175 ? 5.270 9.792 -6.394 1.00 97.94 175 TYR A C 1
ATOM 1394 O O . TYR A 1 175 ? 4.543 9.361 -5.492 1.00 97.94 175 TYR A O 1
ATOM 1402 N N . TRP A 1 176 ? 6.430 9.205 -6.693 1.00 97.69 176 TRP A N 1
ATOM 1403 C CA . TRP A 1 176 ? 6.888 7.991 -6.013 1.00 97.69 176 TRP A CA 1
ATOM 1404 C C . TRP A 1 176 ? 7.383 8.250 -4.591 1.00 97.69 176 TRP A C 1
ATOM 1406 O O . TRP A 1 176 ? 7.186 7.414 -3.705 1.00 97.69 176 TRP A O 1
ATOM 1416 N N . MET A 1 177 ? 7.911 9.441 -4.322 1.00 97.56 177 MET A N 1
ATOM 1417 C CA . MET A 1 177 ? 8.226 9.874 -2.965 1.00 97.56 177 MET A CA 1
ATOM 1418 C C . MET A 1 177 ? 6.960 10.085 -2.117 1.00 97.56 177 MET A C 1
ATOM 1420 O O . MET A 1 177 ? 6.914 9.718 -0.939 1.00 97.56 177 MET A O 1
ATOM 1424 N N . LEU A 1 178 ? 5.869 10.571 -2.721 1.00 98.12 178 LEU A N 1
ATOM 1425 C CA . LEU A 1 178 ? 4.554 10.591 -2.080 1.00 98.12 178 LEU A CA 1
ATOM 1426 C C . LEU A 1 178 ? 4.069 9.170 -1.769 1.00 98.12 178 LEU A C 1
ATOM 1428 O O . LEU A 1 178 ? 3.594 8.951 -0.654 1.00 98.12 178 LEU A O 1
ATOM 1432 N N . TYR A 1 179 ? 4.226 8.202 -2.679 1.00 98.62 179 TYR A N 1
ATOM 1433 C CA . TYR A 1 179 ? 3.902 6.795 -2.400 1.00 98.62 179 TYR A CA 1
ATOM 1434 C C . TYR A 1 179 ? 4.666 6.273 -1.177 1.00 98.62 179 TYR A C 1
ATOM 1436 O O . TYR A 1 179 ? 4.041 5.772 -0.239 1.00 98.62 179 TYR A O 1
ATOM 1444 N N . ILE A 1 180 ? 5.991 6.465 -1.150 1.00 98.38 180 ILE A N 1
ATOM 1445 C CA . ILE A 1 180 ? 6.850 6.100 -0.015 1.00 98.38 180 ILE A CA 1
ATOM 1446 C C . ILE A 1 180 ? 6.307 6.713 1.281 1.00 98.38 180 ILE A C 1
ATOM 1448 O O . ILE A 1 180 ? 6.080 5.996 2.256 1.00 98.38 180 ILE A O 1
ATOM 1452 N N . SER A 1 181 ? 5.986 8.012 1.271 1.00 97.62 181 SER A N 1
ATOM 1453 C CA . SER A 1 181 ? 5.441 8.698 2.447 1.00 97.62 181 SER A CA 1
ATOM 1454 C C . SER A 1 181 ? 4.129 8.079 2.950 1.00 97.62 181 SER A C 1
ATOM 1456 O O . SER A 1 181 ? 3.894 8.013 4.157 1.00 97.62 181 SER A O 1
ATOM 1458 N N . LYS A 1 182 ? 3.263 7.578 2.053 1.00 97.88 182 LYS A N 1
ATOM 1459 C CA . LYS A 1 182 ? 2.010 6.908 2.443 1.00 97.88 182 LYS A CA 1
ATOM 1460 C C . LYS A 1 182 ? 2.264 5.534 3.050 1.00 97.88 182 LYS A C 1
ATOM 1462 O O . LYS A 1 182 ? 1.516 5.141 3.950 1.00 97.88 182 LYS A O 1
ATOM 1467 N N . ILE A 1 183 ? 3.307 4.828 2.622 1.00 98.31 183 ILE A N 1
ATOM 1468 C CA . ILE A 1 183 ? 3.733 3.588 3.279 1.00 98.31 183 ILE A CA 1
ATOM 1469 C C . ILE A 1 183 ? 4.369 3.887 4.643 1.00 98.31 183 ILE A C 1
ATOM 1471 O O . ILE A 1 183 ? 4.063 3.195 5.610 1.00 98.31 183 ILE A O 1
ATOM 1475 N N . ASP A 1 184 ? 5.114 4.983 4.795 1.00 97.56 184 ASP A N 1
ATOM 1476 C CA . ASP A 1 184 ? 5.643 5.400 6.102 1.00 97.56 184 ASP A CA 1
ATOM 1477 C C . ASP A 1 184 ? 4.541 5.729 7.122 1.00 97.56 184 ASP A C 1
ATOM 1479 O O . ASP A 1 184 ? 4.683 5.435 8.313 1.00 97.56 184 ASP A O 1
ATOM 1483 N N . VAL A 1 185 ? 3.398 6.269 6.680 1.00 97.94 185 VAL A N 1
ATOM 1484 C CA . VAL A 1 185 ? 2.207 6.405 7.541 1.00 97.94 185 VAL A CA 1
ATOM 1485 C C . VAL A 1 185 ? 1.725 5.038 8.027 1.00 97.94 185 VAL A C 1
ATOM 1487 O O . VAL A 1 185 ? 1.467 4.876 9.220 1.00 97.94 185 VAL A O 1
ATOM 1490 N N . HIS A 1 186 ? 1.651 4.037 7.142 1.00 96.31 186 HIS A N 1
ATOM 1491 C CA . HIS A 1 186 ? 1.317 2.665 7.536 1.00 96.31 186 HIS A CA 1
ATOM 1492 C C . HIS A 1 186 ? 2.339 2.100 8.535 1.00 96.31 186 HIS A C 1
ATOM 1494 O O . HIS A 1 186 ? 1.926 1.573 9.568 1.00 96.31 186 HIS A O 1
ATOM 1500 N N . ARG A 1 187 ? 3.648 2.284 8.311 1.00 96.75 187 ARG A N 1
ATOM 1501 C CA . ARG A 1 187 ? 4.708 1.852 9.243 1.00 96.75 187 ARG A CA 1
ATOM 1502 C C . ARG A 1 187 ? 4.524 2.452 10.634 1.00 96.75 187 ARG A C 1
ATOM 1504 O O . ARG A 1 187 ? 4.565 1.726 11.628 1.00 96.75 187 ARG A O 1
ATOM 1511 N N . LYS A 1 188 ? 4.263 3.763 10.722 1.00 97.50 188 LYS A N 1
ATOM 1512 C CA . LYS A 1 188 ? 4.034 4.468 11.998 1.00 97.50 188 LYS A CA 1
ATOM 1513 C C . LYS A 1 188 ? 2.770 3.976 12.705 1.00 97.50 188 LYS A C 1
ATOM 1515 O O . LYS A 1 188 ? 2.818 3.716 13.905 1.00 97.50 188 LYS A O 1
ATOM 1520 N N . MET A 1 189 ? 1.675 3.770 11.974 1.00 96.88 189 MET A N 1
ATOM 1521 C CA . MET A 1 189 ? 0.435 3.220 12.539 1.00 96.88 189 MET A CA 1
ATOM 1522 C C . MET A 1 189 ? 0.604 1.763 12.992 1.00 96.88 189 MET A C 1
ATOM 1524 O O . MET A 1 189 ? 0.191 1.401 14.095 1.00 96.88 189 MET A O 1
ATOM 1528 N N . SER A 1 190 ? 1.281 0.932 12.196 1.00 94.19 190 SER A N 1
ATOM 1529 C CA . SER A 1 190 ? 1.611 -0.442 12.574 1.00 94.19 190 SER A CA 1
ATOM 1530 C C . SER A 1 190 ? 2.514 -0.466 13.806 1.00 94.19 190 SER A C 1
ATOM 1532 O O . SER A 1 190 ? 2.284 -1.285 14.694 1.00 94.19 190 SER A O 1
ATOM 1534 N N . ARG A 1 191 ? 3.518 0.417 13.905 1.00 94.38 191 ARG A N 1
ATOM 1535 C CA . ARG A 1 191 ? 4.348 0.559 15.112 1.00 94.38 191 ARG A CA 1
ATOM 1536 C C . ARG A 1 191 ? 3.488 0.926 16.312 1.00 94.38 191 ARG A C 1
ATOM 1538 O O . ARG A 1 191 ? 3.613 0.273 17.344 1.00 94.38 191 ARG A O 1
ATOM 1545 N N . ALA A 1 192 ? 2.605 1.911 16.163 1.00 95.44 192 ALA A N 1
ATOM 1546 C CA . ALA A 1 192 ? 1.713 2.355 17.225 1.00 95.44 192 ALA A CA 1
ATOM 1547 C C . ALA A 1 192 ? 0.883 1.190 17.790 1.00 95.44 192 ALA A C 1
ATOM 1549 O O . ALA A 1 192 ? 0.911 0.922 18.989 1.00 95.44 192 ALA A O 1
ATOM 1550 N N . ILE A 1 193 ? 0.247 0.398 16.923 1.00 94.75 193 ILE A N 1
ATOM 1551 C CA . ILE A 1 193 ? -0.531 -0.779 17.333 1.00 94.75 193 ILE A CA 1
ATOM 1552 C C . ILE A 1 193 ? 0.351 -1.876 17.942 1.00 94.75 193 ILE A C 1
ATOM 1554 O O . ILE A 1 193 ? 0.049 -2.368 19.035 1.00 94.75 193 ILE A O 1
ATOM 1558 N N . ARG A 1 194 ? 1.453 -2.253 17.275 1.00 91.44 194 ARG A N 1
ATOM 1559 C CA . ARG A 1 194 ? 2.342 -3.349 17.710 1.00 91.44 194 ARG A CA 1
ATOM 1560 C C . ARG A 1 194 ? 3.057 -3.045 19.032 1.00 91.44 194 ARG A C 1
ATOM 1562 O O . ARG A 1 194 ? 3.379 -3.979 19.776 1.00 91.44 194 ARG A O 1
ATOM 1569 N N . MET A 1 195 ? 3.260 -1.762 19.342 1.00 91.19 195 MET A N 1
ATOM 1570 C CA . MET A 1 195 ? 3.876 -1.272 20.581 1.00 91.19 195 MET A CA 1
ATOM 1571 C C . MET A 1 195 ? 2.886 -0.766 21.631 1.00 91.19 195 MET A C 1
ATOM 1573 O O . MET A 1 195 ? 3.335 -0.464 22.730 1.00 91.19 195 MET A O 1
ATOM 1577 N N . LYS A 1 196 ? 1.574 -0.750 21.348 1.00 92.00 196 LYS A N 1
ATOM 1578 C CA . LYS A 1 196 ? 0.530 -0.176 22.226 1.00 92.00 196 LYS A CA 1
ATOM 1579 C C . LYS A 1 196 ? 0.670 1.342 22.455 1.00 92.00 196 LYS A C 1
ATOM 1581 O O . LYS A 1 196 ? 0.175 1.875 23.439 1.00 92.00 196 LYS A O 1
ATOM 1586 N N . ASP A 1 197 ? 1.314 2.048 21.534 1.00 93.81 197 ASP A N 1
ATOM 1587 C CA . ASP A 1 197 ? 1.537 3.493 21.604 1.00 93.81 197 ASP A CA 1
ATOM 1588 C C . ASP A 1 197 ? 0.323 4.247 21.038 1.00 93.81 197 ASP A C 1
ATOM 1590 O O . ASP A 1 197 ? 0.253 4.603 19.859 1.00 93.81 197 ASP A O 1
ATOM 1594 N N . HIS A 1 198 ? -0.683 4.449 21.890 1.00 94.44 198 HIS A N 1
ATOM 1595 C CA . HIS A 1 198 ? -1.921 5.128 21.510 1.00 94.44 198 HIS A CA 1
ATOM 1596 C C . HIS A 1 198 ? -1.714 6.618 21.178 1.00 94.44 198 HIS A C 1
ATOM 1598 O O . HIS A 1 198 ? -2.500 7.188 20.423 1.00 94.44 198 HIS A O 1
ATOM 1604 N N . ARG A 1 199 ? -0.661 7.257 21.709 1.00 96.00 199 ARG A N 1
ATOM 1605 C CA . ARG A 1 199 ? -0.354 8.669 21.439 1.00 96.00 199 ARG A CA 1
ATOM 1606 C C . ARG A 1 199 ? 0.117 8.838 20.000 1.00 96.00 199 ARG A C 1
ATOM 1608 O O . ARG A 1 199 ? -0.448 9.654 19.272 1.00 96.00 199 ARG A O 1
ATOM 1615 N N . LEU A 1 200 ? 1.062 7.999 19.562 1.00 96.31 200 LEU A N 1
ATOM 1616 C CA . LEU A 1 200 ? 1.487 7.957 18.162 1.00 96.31 200 LEU A CA 1
ATOM 1617 C C . LEU A 1 200 ? 0.318 7.606 17.234 1.00 96.31 200 LEU A C 1
ATOM 1619 O O . LEU A 1 200 ? 0.181 8.216 16.175 1.00 96.31 200 LEU A O 1
ATOM 1623 N N . TYR A 1 201 ? -0.542 6.659 17.635 1.00 97.19 201 TYR A N 1
ATOM 1624 C CA . TYR A 1 201 ? -1.738 6.304 16.863 1.00 97.19 201 TYR A CA 1
ATOM 1625 C C . TYR A 1 201 ? -2.629 7.531 16.634 1.00 97.19 201 TYR A C 1
ATOM 1627 O O . TYR A 1 201 ? -2.944 7.858 15.491 1.00 97.19 201 TYR A O 1
ATOM 1635 N N . THR A 1 202 ? -2.995 8.239 17.706 1.00 97.12 202 THR A N 1
ATOM 1636 C CA . THR A 1 202 ? -3.862 9.423 17.639 1.00 97.12 202 THR A CA 1
ATOM 1637 C C . THR A 1 202 ? -3.230 10.532 16.798 1.00 97.12 202 THR A C 1
ATOM 1639 O O . THR A 1 202 ? -3.900 11.084 15.931 1.00 97.12 202 THR A O 1
ATOM 1642 N N . GLN A 1 203 ? -1.930 10.797 16.964 1.00 97.25 203 GLN A N 1
ATOM 1643 C CA . GLN A 1 203 ? -1.209 11.813 16.189 1.00 97.25 203 GLN A CA 1
ATOM 1644 C C . GLN A 1 203 ? -1.172 11.506 14.682 1.00 97.25 203 GLN A C 1
ATOM 1646 O O . GLN A 1 203 ? -1.270 12.415 13.857 1.00 97.25 203 GLN A O 1
ATOM 1651 N N . MET A 1 204 ? -1.004 10.237 14.305 1.00 97.44 204 MET A N 1
ATOM 1652 C CA . MET A 1 204 ? -0.842 9.830 12.905 1.00 97.44 204 MET A CA 1
ATOM 1653 C C . MET A 1 204 ? -2.169 9.585 12.184 1.00 97.44 204 MET A C 1
ATOM 1655 O O . MET A 1 204 ? -2.223 9.661 10.953 1.00 97.44 204 MET A O 1
ATOM 1659 N N . PHE A 1 205 ? -3.251 9.323 12.919 1.00 97.75 205 PHE A N 1
ATOM 1660 C CA . PHE A 1 205 ? -4.540 8.956 12.339 1.00 97.75 205 PHE A CA 1
ATOM 1661 C C . PHE A 1 205 ? -5.126 9.989 11.351 1.00 97.75 205 PHE A C 1
ATOM 1663 O O . PHE A 1 205 ? -5.650 9.560 10.319 1.00 97.75 205 PHE A O 1
ATOM 1670 N N . PRO A 1 206 ? -4.979 11.320 11.535 1.00 97.56 206 PRO A N 1
ATOM 1671 C CA . PRO A 1 206 ? -5.387 12.305 10.529 1.00 97.56 206 PRO A CA 1
ATOM 1672 C C . PRO A 1 206 ? -4.761 12.087 9.145 1.00 97.56 206 PRO A C 1
ATOM 1674 O O . PRO A 1 206 ? -5.425 12.306 8.132 1.00 97.56 206 PRO A O 1
ATOM 1677 N N . GLN A 1 207 ? -3.524 11.580 9.071 1.00 97.69 207 GLN A N 1
ATOM 1678 C CA . GLN A 1 207 ? -2.874 11.290 7.787 1.00 97.69 207 GLN A CA 1
ATOM 1679 C C . GLN A 1 207 ? -3.570 10.135 7.051 1.00 97.69 207 GLN A C 1
ATOM 1681 O O . GLN A 1 207 ? -3.714 10.181 5.830 1.00 97.69 207 GLN A O 1
ATOM 1686 N N . VAL A 1 208 ? -4.094 9.147 7.784 1.00 98.25 208 VAL A N 1
ATOM 1687 C CA . VAL A 1 208 ? -4.948 8.079 7.234 1.00 98.25 208 VAL A CA 1
ATOM 1688 C C . VAL A 1 208 ? -6.298 8.644 6.781 1.00 98.25 208 VAL A C 1
ATOM 1690 O O . VAL A 1 208 ? -6.750 8.346 5.674 1.00 98.25 208 VAL A O 1
ATOM 1693 N N . LEU A 1 209 ? -6.928 9.502 7.595 1.00 97.88 209 LEU A N 1
ATOM 1694 C CA . LEU A 1 209 ? -8.209 10.134 7.252 1.00 97.88 209 LEU A CA 1
ATOM 1695 C C . LEU A 1 209 ? -8.105 10.980 5.979 1.00 97.88 209 LEU A C 1
ATOM 1697 O O . LEU A 1 209 ? -8.995 10.894 5.133 1.00 97.88 209 LEU A O 1
ATOM 1701 N N . SER A 1 210 ? -7.008 11.722 5.798 1.00 96.75 210 SER A N 1
ATOM 1702 C CA . SER A 1 210 ? -6.764 12.524 4.591 1.00 96.75 210 SER A CA 1
ATOM 1703 C C . SER A 1 210 ? -6.885 11.678 3.314 1.00 96.75 210 SER A C 1
ATOM 1705 O O . SER A 1 210 ? -7.610 12.044 2.389 1.00 96.75 210 SER A O 1
ATOM 1707 N N . MET A 1 211 ? -6.299 10.473 3.300 1.00 97.81 211 MET A N 1
ATOM 1708 C CA . MET A 1 211 ? -6.385 9.540 2.171 1.00 97.81 211 MET A CA 1
ATOM 1709 C C . MET A 1 211 ? -7.816 9.046 1.937 1.00 97.81 211 MET A C 1
ATOM 1711 O O . MET A 1 211 ? -8.225 8.842 0.791 1.00 97.81 211 MET A O 1
ATOM 1715 N N . PHE A 1 212 ? -8.615 8.889 2.995 1.00 98.12 212 PHE A N 1
ATOM 1716 C CA . PHE A 1 212 ? -10.019 8.505 2.862 1.00 98.12 212 PHE A CA 1
ATOM 1717 C C . PHE A 1 212 ? -10.888 9.597 2.242 1.00 98.12 212 PHE A C 1
ATOM 1719 O O . PHE A 1 212 ? -11.797 9.265 1.473 1.00 98.12 212 PHE A O 1
ATOM 1726 N N . PHE A 1 213 ? -10.603 10.869 2.531 1.00 97.19 213 PHE A N 1
ATOM 1727 C CA . PHE A 1 213 ? -11.269 11.999 1.882 1.00 97.19 213 PHE A CA 1
ATOM 1728 C C . PHE A 1 213 ? -10.896 12.103 0.395 1.00 97.19 213 PHE A C 1
ATOM 1730 O O . PHE A 1 213 ? -11.795 12.257 -0.430 1.00 97.19 213 PHE A O 1
ATOM 1737 N N . VAL A 1 214 ? -9.619 11.917 0.034 1.00 96.75 214 VAL A N 1
ATOM 1738 C CA . VAL A 1 214 ? -9.160 11.942 -1.374 1.00 96.75 214 VAL A CA 1
ATOM 1739 C C . VAL A 1 214 ? -9.775 10.805 -2.187 1.00 96.75 214 VAL A C 1
ATOM 1741 O O . VAL A 1 214 ? -10.364 11.019 -3.243 1.00 96.75 214 VAL A O 1
ATOM 1744 N N . PHE A 1 215 ? -9.671 9.571 -1.691 1.00 97.12 215 PHE A N 1
ATOM 1745 C CA . PHE A 1 215 ? -9.995 8.373 -2.467 1.00 97.12 215 PHE A CA 1
ATOM 1746 C C . PHE A 1 215 ? -11.411 7.835 -2.220 1.00 97.12 215 PHE A C 1
ATOM 1748 O O . PHE A 1 215 ? -11.705 6.670 -2.510 1.00 97.12 215 PHE A O 1
ATOM 1755 N N . ASN A 1 216 ? -12.327 8.680 -1.738 1.00 95.06 216 ASN A N 1
ATOM 1756 C CA . ASN A 1 216 ? -13.755 8.383 -1.579 1.00 95.06 216 ASN A CA 1
ATOM 1757 C C . ASN A 1 216 ? -14.086 7.222 -0.618 1.00 95.06 216 ASN A C 1
ATOM 1759 O O . ASN A 1 216 ? -15.040 6.471 -0.842 1.00 95.06 216 ASN A O 1
ATOM 1763 N N . HIS A 1 217 ? -13.357 7.085 0.489 1.00 95.56 217 HIS A N 1
ATOM 1764 C CA . HIS A 1 217 ? -13.682 6.156 1.583 1.00 95.56 217 HIS A CA 1
ATOM 1765 C C . HIS A 1 217 ? -14.595 6.825 2.621 1.00 95.56 217 HIS A C 1
ATOM 1767 O O . HIS A 1 217 ? -14.322 6.828 3.816 1.00 95.56 217 HIS A O 1
ATOM 1773 N N . GLN A 1 218 ? -15.710 7.392 2.160 1.00 93.75 218 GLN A N 1
ATOM 1774 C CA . GLN A 1 218 ? -16.531 8.356 2.907 1.00 93.75 218 GLN A CA 1
ATOM 1775 C C . GLN A 1 218 ? -17.019 7.867 4.277 1.00 93.75 218 GLN A C 1
ATOM 1777 O O . GLN A 1 218 ? -17.066 8.646 5.224 1.00 93.75 218 GLN A O 1
ATOM 1782 N N . ASN A 1 219 ? -17.361 6.580 4.409 1.00 94.00 219 ASN A N 1
ATOM 1783 C CA . ASN A 1 219 ? -17.789 6.038 5.700 1.00 94.00 219 ASN A CA 1
ATOM 1784 C C . ASN A 1 219 ? -16.635 6.025 6.714 1.00 94.00 219 ASN A C 1
ATOM 1786 O O . ASN A 1 219 ? -16.841 6.406 7.863 1.00 94.00 219 ASN A O 1
ATOM 1790 N N . TYR A 1 220 ? -15.434 5.619 6.289 1.00 96.50 220 TYR A N 1
ATOM 1791 C CA . TYR A 1 220 ? -14.244 5.666 7.138 1.00 96.50 220 TYR A CA 1
ATOM 1792 C C . TYR A 1 220 ? -13.775 7.099 7.372 1.00 96.50 220 TYR A C 1
ATOM 1794 O O . TYR A 1 220 ? -13.370 7.409 8.481 1.00 96.50 220 TYR A O 1
ATOM 1802 N N . ALA A 1 221 ? -13.895 7.981 6.378 1.00 96.56 221 ALA A N 1
ATOM 1803 C CA . ALA A 1 221 ? -13.620 9.404 6.530 1.00 96.56 221 ALA A CA 1
ATOM 1804 C C . ALA A 1 221 ? -14.494 10.013 7.644 1.00 96.56 221 ALA A C 1
ATOM 1806 O O . ALA A 1 221 ? -13.973 10.492 8.641 1.00 96.56 221 ALA A O 1
ATOM 1807 N N . ARG A 1 222 ? -15.826 9.888 7.548 1.00 95.88 222 ARG A N 1
ATOM 1808 C CA . ARG A 1 222 ? -16.779 10.436 8.531 1.00 95.88 222 ARG A CA 1
ATOM 1809 C C . ARG A 1 222 ? -16.589 9.864 9.937 1.00 95.88 222 ARG A C 1
ATOM 1811 O O . ARG A 1 222 ? -16.397 10.603 10.900 1.00 95.88 222 ARG A O 1
ATOM 1818 N N . TRP A 1 223 ? -16.710 8.543 10.069 1.00 96.25 223 TRP A N 1
ATOM 1819 C CA . TRP A 1 223 ? -16.697 7.889 11.380 1.00 96.25 223 TRP A CA 1
ATOM 1820 C C . TRP A 1 223 ? -15.291 7.809 11.966 1.00 96.25 223 TRP A C 1
ATOM 1822 O O . TRP A 1 223 ? -15.146 7.831 13.184 1.00 96.25 223 TRP A O 1
ATOM 1832 N N . GLY A 1 224 ? -14.263 7.774 11.117 1.00 96.75 224 GLY A N 1
ATOM 1833 C CA . GLY A 1 224 ? -12.874 7.923 11.526 1.00 96.75 224 GLY A CA 1
ATOM 1834 C C . GLY A 1 224 ? -12.602 9.305 12.113 1.00 96.75 224 GLY A C 1
ATOM 1835 O O . GLY A 1 224 ? -12.003 9.374 13.178 1.00 96.75 224 GLY A O 1
ATOM 1836 N N . THR A 1 225 ? -13.133 10.386 11.526 1.00 96.56 225 THR A N 1
ATOM 1837 C CA . THR A 1 225 ? -13.064 11.725 12.140 1.00 96.56 225 THR A CA 1
ATOM 1838 C C . THR A 1 225 ? -13.732 11.752 13.515 1.00 96.56 225 THR A C 1
ATOM 1840 O O . THR A 1 225 ? -13.151 12.286 14.455 1.00 96.56 225 THR A O 1
ATOM 1843 N N . LYS A 1 226 ? -14.909 11.126 13.681 1.00 95.19 226 LYS A N 1
ATOM 1844 C CA . LYS A 1 226 ? -15.552 11.039 15.006 1.00 95.19 226 LYS A CA 1
ATOM 1845 C C . LYS A 1 226 ? -14.734 10.214 16.003 1.00 95.19 226 LYS A C 1
ATOM 1847 O O . LYS A 1 226 ? -14.632 10.572 17.170 1.00 95.19 226 LYS A O 1
ATOM 1852 N N . TYR A 1 227 ? -14.141 9.113 15.555 1.00 96.56 227 TYR A N 1
ATOM 1853 C CA . TYR A 1 227 ? -13.274 8.307 16.405 1.00 96.56 227 TYR A CA 1
ATOM 1854 C C . TYR A 1 227 ? -12.006 9.069 16.816 1.00 96.56 227 TYR A C 1
ATOM 1856 O O . TYR A 1 227 ? -11.627 9.026 17.980 1.00 96.56 227 TYR A O 1
ATOM 1864 N N . HIS A 1 228 ? -11.397 9.820 15.896 1.00 97.19 228 HIS A N 1
ATOM 1865 C CA . HIS A 1 228 ? -10.262 10.691 16.191 1.00 97.19 228 HIS A CA 1
ATOM 1866 C C . HIS A 1 228 ? -10.623 11.766 17.228 1.00 97.19 228 HIS A C 1
ATOM 1868 O O . HIS A 1 228 ? -9.903 11.936 18.205 1.00 97.19 228 HIS A O 1
ATOM 1874 N N . ASP A 1 229 ? -11.774 12.426 17.071 1.00 95.69 229 ASP A N 1
ATOM 1875 C CA . ASP A 1 229 ? -12.317 13.370 18.058 1.00 95.69 229 ASP A CA 1
ATOM 1876 C C . ASP A 1 229 ? -12.485 12.725 19.447 1.00 95.69 229 ASP A C 1
ATOM 1878 O O . ASP A 1 229 ? -12.098 13.305 20.460 1.00 95.69 229 ASP A O 1
ATOM 1882 N N . ASN A 1 230 ? -12.982 11.486 19.506 1.00 95.19 230 ASN A N 1
ATOM 1883 C CA . ASN A 1 230 ? -13.100 10.752 20.766 1.00 95.19 230 ASN A CA 1
ATOM 1884 C C . ASN A 1 230 ? -11.739 10.425 21.397 1.00 95.19 230 ASN A C 1
ATOM 1886 O O . ASN A 1 230 ? -11.627 10.481 22.616 1.00 95.19 230 ASN A O 1
ATOM 1890 N N . LEU A 1 231 ? -10.719 10.085 20.598 1.00 96.06 231 LEU A N 1
ATOM 1891 C CA . LEU A 1 231 ? -9.357 9.847 21.090 1.00 96.06 231 LEU A CA 1
ATOM 1892 C C . LEU A 1 231 ? -8.739 11.129 21.663 1.00 96.06 231 LEU A C 1
ATOM 1894 O O . LEU A 1 231 ? -8.176 11.104 22.752 1.00 96.06 231 LEU A O 1
ATOM 1898 N N . MET A 1 232 ? -8.903 12.261 20.973 1.00 96.50 232 MET A N 1
ATOM 1899 C CA . MET A 1 232 ? -8.389 13.561 21.426 1.00 96.50 232 MET A CA 1
ATOM 1900 C C . MET A 1 232 ? -9.052 14.041 22.723 1.00 96.50 232 MET A C 1
ATOM 1902 O O . MET A 1 232 ? -8.411 14.697 23.540 1.00 96.50 232 MET A O 1
ATOM 1906 N N . ASN A 1 233 ? -10.325 13.695 22.929 1.00 95.31 233 ASN A N 1
ATOM 1907 C CA . ASN A 1 233 ? -11.122 14.115 24.084 1.00 95.31 233 ASN A CA 1
ATOM 1908 C C . ASN A 1 233 ? -11.358 12.986 25.101 1.00 95.31 233 ASN A C 1
ATOM 1910 O O . ASN A 1 233 ? -12.281 13.070 25.922 1.00 95.31 233 ASN A O 1
ATOM 1914 N N . MET A 1 234 ? -10.571 11.908 25.049 1.00 94.25 234 MET A N 1
ATOM 1915 C CA . MET A 1 234 ? -10.838 10.711 25.849 1.00 94.25 234 MET A CA 1
ATOM 1916 C C . MET A 1 234 ? -10.755 10.981 27.354 1.00 94.25 234 MET A C 1
ATOM 1918 O O . MET A 1 234 ? -11.607 10.504 28.089 1.00 94.25 234 MET A O 1
ATOM 1922 N N . GLU A 1 235 ? -9.821 11.818 27.812 1.00 94.62 235 GLU A N 1
ATOM 1923 C CA . GLU A 1 235 ? -9.689 12.153 29.236 1.00 94.62 235 GLU A CA 1
ATOM 1924 C C . GLU A 1 235 ? -10.818 13.078 29.720 1.00 94.62 235 GLU A C 1
ATOM 1926 O O . GLU A 1 235 ? -11.296 12.955 30.843 1.00 94.62 235 GLU A O 1
ATOM 1931 N N . THR A 1 236 ? -11.308 13.967 28.854 1.00 95.31 236 THR A N 1
ATOM 1932 C CA . THR A 1 236 ? -12.446 14.846 29.162 1.00 95.31 236 THR A CA 1
ATOM 1933 C C . THR A 1 236 ? -13.751 14.056 29.260 1.00 95.31 236 THR A C 1
ATOM 1935 O O . THR A 1 236 ? -14.566 14.299 30.146 1.00 95.31 236 THR A O 1
ATOM 1938 N N . THR A 1 237 ? -13.963 13.112 28.340 1.00 93.00 237 THR A N 1
ATOM 1939 C CA . THR A 1 237 ? -15.203 12.319 28.258 1.00 93.00 237 THR A CA 1
ATOM 1940 C C . THR A 1 237 ? -15.198 11.112 29.196 1.00 93.00 237 THR A C 1
ATOM 1942 O O . THR A 1 237 ? -16.239 10.750 29.736 1.00 93.00 237 THR A O 1
ATOM 1945 N N . HIS A 1 238 ? -14.029 10.514 29.424 1.00 94.56 238 HIS A N 1
ATOM 1946 C CA . HIS A 1 238 ? -13.817 9.340 30.265 1.00 94.56 238 HIS A CA 1
ATOM 1947 C C . HIS A 1 238 ? -12.599 9.557 31.191 1.00 94.56 238 HIS A C 1
ATOM 1949 O O . HIS A 1 238 ? -11.565 8.914 31.009 1.00 94.56 238 HIS A O 1
ATOM 1955 N N . PRO A 1 239 ? -12.697 10.424 32.220 1.00 95.31 239 PRO A N 1
ATOM 1956 C CA . PRO A 1 239 ? -11.569 10.720 33.109 1.00 95.31 239 PRO A CA 1
ATOM 1957 C C . PRO A 1 239 ? -10.936 9.463 33.715 1.00 95.31 239 PRO A C 1
ATOM 1959 O O . PRO A 1 239 ? -11.639 8.688 34.376 1.00 95.31 239 PRO A O 1
ATOM 1962 N N . GLY A 1 240 ? -9.632 9.284 33.506 1.00 93.19 240 GLY A N 1
ATOM 1963 C CA . GLY A 1 240 ? -8.820 8.133 33.901 1.00 93.19 240 GLY A CA 1
ATOM 1964 C C . GLY A 1 240 ? -8.572 7.093 32.802 1.00 93.19 240 GLY A C 1
ATOM 1965 O O . GLY A 1 240 ? -7.698 6.250 32.981 1.00 93.19 240 GLY A O 1
ATOM 1966 N N . ILE A 1 241 ? -9.284 7.139 31.666 1.00 93.56 241 ILE A N 1
ATOM 1967 C CA . ILE A 1 241 ? -9.143 6.128 30.599 1.00 93.56 241 ILE A CA 1
ATOM 1968 C C . ILE A 1 241 ? -7.773 6.173 29.912 1.00 93.56 241 ILE A C 1
ATOM 1970 O O . ILE A 1 241 ? -7.352 5.187 29.311 1.00 93.56 241 ILE A O 1
ATOM 1974 N N . THR A 1 242 ? -7.063 7.303 29.990 1.00 93.38 242 THR A N 1
ATOM 1975 C CA . THR A 1 242 ? -5.716 7.428 29.418 1.00 93.38 242 THR A CA 1
ATOM 1976 C C . THR A 1 242 ? -4.775 6.369 29.991 1.00 93.38 242 THR A C 1
ATOM 1978 O O . THR A 1 242 ? -3.992 5.795 29.239 1.00 93.38 242 THR A O 1
ATOM 1981 N N . GLN A 1 243 ? -4.911 6.037 31.282 1.00 92.75 243 GLN A N 1
ATOM 1982 C CA . GLN A 1 243 ? -4.123 4.974 31.905 1.00 92.75 243 GLN A CA 1
ATOM 1983 C C . GLN A 1 243 ? -4.434 3.606 31.287 1.00 92.75 243 GLN A C 1
ATOM 1985 O O . GLN A 1 243 ? -3.515 2.854 30.982 1.00 92.75 243 GLN A O 1
ATOM 1990 N N . ASP A 1 244 ? -5.707 3.306 31.010 1.00 91.56 244 ASP A N 1
ATOM 1991 C CA . ASP A 1 244 ? -6.083 2.063 30.328 1.00 91.56 244 ASP A CA 1
ATOM 1992 C C . ASP A 1 244 ? -5.424 1.996 28.933 1.00 91.56 244 ASP A C 1
ATOM 1994 O O . ASP A 1 244 ? -4.930 0.953 28.491 1.00 91.56 244 ASP A O 1
ATOM 1998 N N . PHE A 1 245 ? -5.377 3.124 28.217 1.00 93.00 245 PHE A N 1
ATOM 1999 C CA . PHE A 1 245 ? -4.691 3.231 26.926 1.00 93.00 245 PHE A CA 1
ATOM 2000 C C . PHE A 1 245 ? -3.169 3.101 27.036 1.00 93.00 245 PHE A C 1
ATOM 2002 O O . PHE A 1 245 ? -2.569 2.480 26.156 1.00 93.00 245 PHE A O 1
ATOM 2009 N N . ASP A 1 246 ? -2.557 3.616 28.101 1.00 90.69 246 ASP A N 1
ATOM 2010 C CA . ASP A 1 246 ? -1.141 3.413 28.426 1.00 90.69 246 ASP A CA 1
ATOM 2011 C C . ASP A 1 246 ? -0.826 1.942 28.742 1.00 90.69 246 ASP A C 1
ATOM 2013 O O . ASP A 1 246 ? 0.183 1.405 28.282 1.00 90.69 246 ASP A O 1
ATOM 2017 N N . ASP A 1 247 ? -1.747 1.239 29.404 1.00 87.81 247 ASP A N 1
ATOM 2018 C CA . ASP A 1 247 ? -1.663 -0.208 29.651 1.00 87.81 247 ASP A CA 1
ATOM 2019 C C . ASP A 1 247 ? -1.925 -1.034 28.363 1.00 87.81 247 ASP A C 1
ATOM 2021 O O . ASP A 1 247 ? -1.647 -2.244 28.252 1.00 87.81 247 ASP A O 1
ATOM 2025 N N . GLY A 1 248 ? -2.398 -0.353 27.317 1.00 86.00 248 GLY A N 1
ATOM 2026 C CA . GLY A 1 248 ? -2.459 -0.836 25.950 1.00 86.00 248 GLY A CA 1
ATOM 2027 C C . GLY A 1 248 ? -3.766 -1.509 25.573 1.00 86.00 248 GLY A C 1
ATOM 2028 O O . GLY A 1 248 ? -3.729 -2.496 24.839 1.00 86.00 248 GLY A O 1
ATOM 2029 N N . ILE A 1 249 ? -4.912 -0.979 26.014 1.00 88.31 249 ILE A N 1
ATOM 2030 C CA . ILE A 1 249 ? -6.244 -1.456 25.588 1.00 88.31 249 ILE A CA 1
ATOM 2031 C C . ILE A 1 249 ? -6.545 -1.259 24.092 1.00 88.31 249 ILE A C 1
ATOM 2033 O O . ILE A 1 249 ? -7.621 -1.645 23.646 1.00 88.31 249 ILE A O 1
ATOM 2037 N N . ILE A 1 250 ? -5.651 -0.637 23.315 1.00 90.00 250 ILE A N 1
ATOM 2038 C CA . ILE A 1 250 ? -5.802 -0.432 21.862 1.00 90.00 250 ILE A CA 1
ATOM 2039 C C . ILE A 1 250 ? -5.418 -1.675 21.035 1.00 90.00 250 ILE A C 1
ATOM 2041 O O . ILE A 1 250 ? -5.791 -1.793 19.867 1.00 90.00 250 ILE A O 1
ATOM 2045 N N . SER A 1 251 ? -4.667 -2.621 21.611 1.00 91.62 251 SER A N 1
ATOM 2046 C CA . SER A 1 251 ? -4.189 -3.813 20.901 1.00 91.62 251 SER A CA 1
ATOM 2047 C C . SER A 1 251 ? -3.998 -5.019 21.824 1.00 91.62 251 SER A C 1
ATOM 2049 O O . SER A 1 251 ? -3.832 -4.894 23.037 1.00 91.62 251 SER A O 1
ATOM 2051 N N . ILE A 1 252 ? -4.019 -6.225 21.253 1.00 86.56 252 ILE A N 1
ATOM 2052 C CA . ILE A 1 252 ? -3.869 -7.477 22.002 1.00 86.56 252 ILE A CA 1
ATOM 2053 C C . ILE A 1 252 ? -2.460 -8.018 21.798 1.00 86.56 252 ILE A C 1
ATOM 2055 O O . ILE A 1 252 ? -2.023 -8.243 20.671 1.00 86.56 252 ILE A O 1
ATOM 2059 N N . ARG A 1 253 ? -1.749 -8.287 22.896 1.00 84.19 253 ARG A N 1
ATOM 2060 C CA . ARG A 1 253 ? -0.450 -8.966 22.870 1.00 84.19 253 ARG A CA 1
ATOM 2061 C C . ARG A 1 253 ? -0.595 -10.383 23.417 1.00 84.19 253 ARG A C 1
ATOM 2063 O O . ARG A 1 253 ? -0.977 -10.564 24.567 1.00 84.19 253 ARG A O 1
ATOM 2070 N N . ARG A 1 254 ? -0.261 -11.376 22.593 1.00 80.12 254 ARG A N 1
ATOM 2071 C CA . ARG A 1 254 ? -0.358 -12.811 22.926 1.00 80.12 254 ARG A CA 1
ATOM 2072 C C . ARG A 1 254 ? 0.992 -13.462 23.243 1.00 80.12 254 ARG A C 1
ATOM 2074 O O . ARG A 1 254 ? 1.037 -14.620 23.645 1.00 80.12 254 ARG A O 1
ATOM 2081 N N . THR A 1 255 ? 2.091 -12.723 23.074 1.00 78.50 255 THR A N 1
ATOM 2082 C CA . THR A 1 255 ? 3.458 -13.184 23.362 1.00 78.50 255 THR A CA 1
ATOM 2083 C C . THR A 1 255 ? 4.181 -12.211 24.295 1.00 78.50 255 THR A C 1
ATOM 2085 O O . THR A 1 255 ? 3.759 -11.069 24.453 1.00 78.50 255 THR A O 1
ATOM 2088 N N . SER A 1 256 ? 5.293 -12.625 24.903 1.00 76.75 256 SER A N 1
ATOM 2089 C CA . SER A 1 256 ? 6.138 -11.724 25.702 1.00 76.75 256 SER A CA 1
ATOM 2090 C C . SER A 1 256 ? 7.053 -10.831 24.856 1.00 76.75 256 SER A C 1
ATOM 2092 O O . SER A 1 256 ? 7.678 -9.923 25.398 1.00 76.75 256 SER A O 1
ATOM 2094 N N . LYS A 1 257 ? 7.149 -11.063 23.538 1.00 78.88 257 LYS A N 1
ATOM 2095 C CA . LYS A 1 257 ? 8.093 -10.339 22.682 1.00 78.88 257 LYS A CA 1
ATOM 2096 C C . LYS A 1 257 ? 7.659 -8.875 22.492 1.00 78.88 257 LYS A C 1
ATOM 2098 O O . LYS A 1 257 ? 6.460 -8.621 22.307 1.00 78.88 257 LYS A O 1
ATOM 2103 N N . PRO A 1 258 ? 8.598 -7.911 22.488 1.00 77.00 258 PRO A N 1
ATOM 2104 C CA . PRO A 1 258 ? 8.296 -6.545 22.067 1.00 77.00 258 PRO A CA 1
ATOM 2105 C C . PRO A 1 258 ? 7.810 -6.537 20.608 1.00 77.00 258 PRO A C 1
ATOM 2107 O O . PRO A 1 258 ? 8.065 -7.477 19.856 1.00 77.00 258 PRO A O 1
ATOM 2110 N N . PHE A 1 259 ? 7.055 -5.505 20.216 1.00 84.69 259 PHE A N 1
ATOM 2111 C CA . PHE A 1 259 ? 6.534 -5.348 18.849 1.00 84.69 259 PHE A CA 1
ATOM 2112 C C . PHE A 1 259 ? 5.655 -6.521 18.353 1.00 84.69 259 PHE A C 1
ATOM 2114 O O . PHE A 1 259 ? 5.564 -6.787 17.157 1.00 84.69 259 PHE A O 1
ATOM 2121 N N . SER A 1 260 ? 4.989 -7.257 19.248 1.00 85.69 260 SER A N 1
ATOM 2122 C CA . SER A 1 260 ? 4.180 -8.442 18.898 1.00 85.69 260 SER A CA 1
ATOM 2123 C C . SER A 1 260 ? 2.671 -8.274 19.099 1.00 85.69 260 SER A C 1
ATOM 2125 O O . SER A 1 260 ? 1.920 -9.235 18.928 1.00 85.69 260 SER A O 1
ATOM 2127 N N . ALA A 1 261 ? 2.209 -7.083 19.494 1.00 89.38 261 ALA A N 1
ATOM 2128 C CA . ALA A 1 261 ? 0.777 -6.847 19.639 1.00 89.38 261 ALA A CA 1
ATOM 2129 C C . ALA A 1 261 ? 0.087 -6.782 18.268 1.00 89.38 261 ALA A C 1
ATOM 2131 O O . ALA A 1 261 ? 0.688 -6.367 17.282 1.00 89.38 261 ALA A O 1
ATOM 2132 N N . SER A 1 262 ? -1.174 -7.190 18.209 1.00 88.75 262 SER A N 1
ATOM 2133 C CA . SER A 1 262 ? -2.012 -7.163 17.010 1.00 88.75 262 SER A CA 1
ATOM 2134 C C . SER A 1 262 ? -3.272 -6.348 17.268 1.00 88.75 262 SER A C 1
ATOM 2136 O O . SER A 1 262 ? -3.722 -6.223 18.409 1.00 88.75 262 SER A O 1
ATOM 2138 N N . ALA A 1 263 ? -3.861 -5.796 16.206 1.00 91.06 263 ALA A N 1
ATOM 2139 C CA . ALA A 1 263 ? -5.149 -5.120 16.305 1.00 91.06 263 ALA A CA 1
ATOM 2140 C C . ALA A 1 263 ? -6.208 -6.051 16.926 1.00 91.06 263 ALA A C 1
ATOM 2142 O O . ALA A 1 263 ? -6.183 -7.271 16.718 1.00 91.06 263 ALA A O 1
ATOM 2143 N N . ILE A 1 264 ? -7.123 -5.484 17.713 1.00 90.44 264 ILE A N 1
ATOM 2144 C CA . ILE A 1 264 ? -8.135 -6.254 18.455 1.00 90.44 264 ILE A CA 1
ATOM 2145 C C . ILE A 1 264 ? -9.026 -7.044 17.491 1.00 90.44 264 ILE A C 1
ATOM 2147 O O . ILE A 1 264 ? -9.246 -8.240 17.682 1.00 90.44 264 ILE A O 1
ATOM 2151 N N . ASP A 1 265 ? -9.487 -6.392 16.426 1.00 90.00 265 ASP A N 1
ATOM 2152 C CA . ASP A 1 265 ? -10.329 -6.991 15.395 1.00 90.00 265 ASP A CA 1
ATOM 2153 C C . ASP A 1 265 ? -9.574 -8.032 14.554 1.00 90.00 265 ASP A C 1
ATOM 2155 O O . ASP A 1 265 ? -10.124 -9.096 14.287 1.00 90.00 265 ASP A O 1
ATOM 2159 N N . LEU A 1 266 ? -8.288 -7.824 14.241 1.00 88.12 266 LEU A N 1
ATOM 2160 C CA . LEU A 1 266 ? -7.464 -8.871 13.610 1.00 88.12 266 LEU A CA 1
ATOM 2161 C C . LEU A 1 266 ? -7.301 -10.101 14.507 1.00 88.12 266 LEU A C 1
ATOM 2163 O O . LEU A 1 266 ? -7.347 -11.237 14.039 1.00 88.12 266 LEU A O 1
ATOM 2167 N N . THR A 1 267 ? -7.105 -9.884 15.805 1.00 83.56 267 THR A N 1
ATOM 2168 C CA . THR A 1 267 ? -6.954 -10.982 16.765 1.00 83.56 267 THR A CA 1
ATOM 2169 C C . THR A 1 267 ? -8.240 -11.797 16.849 1.00 83.56 267 THR A C 1
ATOM 2171 O O . THR A 1 267 ? -8.185 -13.027 16.910 1.00 83.56 267 THR A O 1
ATOM 2174 N N . LEU A 1 268 ? -9.399 -11.133 16.803 1.00 79.31 268 LEU A N 1
ATOM 2175 C CA . LEU A 1 268 ? -10.699 -11.793 16.708 1.00 79.31 268 LEU A CA 1
ATOM 2176 C C . LEU A 1 268 ? -10.799 -12.635 15.425 1.00 79.31 268 LEU A C 1
ATOM 2178 O O . LEU A 1 268 ? -11.196 -13.800 15.506 1.00 79.31 268 LEU A O 1
ATOM 2182 N N . GLU A 1 269 ? -10.371 -12.087 14.281 1.00 79.06 269 GLU A N 1
ATOM 2183 C CA . GLU A 1 269 ? -10.345 -12.806 13.001 1.00 79.06 269 GLU A CA 1
ATOM 2184 C C . GLU A 1 269 ? -9.478 -14.069 13.052 1.00 79.06 269 GLU A C 1
ATOM 2186 O O . GLU A 1 269 ? -9.889 -15.148 12.626 1.00 79.06 269 GLU A O 1
ATOM 2191 N N . GLN A 1 270 ? -8.286 -13.964 13.635 1.00 73.50 270 GLN A N 1
ATOM 2192 C CA . GLN A 1 270 ? -7.304 -15.049 13.682 1.00 73.50 270 GLN A CA 1
ATOM 2193 C C . GLN A 1 270 ? -7.599 -16.124 14.735 1.00 73.50 270 GLN A C 1
ATOM 2195 O O . GLN A 1 270 ? -6.974 -17.188 14.703 1.00 73.50 270 GLN A O 1
ATOM 2200 N N . THR A 1 271 ? -8.518 -15.858 15.666 1.00 69.56 271 THR A N 1
ATOM 2201 C CA . THR A 1 271 ? -8.859 -16.769 16.765 1.00 69.56 271 THR A CA 1
ATOM 2202 C C . THR A 1 271 ? -10.309 -17.235 16.665 1.00 69.56 271 THR A C 1
ATOM 2204 O O . THR A 1 271 ? -10.579 -18.290 16.099 1.00 69.56 271 THR A O 1
ATOM 2207 N N . GLN A 1 272 ? -11.248 -16.439 17.175 1.00 68.31 272 GLN A N 1
ATOM 2208 C CA . GLN A 1 272 ? -12.656 -16.807 17.306 1.00 68.31 272 GLN A CA 1
ATOM 2209 C C . GLN A 1 272 ? -13.333 -16.973 15.941 1.00 68.31 272 GLN A C 1
ATOM 2211 O O . GLN A 1 272 ? -14.011 -17.976 15.715 1.00 68.31 272 GLN A O 1
ATOM 2216 N N . ASN A 1 273 ? -13.143 -16.026 15.014 1.00 70.00 273 ASN A N 1
ATOM 2217 C CA . ASN A 1 273 ? -13.829 -16.089 13.721 1.00 70.00 273 ASN A CA 1
ATOM 2218 C C . ASN A 1 273 ? -13.248 -17.180 12.830 1.00 70.00 273 ASN A C 1
ATOM 2220 O O . ASN A 1 273 ? -14.012 -17.842 12.140 1.00 70.00 273 ASN A O 1
ATOM 2224 N N . LYS A 1 274 ? -11.935 -17.429 12.878 1.00 67.31 274 LYS A N 1
ATOM 2225 C CA . LYS A 1 274 ? -11.312 -18.542 12.153 1.00 67.31 274 LYS A CA 1
ATOM 2226 C C . LYS A 1 274 ? -11.971 -19.883 12.486 1.00 67.31 274 LYS A C 1
ATOM 2228 O O . LYS A 1 274 ? -12.322 -20.637 11.579 1.00 67.31 274 LYS A O 1
ATOM 2233 N N . ASP A 1 275 ? -12.183 -20.157 13.770 1.00 65.56 275 ASP A N 1
ATOM 2234 C CA . ASP A 1 275 ? -12.821 -21.398 14.213 1.00 65.56 275 ASP A CA 1
ATOM 2235 C C . ASP A 1 275 ? -14.332 -21.390 13.928 1.00 65.56 275 ASP A C 1
ATOM 2237 O O . ASP A 1 275 ? -14.900 -22.400 13.508 1.00 65.56 275 ASP A O 1
ATOM 2241 N N . ALA A 1 276 ? -14.999 -20.242 14.090 1.00 64.19 276 ALA A N 1
ATOM 2242 C CA . ALA A 1 276 ? -16.429 -20.101 13.816 1.00 64.19 276 ALA A CA 1
ATOM 2243 C C . ALA A 1 276 ? -16.783 -20.160 12.317 1.00 64.19 276 ALA A C 1
ATOM 2245 O O . ALA A 1 276 ? -17.866 -20.636 11.967 1.00 64.19 276 ALA A O 1
ATOM 2246 N N . ALA A 1 277 ? -15.895 -19.702 11.435 1.00 63.06 277 ALA A N 1
ATOM 2247 C CA . ALA A 1 277 ? -16.066 -19.695 9.984 1.00 63.06 277 ALA A CA 1
ATOM 2248 C C . ALA A 1 277 ? -15.648 -21.015 9.321 1.00 63.06 277 ALA A C 1
ATOM 2250 O O . ALA A 1 277 ? -15.848 -21.184 8.119 1.00 63.06 277 ALA A O 1
ATOM 2251 N N . ASN A 1 278 ? -15.089 -21.958 10.085 1.00 65.50 278 ASN A N 1
ATOM 2252 C CA . ASN A 1 278 ? -14.672 -23.250 9.562 1.00 65.50 278 ASN A CA 1
ATOM 2253 C C . ASN A 1 278 ? -15.869 -23.990 8.934 1.00 65.50 278 ASN A C 1
ATOM 2255 O O . ASN A 1 278 ? -16.872 -24.258 9.598 1.00 65.50 278 ASN A O 1
ATOM 2259 N N . SER A 1 279 ? -15.753 -24.345 7.655 1.00 64.50 279 SER A N 1
ATOM 2260 C CA . SER A 1 279 ? -16.811 -25.015 6.889 1.00 64.50 279 SER A CA 1
ATOM 2261 C C . SER A 1 279 ? -17.124 -26.433 7.375 1.00 64.50 279 SER A C 1
ATOM 2263 O O . SER A 1 279 ? -18.193 -26.950 7.068 1.00 64.50 279 SER A O 1
ATOM 2265 N N . SER A 1 280 ? -16.227 -27.051 8.148 1.00 62.62 280 SER A N 1
ATOM 2266 C CA . SER A 1 280 ? -16.384 -28.413 8.677 1.00 62.62 280 SER A CA 1
ATOM 2267 C C . SER A 1 280 ? -16.896 -28.466 10.122 1.00 62.62 280 SER A C 1
ATOM 2269 O O . SER A 1 280 ? -17.600 -29.402 10.491 1.00 62.62 280 SER A O 1
ATOM 2271 N N . THR A 1 281 ? -16.551 -27.479 10.956 1.00 63.56 281 THR A N 1
ATOM 2272 C CA . THR A 1 281 ? -16.804 -27.512 12.414 1.00 63.56 281 THR A CA 1
ATOM 2273 C C . THR A 1 281 ? -17.357 -26.209 12.995 1.00 63.56 281 THR A C 1
ATOM 2275 O O . THR A 1 281 ? -17.804 -26.186 14.146 1.00 63.56 281 THR A O 1
ATOM 2278 N N . GLY A 1 282 ? -17.341 -25.126 12.220 1.00 63.53 282 GLY A N 1
ATOM 2279 C CA . GLY A 1 282 ? -17.756 -23.791 12.634 1.00 63.53 282 GLY A CA 1
ATOM 2280 C C . GLY A 1 282 ? -19.258 -23.557 12.488 1.00 63.53 282 GLY A C 1
ATOM 2281 O O . GLY A 1 282 ? -19.979 -24.347 11.878 1.00 63.53 282 GLY A O 1
ATOM 2282 N N . VAL A 1 283 ? -19.748 -22.433 13.015 1.00 65.69 283 VAL A N 1
ATOM 2283 C CA . VAL A 1 283 ? -21.163 -22.010 12.945 1.00 65.69 283 VAL A CA 1
ATOM 2284 C C . VAL A 1 283 ? -21.683 -21.969 11.511 1.00 65.69 283 VAL A C 1
ATOM 2286 O O . VAL A 1 283 ? -22.859 -22.256 11.294 1.00 65.69 283 VAL A O 1
ATOM 2289 N N . VAL A 1 284 ? -20.815 -21.661 10.543 1.00 63.19 284 VAL A N 1
ATOM 2290 C CA . VAL A 1 284 ? -21.144 -21.622 9.107 1.00 63.19 284 VAL A CA 1
ATOM 2291 C C . VAL A 1 284 ? -21.607 -22.992 8.580 1.00 63.19 284 VAL A C 1
ATOM 2293 O O . VAL A 1 284 ? -22.479 -23.055 7.716 1.00 63.19 284 VAL A O 1
ATOM 2296 N N . SER A 1 285 ? -21.126 -24.096 9.158 1.00 62.59 285 SER A N 1
ATOM 2297 C CA . SER A 1 285 ? -21.602 -25.454 8.837 1.00 62.59 285 SER A CA 1
ATOM 2298 C C . SER A 1 285 ? -22.953 -25.802 9.490 1.00 62.59 285 SER A C 1
ATOM 2300 O O . SER A 1 285 ? -23.674 -26.685 9.035 1.00 62.59 285 SER A O 1
ATOM 2302 N N . VAL A 1 286 ? -23.339 -25.078 10.547 1.00 62.19 286 VAL A N 1
ATOM 2303 C CA . VAL A 1 286 ? -24.485 -25.380 11.432 1.00 62.19 286 VAL A CA 1
ATOM 2304 C C . VAL A 1 286 ? -25.723 -24.529 11.075 1.00 62.19 286 VAL A C 1
ATOM 2306 O O . VAL A 1 286 ? -26.681 -24.385 11.840 1.00 62.19 286 VAL A O 1
ATOM 2309 N N . THR A 1 287 ? -25.714 -23.921 9.891 1.00 58.25 287 THR A N 1
ATOM 2310 C CA . THR A 1 287 ? -26.412 -22.661 9.595 1.00 58.25 287 THR A CA 1
ATOM 2311 C C . THR A 1 287 ? -27.932 -22.684 9.705 1.00 58.25 287 THR A C 1
ATOM 2313 O O . THR A 1 287 ? -28.502 -21.646 10.039 1.00 58.25 287 THR A O 1
ATOM 2316 N N . ASN A 1 288 ? -28.616 -23.823 9.588 1.00 61.44 288 ASN A N 1
ATOM 2317 C CA . ASN A 1 288 ? -30.088 -23.838 9.592 1.00 61.44 288 ASN A CA 1
ATOM 2318 C C . ASN A 1 288 ? -30.759 -24.301 10.896 1.00 61.44 288 ASN A C 1
ATOM 2320 O O . ASN A 1 288 ? -31.981 -24.248 10.989 1.00 61.44 288 ASN A O 1
ATOM 2324 N N . ASN A 1 289 ? -30.008 -24.678 11.938 1.00 71.31 289 ASN A N 1
ATOM 2325 C CA . ASN A 1 289 ? -30.600 -25.136 13.203 1.00 71.31 289 ASN A CA 1
ATOM 2326 C C . ASN A 1 289 ? -30.338 -24.150 14.360 1.00 71.31 289 ASN A C 1
ATOM 2328 O O . ASN A 1 289 ? -29.220 -24.037 14.865 1.00 71.31 289 ASN A O 1
ATOM 2332 N N . LEU A 1 290 ? -31.395 -23.467 14.822 1.00 74.12 290 LEU A N 1
ATOM 2333 C CA . LEU A 1 290 ? -31.335 -22.505 15.930 1.00 74.12 290 LEU A CA 1
ATOM 2334 C C . LEU A 1 290 ? -30.800 -23.130 17.231 1.00 74.12 290 LEU A C 1
ATOM 2336 O O . LEU A 1 290 ? -29.988 -22.512 17.917 1.00 74.12 290 LEU A O 1
ATOM 2340 N N . SER A 1 291 ? -31.212 -24.361 17.554 1.00 74.75 291 SER A N 1
ATOM 2341 C CA . SER A 1 291 ? -30.749 -25.082 18.748 1.00 74.75 291 SER A CA 1
ATOM 2342 C C . SER A 1 291 ? -29.251 -25.376 18.670 1.00 74.75 291 SER A C 1
ATOM 2344 O O . SER A 1 291 ? -28.514 -25.180 19.637 1.00 74.75 291 SER A O 1
ATOM 2346 N N . ALA A 1 292 ? -28.767 -25.759 17.489 1.00 67.00 292 ALA A N 1
ATOM 2347 C CA . ALA A 1 292 ? -27.354 -26.024 17.271 1.00 67.00 292 ALA A CA 1
ATOM 2348 C C . ALA A 1 292 ? -26.506 -24.735 17.324 1.00 67.00 292 ALA A C 1
ATOM 2350 O O . ALA A 1 292 ? -25.436 -24.745 17.934 1.00 67.00 292 ALA A O 1
ATOM 2351 N N . ARG A 1 293 ? -27.020 -23.595 16.828 1.00 70.38 293 ARG A N 1
ATOM 2352 C CA . ARG A 1 293 ? -26.395 -22.270 17.028 1.00 70.38 293 ARG A CA 1
ATOM 2353 C C . ARG A 1 293 ? -26.350 -21.862 18.502 1.00 70.38 293 ARG A C 1
ATOM 2355 O O . ARG A 1 293 ? -25.321 -21.386 18.969 1.00 70.38 293 ARG A O 1
ATOM 2362 N N . GLN A 1 294 ? -27.428 -22.082 19.258 1.00 72.88 294 GLN A N 1
ATOM 2363 C CA . GLN A 1 294 ? -27.454 -21.815 20.702 1.00 72.88 294 GLN A CA 1
ATOM 2364 C C . GLN A 1 294 ? -26.474 -22.712 21.468 1.00 72.88 294 GLN A C 1
ATOM 2366 O O . GLN A 1 294 ? -25.789 -22.237 22.373 1.00 72.88 294 GLN A O 1
ATOM 2371 N N . LYS A 1 295 ? -26.375 -23.996 21.102 1.00 71.88 295 LYS A N 1
ATOM 2372 C CA . LYS A 1 295 ? -25.425 -24.944 21.699 1.00 71.88 295 LYS A CA 1
ATOM 2373 C C . LYS A 1 295 ? -23.980 -24.565 21.380 1.00 71.88 295 LYS A C 1
ATOM 2375 O O . LYS A 1 295 ? -23.140 -24.632 22.274 1.00 71.88 295 LYS A O 1
ATOM 2380 N N . PHE A 1 296 ? -23.702 -24.116 20.154 1.00 71.44 296 PHE A N 1
ATOM 2381 C CA . PHE A 1 296 ? -22.405 -23.544 19.798 1.00 71.44 296 PHE A CA 1
ATOM 2382 C C . PHE A 1 296 ? -22.115 -22.300 20.646 1.00 71.44 296 PHE A C 1
ATOM 2384 O O . PHE A 1 296 ? -21.118 -22.281 21.354 1.00 71.44 296 PHE A O 1
ATOM 2391 N N . ALA A 1 297 ? -23.012 -21.310 20.674 1.00 69.19 297 ALA A N 1
ATOM 2392 C CA . ALA A 1 297 ? -22.805 -20.066 21.420 1.00 69.19 297 ALA A CA 1
ATOM 2393 C C . ALA A 1 297 ? -22.575 -20.292 22.926 1.00 69.19 297 ALA A C 1
ATOM 2395 O O . ALA A 1 297 ? -21.727 -19.640 23.526 1.00 69.19 297 ALA A O 1
ATOM 2396 N N . LYS A 1 298 ? -23.298 -21.240 23.539 1.00 72.88 298 LYS A N 1
ATOM 2397 C CA . LYS A 1 298 ? -23.148 -21.574 24.966 1.00 72.88 298 LYS A CA 1
ATOM 2398 C C . LYS A 1 298 ? -21.928 -22.450 25.267 1.00 72.88 298 LYS A C 1
ATOM 2400 O O . LYS A 1 298 ? -21.378 -22.350 26.355 1.00 72.88 298 LYS A O 1
ATOM 2405 N N . GLY A 1 299 ? -21.546 -23.343 24.354 1.00 71.00 299 GLY A N 1
ATOM 2406 C CA . GLY A 1 299 ? -20.542 -24.383 24.607 1.00 71.00 299 GLY A CA 1
ATOM 2407 C C . GLY A 1 299 ? -19.181 -24.153 23.953 1.00 71.00 299 GLY A C 1
ATOM 2408 O O . GLY A 1 299 ? -18.230 -24.846 24.309 1.00 71.00 299 GLY A O 1
ATOM 2409 N N . HIS A 1 300 ? -19.069 -23.221 23.003 1.00 69.88 300 HIS A N 1
ATOM 2410 C CA . HIS A 1 300 ? -17.839 -23.000 22.242 1.00 69.88 300 HIS A CA 1
ATOM 2411 C C . HIS A 1 300 ? -16.682 -22.600 23.155 1.00 69.88 300 HIS A C 1
ATOM 2413 O O . HIS A 1 300 ? -15.641 -23.243 23.099 1.00 69.88 300 HIS A O 1
ATOM 2419 N N . PHE A 1 301 ? -16.888 -21.644 24.069 1.00 68.06 301 PHE A N 1
ATOM 2420 C CA . PHE A 1 301 ? -15.831 -21.228 24.997 1.00 68.06 301 PHE A CA 1
ATOM 2421 C C . PHE A 1 301 ? -15.316 -22.409 25.838 1.00 68.06 301 PHE A C 1
ATOM 2423 O O . PHE A 1 301 ? -14.111 -22.611 25.923 1.00 68.06 301 PHE A O 1
ATOM 2430 N N . ILE A 1 302 ? -16.221 -23.247 26.368 1.00 75.00 302 ILE A N 1
ATOM 2431 C CA . ILE A 1 302 ? -15.867 -24.431 27.169 1.00 75.00 302 ILE A CA 1
ATOM 2432 C C . ILE A 1 302 ? -15.056 -25.413 26.322 1.00 75.00 302 ILE A C 1
ATOM 2434 O O . ILE A 1 302 ? -14.019 -25.901 26.767 1.00 75.00 302 ILE A O 1
ATOM 2438 N N . LYS A 1 303 ? -15.502 -25.688 25.088 1.00 70.81 303 LYS A N 1
ATOM 2439 C CA . LYS A 1 303 ? -14.778 -26.556 24.151 1.00 70.81 303 LYS A CA 1
ATOM 2440 C C . LYS A 1 303 ? -13.381 -26.025 23.856 1.00 70.81 303 LYS A C 1
ATOM 2442 O O . LYS A 1 303 ? -12.438 -26.804 23.916 1.00 70.81 303 LYS A O 1
ATOM 2447 N N . THR A 1 304 ? -13.239 -24.733 23.575 1.00 67.75 304 THR A N 1
ATOM 2448 C CA . THR A 1 304 ? -11.944 -24.106 23.281 1.00 67.75 304 THR A CA 1
ATOM 2449 C C . THR A 1 304 ? -11.018 -24.142 24.500 1.00 67.75 304 THR A C 1
ATOM 2451 O O . THR A 1 304 ? -9.833 -24.447 24.355 1.00 67.75 304 THR A O 1
ATOM 2454 N N . THR A 1 305 ? -11.540 -23.924 25.714 1.00 72.62 305 THR A N 1
ATOM 2455 C CA . THR A 1 305 ? -10.773 -24.051 26.966 1.00 72.62 305 THR A CA 1
ATOM 2456 C C . THR A 1 305 ? -10.295 -25.484 27.196 1.00 72.62 305 THR A C 1
ATOM 2458 O O . THR A 1 305 ? -9.120 -25.690 27.500 1.00 72.62 305 THR A O 1
ATOM 2461 N N . LEU A 1 306 ? -11.175 -26.475 27.011 1.00 77.88 306 LEU A N 1
ATOM 2462 C CA . LEU A 1 306 ? -10.828 -27.894 27.131 1.00 77.88 306 LEU A CA 1
ATOM 2463 C C . LEU A 1 306 ? -9.786 -28.306 26.086 1.00 77.88 306 LEU A C 1
ATOM 2465 O O . LEU A 1 306 ? -8.782 -28.909 26.446 1.00 77.88 306 LEU A O 1
ATOM 2469 N N . LEU A 1 307 ? -9.978 -27.933 24.816 1.00 74.12 307 LEU A N 1
ATOM 2470 C CA . LEU A 1 307 ? -9.011 -28.172 23.739 1.00 74.12 307 LEU A CA 1
ATOM 2471 C C . LEU A 1 307 ? -7.649 -27.563 24.066 1.00 74.12 307 LEU A C 1
ATOM 2473 O O . LEU A 1 307 ? -6.637 -28.240 23.927 1.00 74.12 307 LEU A O 1
ATOM 2477 N N . SER A 1 308 ? -7.616 -26.320 24.552 1.00 71.00 308 SER A N 1
ATOM 2478 C CA . SER A 1 308 ? -6.370 -25.656 24.953 1.00 71.00 308 SER A CA 1
ATOM 2479 C C . SER A 1 308 ? -5.656 -26.413 26.076 1.00 71.00 308 SER A C 1
ATOM 2481 O O . SER A 1 308 ? -4.451 -26.638 25.978 1.00 71.00 308 SER A O 1
ATOM 2483 N N . HIS A 1 309 ? -6.393 -26.863 27.100 1.00 81.88 309 HIS A N 1
ATOM 2484 C CA . HIS A 1 309 ? -5.843 -27.689 28.181 1.00 81.88 309 HIS A CA 1
ATOM 2485 C C . HIS A 1 309 ? -5.310 -29.029 27.668 1.00 81.88 309 HIS A C 1
ATOM 2487 O O . HIS A 1 309 ? -4.219 -29.437 28.050 1.00 81.88 309 HIS A O 1
ATOM 2493 N N . VAL A 1 310 ? -6.044 -29.704 26.778 1.00 85.38 310 VAL A N 1
ATOM 2494 C CA . VAL A 1 310 ? -5.622 -30.982 26.186 1.00 85.38 310 VAL A CA 1
ATOM 2495 C C . VAL A 1 310 ? -4.374 -30.794 25.326 1.00 85.38 310 VAL A C 1
ATOM 2497 O O . VAL A 1 310 ? -3.428 -31.561 25.472 1.00 85.38 310 VAL A O 1
ATOM 2500 N N . PHE A 1 311 ? -4.318 -29.760 24.482 1.00 81.19 311 PHE A N 1
ATOM 2501 C CA . PHE A 1 311 ? -3.132 -29.453 23.679 1.00 81.19 311 PHE A CA 1
ATOM 2502 C C . PHE A 1 311 ? -1.914 -29.151 24.552 1.00 81.19 311 PHE A C 1
ATOM 2504 O O . PHE A 1 311 ? -0.824 -29.623 24.237 1.00 81.19 311 PHE A O 1
ATOM 2511 N N . GLN A 1 312 ? -2.087 -28.405 25.647 1.00 84.75 312 GLN A N 1
ATOM 2512 C CA . GLN A 1 312 ? -1.017 -28.170 26.618 1.00 84.75 312 GLN A CA 1
ATOM 2513 C C . GLN A 1 312 ? -0.579 -29.470 27.297 1.00 84.75 312 GLN A C 1
ATOM 2515 O O . GLN A 1 312 ? 0.609 -29.766 27.326 1.00 84.75 312 GLN A O 1
ATOM 2520 N N . HIS A 1 313 ? -1.526 -30.276 27.781 1.00 88.31 313 HIS A N 1
ATOM 2521 C CA . HIS A 1 313 ? -1.238 -31.547 28.446 1.00 88.31 313 HIS A CA 1
ATOM 2522 C C . HIS A 1 313 ? -0.529 -32.548 27.520 1.00 88.31 313 HIS A C 1
ATOM 2524 O O . HIS A 1 313 ? 0.356 -33.277 27.955 1.00 88.31 313 HIS A O 1
ATOM 2530 N N . CYS A 1 314 ? -0.877 -32.548 26.231 1.00 91.56 314 CYS A N 1
ATOM 2531 C CA . CYS A 1 314 ? -0.257 -33.396 25.213 1.00 91.56 314 CYS A CA 1
ATOM 2532 C C . CYS A 1 314 ? 1.032 -32.800 24.616 1.00 91.56 314 CYS A C 1
ATOM 2534 O O . CYS A 1 314 ? 1.582 -33.390 23.692 1.00 91.56 314 CYS A O 1
ATOM 2536 N N . ASN A 1 315 ? 1.501 -31.629 25.073 1.00 82.50 315 ASN A N 1
ATOM 2537 C CA . ASN A 1 315 ? 2.620 -30.881 24.474 1.00 82.50 315 ASN A CA 1
ATOM 2538 C C . ASN A 1 315 ? 2.456 -30.579 22.967 1.00 82.50 315 ASN A C 1
ATOM 2540 O O . ASN A 1 315 ? 3.427 -30.395 22.238 1.00 82.50 315 ASN A O 1
ATOM 2544 N N . LEU A 1 316 ? 1.213 -30.490 22.496 1.00 79.88 316 LEU A N 1
ATOM 2545 C CA . LEU A 1 316 ? 0.846 -30.182 21.111 1.00 79.88 316 LEU A CA 1
ATOM 2546 C C . LEU A 1 316 ? 0.485 -28.699 20.914 1.00 79.88 316 LEU A C 1
ATOM 2548 O O . LEU A 1 316 ? 0.112 -28.274 19.818 1.00 79.88 316 LEU A O 1
ATOM 2552 N N . SER A 1 317 ? 0.586 -27.887 21.967 1.00 68.06 317 SER A N 1
ATOM 2553 C CA . SER A 1 317 ? 0.387 -26.442 21.895 1.00 68.06 317 SER A CA 1
ATOM 2554 C C . SER A 1 317 ? 1.481 -25.783 21.047 1.00 68.06 317 SER A C 1
ATOM 2556 O O . SER A 1 317 ? 2.624 -25.644 21.486 1.00 68.06 317 SER A O 1
ATOM 2558 N N . ARG A 1 318 ? 1.125 -25.328 19.841 1.00 63.62 318 ARG A N 1
ATOM 2559 C CA . ARG A 1 318 ? 2.001 -24.486 19.014 1.00 63.62 318 ARG A CA 1
ATOM 2560 C C . ARG A 1 318 ? 2.037 -23.074 19.598 1.00 63.62 318 ARG A C 1
ATOM 2562 O O . ARG A 1 318 ? 0.996 -22.430 19.720 1.00 63.62 318 ARG A O 1
ATOM 2569 N N . LYS A 1 319 ? 3.227 -22.588 19.959 1.00 64.00 319 LYS A N 1
ATOM 2570 C CA . LYS A 1 319 ? 3.415 -21.175 20.315 1.00 64.00 319 LYS A CA 1
ATOM 2571 C C . LYS A 1 319 ? 3.205 -20.315 19.070 1.00 64.00 319 LYS A C 1
ATOM 2573 O O . LYS A 1 319 ? 3.570 -20.717 17.967 1.00 64.00 319 LYS A O 1
ATOM 2578 N N . GLU A 1 320 ? 2.612 -19.143 19.254 1.00 64.00 320 GLU A N 1
ATOM 2579 C CA . GLU A 1 320 ? 2.469 -18.172 18.175 1.00 64.00 320 GLU A CA 1
ATOM 2580 C C . GLU A 1 320 ? 3.853 -17.663 17.765 1.00 64.00 320 GLU A C 1
ATOM 2582 O O . GLU A 1 320 ? 4.610 -17.131 18.583 1.00 64.00 320 GLU A O 1
ATOM 2587 N N . ASP A 1 321 ? 4.199 -17.874 16.499 1.00 67.12 321 ASP A N 1
ATOM 2588 C CA . ASP A 1 321 ? 5.480 -17.466 15.948 1.00 67.12 321 ASP A CA 1
ATOM 2589 C C . ASP A 1 321 ? 5.368 -16.101 15.265 1.00 67.12 321 ASP A C 1
ATOM 2591 O O . ASP A 1 321 ? 5.000 -15.972 14.098 1.00 67.12 321 ASP A O 1
ATOM 2595 N N . VAL A 1 322 ? 5.724 -15.071 16.025 1.00 67.62 322 VAL A N 1
ATOM 2596 C CA . VAL A 1 322 ? 5.791 -13.678 15.557 1.00 67.62 322 VAL A CA 1
ATOM 2597 C C . VAL A 1 322 ? 7.098 -13.360 14.809 1.00 67.62 322 VAL A C 1
ATOM 2599 O O . VAL A 1 322 ? 7.295 -12.223 14.398 1.00 67.62 322 VAL A O 1
ATOM 2602 N N . SER A 1 323 ? 7.995 -14.342 14.645 1.00 71.25 323 SER A N 1
ATOM 2603 C CA . SER A 1 323 ? 9.310 -14.217 13.987 1.00 71.25 323 SER A CA 1
ATOM 2604 C C . SER A 1 323 ? 9.346 -14.804 12.573 1.00 71.25 323 SER A C 1
ATOM 2606 O O . SER A 1 323 ? 10.403 -14.847 11.956 1.00 71.25 323 SER A O 1
ATOM 2608 N N . LYS A 1 324 ? 8.204 -15.210 12.005 1.00 77.19 324 LYS A N 1
ATOM 2609 C CA . LYS A 1 324 ? 8.144 -15.763 10.640 1.00 77.19 324 LYS A CA 1
ATOM 2610 C C . LYS A 1 324 ? 8.760 -14.834 9.579 1.00 77.19 324 LYS A C 1
ATOM 2612 O O . LYS A 1 324 ? 9.320 -15.311 8.595 1.00 77.19 324 LYS A O 1
ATOM 2617 N N . GLU A 1 325 ? 8.651 -13.519 9.777 1.00 76.81 325 GLU A N 1
ATOM 2618 C CA . GLU A 1 325 ? 9.249 -12.490 8.911 1.00 76.81 325 GLU A CA 1
ATOM 2619 C C . GLU A 1 325 ? 10.792 -12.496 8.974 1.00 76.81 325 GLU A C 1
ATOM 2621 O O . GLU A 1 325 ? 11.439 -12.186 7.982 1.00 76.81 325 GLU A O 1
ATOM 2626 N N . THR A 1 326 ? 11.392 -12.932 10.090 1.00 83.19 326 THR A N 1
ATOM 2627 C CA . THR A 1 326 ? 12.852 -12.971 10.303 1.00 83.19 326 THR A CA 1
ATOM 2628 C C . THR A 1 326 ? 13.474 -14.335 9.996 1.00 83.19 326 THR A C 1
ATOM 2630 O O . THR A 1 326 ? 14.635 -14.579 10.318 1.00 83.19 326 THR A O 1
ATOM 2633 N N . TYR A 1 327 ? 12.713 -15.271 9.426 1.00 88.12 327 TYR A N 1
ATOM 2634 C CA . TYR A 1 327 ? 13.240 -16.590 9.083 1.00 88.12 327 TYR A CA 1
ATOM 2635 C C . TYR A 1 327 ? 14.243 -16.489 7.931 1.00 88.12 327 TYR A C 1
ATOM 2637 O O . TYR A 1 327 ? 13.936 -15.826 6.940 1.00 88.12 327 TYR A O 1
ATOM 2645 N N . PRO A 1 328 ? 15.383 -17.207 7.974 1.00 91.81 328 PRO A N 1
ATOM 2646 C CA . PRO A 1 328 ? 16.375 -17.153 6.899 1.00 91.81 328 PRO A CA 1
ATOM 2647 C C . PRO A 1 328 ? 15.791 -17.45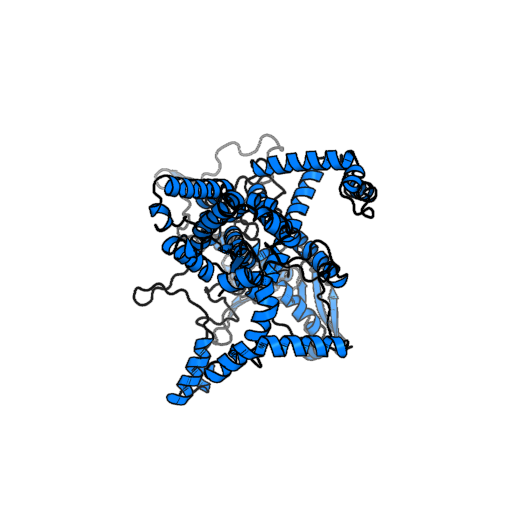2 5.512 1.00 91.81 328 PRO A C 1
ATOM 2649 O O . PRO A 1 328 ? 16.152 -16.806 4.534 1.00 91.81 328 PRO A O 1
ATOM 2652 N N . SER A 1 329 ? 14.842 -18.390 5.411 1.00 91.56 329 SER A N 1
ATOM 2653 C CA . SER A 1 329 ? 14.145 -18.691 4.153 1.00 91.56 329 SER A CA 1
ATOM 2654 C C . SER A 1 329 ? 13.274 -17.533 3.660 1.00 91.56 329 SER A C 1
ATOM 2656 O O . SER A 1 329 ? 13.251 -17.256 2.461 1.00 91.56 329 SER A O 1
ATOM 2658 N N . ARG A 1 330 ? 12.583 -16.836 4.573 1.00 88.75 330 ARG A N 1
ATOM 2659 C CA . ARG A 1 330 ? 11.783 -15.647 4.264 1.00 88.75 330 ARG A CA 1
ATOM 2660 C C . ARG A 1 330 ? 12.674 -14.495 3.816 1.00 88.75 330 ARG A C 1
ATOM 2662 O O . ARG A 1 330 ? 12.398 -13.929 2.767 1.00 88.75 330 ARG A O 1
ATOM 2669 N N . ILE A 1 331 ? 13.758 -14.226 4.544 1.00 92.38 331 ILE A N 1
ATOM 2670 C CA . ILE A 1 331 ? 14.742 -13.193 4.199 1.00 92.38 331 ILE A CA 1
ATOM 2671 C C . ILE A 1 331 ? 15.319 -13.465 2.808 1.00 92.38 331 ILE A C 1
ATOM 2673 O O . ILE A 1 331 ? 15.227 -12.601 1.948 1.00 92.38 331 ILE A O 1
ATOM 2677 N N . ARG A 1 332 ? 15.808 -14.684 2.529 1.00 94.81 332 ARG A N 1
ATOM 2678 C CA . ARG A 1 332 ? 16.334 -15.041 1.196 1.00 94.81 332 ARG A CA 1
ATOM 2679 C C . ARG A 1 332 ? 15.317 -14.803 0.079 1.00 94.81 332 ARG A C 1
ATOM 2681 O O . ARG A 1 332 ? 15.674 -14.243 -0.954 1.00 94.81 332 ARG A O 1
ATOM 2688 N N . LYS A 1 333 ? 14.057 -15.211 0.280 1.00 92.12 333 LYS A N 1
ATOM 2689 C CA . LYS A 1 333 ? 12.989 -15.006 -0.710 1.00 92.12 333 LYS A CA 1
ATOM 2690 C C . LYS A 1 333 ? 12.696 -13.521 -0.929 1.00 92.12 333 LYS A C 1
ATOM 2692 O O . LYS A 1 333 ? 12.598 -13.088 -2.071 1.00 92.12 333 LYS A O 1
ATOM 2697 N N . ASP A 1 334 ? 12.552 -12.759 0.149 1.00 93.75 334 ASP A N 1
ATOM 2698 C CA . ASP A 1 334 ? 12.212 -11.340 0.086 1.00 93.75 334 ASP A CA 1
ATOM 2699 C C . ASP A 1 334 ? 13.374 -10.518 -0.504 1.00 93.75 334 ASP A C 1
ATOM 2701 O O . ASP A 1 334 ? 13.126 -9.654 -1.336 1.00 93.75 334 ASP A O 1
ATOM 2705 N N . THR A 1 335 ? 14.633 -10.844 -0.182 1.00 95.50 335 THR A N 1
ATOM 2706 C CA . THR A 1 335 ? 15.827 -10.239 -0.800 1.00 95.50 335 THR A CA 1
ATOM 2707 C C . THR A 1 335 ? 15.907 -10.537 -2.294 1.00 95.50 335 THR A C 1
ATOM 2709 O O . THR A 1 335 ? 16.151 -9.620 -3.072 1.00 95.50 335 THR A O 1
ATOM 2712 N N . LYS A 1 336 ? 15.671 -11.790 -2.713 1.00 96.12 336 LYS A N 1
ATOM 2713 C CA . LYS A 1 336 ? 15.636 -12.143 -4.141 1.00 96.12 336 LYS A CA 1
ATOM 2714 C C . LYS A 1 336 ? 14.587 -11.302 -4.872 1.00 96.12 336 LYS A C 1
ATOM 2716 O O . LYS A 1 336 ? 14.928 -10.584 -5.799 1.00 96.12 336 LYS A O 1
ATOM 2721 N N . GLN A 1 337 ? 13.344 -11.313 -4.388 1.00 95.19 337 GLN A N 1
ATOM 2722 C CA . GLN A 1 337 ? 12.255 -10.584 -5.042 1.00 95.19 337 GLN A CA 1
ATOM 2723 C C . GLN A 1 337 ? 12.431 -9.057 -4.987 1.00 95.19 337 GLN A C 1
ATOM 2725 O O . GLN A 1 337 ? 11.965 -8.363 -5.884 1.00 95.19 337 GLN A O 1
ATOM 2730 N N . LEU A 1 338 ? 13.105 -8.518 -3.964 1.00 97.06 338 LEU A N 1
ATOM 2731 C CA . LEU A 1 338 ? 13.480 -7.104 -3.917 1.00 97.06 338 LEU A CA 1
ATOM 2732 C C . LEU A 1 338 ? 14.481 -6.755 -5.025 1.00 97.06 338 LEU A C 1
ATOM 2734 O O . LEU A 1 338 ? 14.311 -5.741 -5.695 1.00 97.06 338 LEU A O 1
ATOM 2738 N N . ASN A 1 339 ? 15.502 -7.591 -5.230 1.00 96.88 339 ASN A N 1
ATOM 2739 C CA . ASN A 1 339 ? 16.481 -7.397 -6.299 1.00 96.88 339 ASN A CA 1
ATOM 2740 C C . ASN A 1 339 ? 15.837 -7.543 -7.683 1.00 96.88 339 ASN A C 1
ATOM 2742 O O . ASN A 1 339 ? 16.101 -6.722 -8.560 1.00 96.88 339 ASN A O 1
ATOM 2746 N N . ASP A 1 340 ? 14.954 -8.530 -7.854 1.00 93.00 340 ASP A N 1
ATOM 2747 C CA . ASP A 1 340 ? 14.187 -8.722 -9.088 1.00 93.00 340 ASP A CA 1
ATOM 2748 C C . ASP A 1 340 ? 13.347 -7.465 -9.381 1.00 93.00 340 ASP A C 1
ATOM 2750 O O . ASP A 1 340 ? 13.444 -6.894 -10.469 1.00 93.00 340 ASP A O 1
ATOM 2754 N N . LEU A 1 341 ? 12.626 -6.946 -8.378 1.00 96.12 341 LEU A N 1
ATOM 2755 C CA . LEU A 1 341 ? 11.853 -5.706 -8.482 1.00 96.12 341 LEU A CA 1
ATOM 2756 C C . LEU A 1 341 ? 12.726 -4.490 -8.830 1.00 96.12 341 LEU A C 1
ATOM 2758 O O . LEU A 1 341 ? 12.377 -3.727 -9.728 1.00 96.12 341 LEU A O 1
ATOM 2762 N N . LEU A 1 342 ? 13.860 -4.303 -8.149 1.00 96.06 342 LEU A N 1
ATOM 2763 C CA . LEU A 1 342 ? 14.807 -3.220 -8.438 1.00 96.06 342 LEU A CA 1
ATOM 2764 C C . LEU A 1 342 ? 15.308 -3.288 -9.881 1.00 96.06 342 LEU A C 1
ATOM 2766 O O . LEU A 1 342 ? 15.330 -2.270 -10.573 1.00 96.06 342 LEU A O 1
ATOM 2770 N N . SER A 1 343 ? 15.689 -4.483 -10.339 1.00 92.62 343 SER A N 1
ATOM 2771 C CA . SER A 1 343 ? 16.151 -4.693 -11.709 1.00 92.62 343 SER A CA 1
ATOM 2772 C C . SER A 1 343 ? 15.062 -4.342 -12.725 1.00 92.62 343 SER A C 1
ATOM 2774 O O . SER A 1 343 ? 15.348 -3.682 -13.720 1.00 92.62 343 SER A O 1
ATOM 2776 N N . TYR A 1 344 ? 13.806 -4.696 -12.440 1.00 85.88 344 TYR A N 1
ATOM 2777 C CA . TYR A 1 344 ? 12.685 -4.446 -13.338 1.00 85.88 344 TYR A CA 1
ATOM 2778 C C . TYR A 1 344 ? 12.301 -2.962 -13.391 1.00 85.88 344 TYR A C 1
ATOM 2780 O O . TYR A 1 344 ? 12.083 -2.429 -14.476 1.00 85.88 344 TYR A O 1
ATOM 2788 N N . ILE A 1 345 ? 12.302 -2.260 -12.248 1.00 89.31 345 ILE A N 1
ATOM 2789 C CA . ILE A 1 345 ? 12.098 -0.801 -12.218 1.00 89.31 345 ILE A CA 1
ATOM 2790 C C . ILE A 1 345 ? 13.193 -0.094 -13.030 1.00 89.31 345 ILE A C 1
ATOM 2792 O O . ILE A 1 345 ? 12.884 0.812 -13.799 1.00 89.31 345 ILE A O 1
ATOM 2796 N N . LYS A 1 346 ? 14.459 -0.523 -12.901 1.00 89.56 346 LYS A N 1
ATOM 2797 C CA . LYS A 1 346 ? 15.582 0.033 -13.677 1.00 89.56 346 LYS A CA 1
ATOM 2798 C C . LYS A 1 346 ? 15.468 -0.249 -15.181 1.00 89.56 346 LYS A C 1
ATOM 2800 O O . LYS A 1 346 ? 15.849 0.615 -15.959 1.00 89.56 346 LYS A O 1
ATOM 2805 N N . LYS A 1 347 ? 14.960 -1.425 -15.579 1.00 81.00 347 LYS A N 1
ATOM 2806 C CA . LYS A 1 347 ? 14.699 -1.784 -16.988 1.00 81.00 347 LYS A CA 1
ATOM 2807 C C . LYS A 1 347 ? 13.540 -1.002 -17.606 1.00 81.00 347 LYS A C 1
ATOM 2809 O O . LYS A 1 347 ? 13.558 -0.770 -18.805 1.00 81.00 347 LYS A O 1
ATOM 2814 N N . CYS A 1 348 ? 12.536 -0.654 -16.803 1.00 80.00 348 CYS A N 1
ATOM 2815 C CA . CYS A 1 348 ? 11.433 0.200 -17.228 1.00 80.00 348 CYS A CA 1
ATOM 2816 C C . CYS A 1 348 ? 11.882 1.672 -17.148 1.00 80.00 348 CYS A C 1
ATOM 2818 O O . CYS A 1 348 ? 12.796 2.092 -17.851 1.00 80.00 348 CYS A O 1
ATOM 2820 N N . ARG A 1 349 ? 11.297 2.460 -16.240 1.00 83.31 349 ARG A N 1
ATOM 2821 C CA . ARG A 1 349 ? 11.740 3.822 -15.932 1.00 83.31 349 ARG A CA 1
ATOM 2822 C C . ARG A 1 349 ? 12.104 3.925 -14.457 1.00 83.31 349 ARG A C 1
ATOM 2824 O O . ARG A 1 349 ? 11.225 3.807 -13.602 1.00 83.31 349 ARG A O 1
ATOM 2831 N N . ASN A 1 350 ? 13.376 4.200 -14.155 1.00 90.50 350 ASN A N 1
ATOM 2832 C CA . ASN A 1 350 ? 13.773 4.565 -12.797 1.00 90.50 350 ASN A CA 1
ATOM 2833 C C . ASN A 1 350 ? 13.224 5.968 -12.466 1.00 90.50 350 ASN A C 1
ATOM 2835 O O . ASN A 1 350 ? 13.660 6.929 -13.094 1.00 90.50 350 ASN A O 1
ATOM 2839 N N . PRO A 1 351 ? 12.329 6.116 -11.468 1.00 93.06 351 PRO A N 1
ATOM 2840 C CA . PRO A 1 351 ? 11.718 7.404 -11.137 1.00 93.06 351 PRO A CA 1
ATOM 2841 C C . PRO A 1 351 ? 12.666 8.502 -10.660 1.00 93.06 351 PRO A C 1
ATOM 2843 O O . PRO A 1 351 ? 12.242 9.647 -10.546 1.00 93.06 351 PRO A O 1
ATOM 2846 N N . PHE A 1 352 ? 13.889 8.135 -10.278 1.00 95.12 352 PHE A N 1
ATOM 2847 C CA . PHE A 1 352 ? 14.845 9.021 -9.614 1.00 95.12 352 PHE A CA 1
ATOM 2848 C C . PHE A 1 352 ? 16.087 9.292 -10.472 1.00 95.12 352 PHE A C 1
ATOM 2850 O O . PHE A 1 352 ? 17.076 9.815 -9.967 1.00 95.12 352 PHE A O 1
ATOM 2857 N N . ILE A 1 353 ? 16.053 8.916 -11.755 1.00 85.88 353 ILE A N 1
ATOM 2858 C CA . ILE A 1 353 ? 17.103 9.226 -12.729 1.00 85.88 353 ILE A CA 1
ATOM 2859 C C . ILE A 1 353 ? 16.493 10.092 -13.831 1.00 85.88 353 ILE A C 1
ATOM 2861 O O . ILE A 1 353 ? 15.552 9.672 -14.499 1.00 85.88 353 ILE A O 1
ATOM 2865 N N . GLY A 1 354 ? 17.077 11.273 -14.041 1.00 74.25 354 GLY A N 1
ATOM 2866 C CA . GLY A 1 354 ? 16.575 12.281 -14.976 1.00 74.25 354 GLY A CA 1
ATOM 2867 C C . GLY A 1 354 ? 15.670 13.317 -14.305 1.00 74.25 354 GLY A C 1
ATOM 2868 O O . GLY A 1 354 ? 15.267 13.155 -13.157 1.00 74.25 354 GLY A O 1
ATOM 2869 N N . ASN A 1 355 ? 15.373 14.393 -15.034 1.00 73.69 355 ASN A N 1
ATOM 2870 C CA . ASN A 1 355 ? 14.431 15.438 -14.630 1.00 73.69 355 ASN A CA 1
ATOM 2871 C C . ASN A 1 355 ? 13.273 15.451 -15.628 1.00 73.69 355 ASN A C 1
ATOM 2873 O O . ASN A 1 355 ? 13.218 16.307 -16.507 1.00 73.69 355 ASN A O 1
ATOM 2877 N N . ASP A 1 356 ? 12.386 14.463 -15.519 1.00 78.12 356 ASP A N 1
ATOM 2878 C CA . ASP A 1 356 ? 11.177 14.417 -16.342 1.00 78.12 356 ASP A CA 1
ATOM 2879 C C . ASP A 1 356 ? 10.350 15.682 -16.101 1.00 78.12 356 ASP A C 1
ATOM 2881 O O . ASP A 1 356 ? 10.014 15.974 -14.956 1.00 78.12 356 ASP A O 1
ATOM 2885 N N . GLU A 1 357 ? 10.007 16.433 -17.150 1.00 85.62 357 GLU A N 1
ATOM 2886 C CA . GLU A 1 357 ? 9.148 17.621 -17.016 1.00 85.62 357 GLU A CA 1
ATOM 2887 C C . GLU A 1 357 ? 7.689 17.240 -16.717 1.00 85.62 357 GLU A C 1
ATOM 2889 O O . GLU A 1 357 ? 6.936 18.012 -16.113 1.00 85.62 357 GLU A O 1
ATOM 2894 N N . GLU A 1 358 ? 7.300 16.017 -17.084 1.00 89.81 358 GLU A N 1
ATOM 2895 C CA . GLU A 1 358 ? 5.941 15.501 -16.971 1.00 89.81 358 GLU A CA 1
ATOM 2896 C C . GLU A 1 358 ? 5.849 14.285 -16.040 1.00 89.81 358 GLU A C 1
ATOM 2898 O O . GLU A 1 358 ? 6.804 13.544 -15.805 1.00 89.81 358 GLU A O 1
ATOM 2903 N N . LEU A 1 359 ? 4.663 14.071 -15.464 1.00 93.50 359 LEU A N 1
ATOM 2904 C CA . LEU A 1 359 ? 4.399 12.871 -14.675 1.00 93.50 359 LEU A CA 1
ATOM 2905 C C . LEU A 1 359 ? 4.150 11.699 -15.628 1.00 93.50 359 LEU A C 1
ATOM 2907 O O . LEU A 1 359 ? 3.123 11.675 -16.295 1.00 93.50 359 LEU A O 1
ATOM 2911 N N . ILE A 1 360 ? 5.042 10.714 -15.645 1.00 87.75 360 ILE A N 1
ATOM 2912 C CA . ILE A 1 360 ? 4.998 9.605 -16.607 1.00 87.75 360 ILE A CA 1
ATOM 2913 C C . ILE A 1 360 ? 4.557 8.293 -15.943 1.00 87.75 360 ILE A C 1
ATOM 2915 O O . ILE A 1 360 ? 4.868 8.007 -14.783 1.00 87.75 360 ILE A O 1
ATOM 2919 N N . ASN A 1 361 ? 3.828 7.463 -16.686 1.00 85.25 361 ASN A N 1
ATOM 2920 C CA . ASN A 1 361 ? 3.582 6.074 -16.322 1.00 85.25 361 ASN A CA 1
ATOM 2921 C C . ASN A 1 361 ? 4.875 5.257 -16.474 1.00 85.25 361 ASN A C 1
ATOM 2923 O O . ASN A 1 361 ? 5.354 5.053 -17.584 1.00 85.25 361 ASN A O 1
ATOM 2927 N N . ILE A 1 362 ? 5.421 4.727 -15.376 1.00 81.31 362 ILE A N 1
ATOM 2928 C CA . ILE A 1 362 ? 6.723 4.032 -15.410 1.00 81.31 362 ILE A CA 1
ATOM 2929 C C . ILE A 1 362 ? 6.711 2.682 -16.135 1.00 81.31 362 ILE A C 1
ATOM 2931 O O . ILE A 1 362 ? 7.776 2.109 -16.325 1.00 81.31 362 ILE A O 1
ATOM 2935 N N . GLY A 1 363 ? 5.537 2.147 -16.476 1.00 71.81 363 GLY A N 1
ATOM 2936 C CA . GLY A 1 363 ? 5.398 0.893 -17.216 1.00 71.81 363 GLY A CA 1
ATOM 2937 C C . GLY A 1 363 ? 5.235 1.109 -18.719 1.00 71.81 363 GLY A C 1
ATOM 2938 O O . GLY A 1 363 ? 5.791 0.340 -19.491 1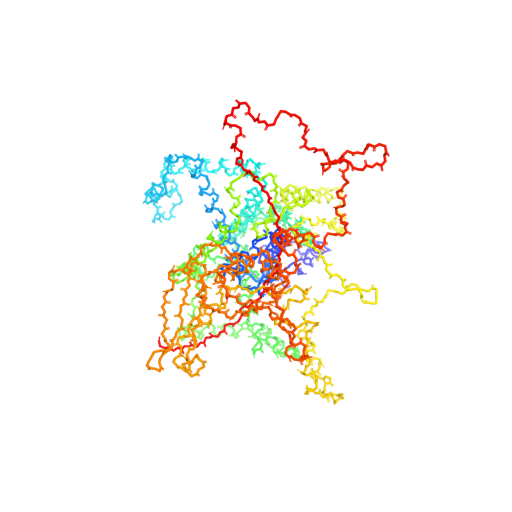.00 71.81 363 GLY A O 1
ATOM 2939 N N . THR A 1 364 ? 4.491 2.143 -19.129 1.00 70.12 364 THR A N 1
ATOM 2940 C CA . THR A 1 364 ? 4.179 2.404 -20.548 1.00 70.12 364 THR A CA 1
ATOM 2941 C C . THR A 1 364 ? 4.932 3.586 -21.150 1.00 70.12 364 THR A C 1
ATOM 2943 O O . THR A 1 364 ? 4.909 3.750 -22.360 1.00 70.12 364 THR A O 1
ATOM 2946 N N . GLY A 1 365 ? 5.547 4.447 -20.335 1.00 70.50 365 GLY A N 1
ATOM 2947 C CA . GLY A 1 365 ? 6.190 5.683 -20.796 1.00 70.50 365 GLY A CA 1
ATOM 2948 C C . GLY A 1 365 ? 5.219 6.825 -21.130 1.00 70.50 365 GLY A C 1
ATOM 2949 O O . GLY A 1 365 ? 5.662 7.943 -21.360 1.00 70.50 365 GLY A O 1
ATOM 2950 N N . LYS A 1 366 ? 3.898 6.592 -21.088 1.00 76.06 366 LYS A N 1
ATOM 2951 C CA . LYS A 1 366 ? 2.878 7.596 -21.440 1.00 76.06 366 LYS A CA 1
ATOM 2952 C C . LYS A 1 366 ? 2.794 8.704 -20.383 1.00 76.06 366 LYS A C 1
ATOM 2954 O O . LYS A 1 366 ? 2.671 8.419 -19.183 1.00 76.06 366 LYS A O 1
ATOM 2959 N N . ALA A 1 367 ? 2.825 9.958 -20.826 1.00 87.12 367 ALA A N 1
ATOM 2960 C CA . ALA A 1 367 ? 2.663 11.125 -19.966 1.00 87.12 367 ALA A CA 1
ATOM 2961 C C . ALA A 1 367 ? 1.230 11.239 -19.421 1.00 87.12 367 ALA A C 1
ATOM 2963 O O . ALA A 1 367 ? 0.246 10.939 -20.100 1.00 87.12 367 ALA A O 1
ATOM 2964 N N . ALA A 1 368 ? 1.100 11.672 -18.169 1.00 89.88 368 ALA A N 1
ATOM 2965 C CA . ALA A 1 368 ? -0.182 11.920 -17.530 1.00 89.88 368 ALA A CA 1
ATOM 2966 C C . ALA A 1 368 ? -0.798 13.237 -18.018 1.00 89.88 368 ALA A C 1
ATOM 2968 O O . ALA A 1 368 ? -0.104 14.241 -18.174 1.00 89.88 368 ALA A O 1
ATOM 2969 N N . SER A 1 369 ? -2.129 13.285 -18.139 1.00 93.06 369 SER A N 1
ATOM 2970 C CA . SER A 1 369 ? -2.823 14.549 -18.412 1.00 93.06 369 SER A CA 1
ATOM 2971 C C . SER A 1 369 ? -2.562 15.577 -17.301 1.00 93.06 369 SER A C 1
ATOM 2973 O O . SER A 1 369 ? -2.287 15.223 -16.146 1.00 93.06 369 SER A O 1
ATOM 2975 N N . LYS A 1 370 ? -2.717 16.871 -17.609 1.00 93.81 370 LYS A N 1
ATOM 2976 C CA . LYS A 1 370 ? -2.527 17.955 -16.627 1.00 93.81 370 LYS A CA 1
ATOM 2977 C C . LYS A 1 370 ? -3.422 17.787 -15.396 1.00 93.81 370 LYS A C 1
ATOM 2979 O O . LYS A 1 370 ? -2.993 18.062 -14.277 1.00 93.81 370 LYS A O 1
ATOM 2984 N N . GLU A 1 371 ? -4.645 17.293 -15.578 1.00 94.75 371 GLU A N 1
ATOM 2985 C CA . GLU A 1 371 ? -5.598 17.029 -14.497 1.00 94.75 371 GLU A CA 1
ATOM 2986 C C . GLU A 1 371 ? -5.148 15.874 -13.598 1.00 94.75 371 GLU A C 1
ATOM 2988 O O . GLU A 1 371 ? -5.293 15.961 -12.375 1.00 94.75 371 GLU A O 1
ATOM 2993 N N . VAL A 1 372 ? -4.606 14.803 -14.187 1.00 95.00 372 VAL A N 1
ATOM 2994 C CA . VAL A 1 372 ? -4.088 13.638 -13.455 1.00 95.00 372 VAL A CA 1
ATOM 2995 C C . VAL A 1 372 ? -2.815 14.000 -12.702 1.00 95.00 372 VAL A C 1
ATOM 2997 O O . VAL A 1 372 ? -2.721 13.742 -11.502 1.00 95.00 372 VAL A O 1
ATOM 3000 N N . SER A 1 373 ? -1.875 14.675 -13.367 1.00 96.25 373 SER A N 1
ATOM 3001 C CA . SER A 1 373 ? -0.640 15.164 -12.751 1.00 96.25 373 SER A CA 1
ATOM 3002 C C . SER A 1 373 ? -0.933 16.104 -11.577 1.00 96.25 373 SER A C 1
ATOM 3004 O O . SER A 1 373 ? -0.485 15.869 -10.451 1.00 96.25 373 SER A O 1
ATOM 3006 N N . SER A 1 374 ? -1.794 17.108 -11.787 1.00 96.31 374 SER A N 1
ATOM 3007 C CA . SER A 1 374 ? -2.194 18.045 -10.734 1.00 96.31 374 SER A CA 1
ATOM 3008 C C . SER A 1 374 ? -2.849 17.339 -9.541 1.00 96.31 374 SER A C 1
ATOM 3010 O O . SER A 1 374 ? -2.534 17.659 -8.393 1.00 96.31 374 SER A O 1
ATOM 3012 N N . PHE A 1 375 ? -3.717 16.351 -9.776 1.00 97.38 375 PHE A N 1
ATOM 3013 C CA . PHE A 1 375 ? -4.363 15.600 -8.700 1.00 97.38 375 PHE A CA 1
ATOM 3014 C C . PHE A 1 375 ? -3.367 14.732 -7.917 1.00 97.38 375 PHE A C 1
ATOM 3016 O O . PHE A 1 375 ? -3.301 14.839 -6.690 1.00 97.38 375 PHE A O 1
ATOM 3023 N N . LEU A 1 376 ? -2.582 13.893 -8.604 1.00 97.62 376 LEU A N 1
ATOM 3024 C CA . LEU A 1 376 ? -1.690 12.912 -7.976 1.00 97.62 376 LEU A CA 1
ATOM 3025 C C . LEU A 1 376 ? -0.542 13.567 -7.195 1.00 97.62 376 LEU A C 1
ATOM 3027 O O . LEU A 1 376 ? -0.206 13.103 -6.106 1.00 97.62 376 LEU A O 1
ATOM 3031 N N . LEU A 1 377 ? 0.013 14.677 -7.689 1.00 97.50 377 LEU A N 1
ATOM 3032 C CA . LEU A 1 377 ? 1.110 15.388 -7.018 1.00 97.50 377 LEU A CA 1
ATOM 3033 C C . LEU A 1 377 ? 0.656 16.217 -5.810 1.00 97.50 377 LEU A C 1
ATOM 3035 O O . LEU A 1 377 ? 1.487 16.617 -4.993 1.00 97.50 377 LEU A O 1
ATOM 3039 N N . ASN A 1 378 ? -0.651 16.459 -5.668 1.00 96.81 378 ASN A N 1
ATOM 3040 C CA . ASN A 1 378 ? -1.226 17.283 -4.603 1.00 96.81 378 ASN A CA 1
ATOM 3041 C C . ASN A 1 378 ? -2.162 16.507 -3.663 1.00 96.81 378 ASN A C 1
ATOM 3043 O O . ASN A 1 378 ? -2.891 17.126 -2.882 1.00 96.81 378 ASN A O 1
ATOM 3047 N N . ILE A 1 379 ? -2.137 15.166 -3.675 1.00 96.62 379 ILE A N 1
ATOM 3048 C CA . ILE A 1 379 ? -3.057 14.339 -2.870 1.00 96.62 379 ILE A CA 1
ATOM 3049 C C . ILE A 1 379 ? -3.032 14.675 -1.373 1.00 96.62 379 ILE A C 1
ATOM 3051 O O . ILE A 1 379 ? -4.078 14.672 -0.729 1.00 96.62 379 ILE A O 1
ATOM 3055 N N . THR A 1 380 ? -1.867 15.004 -0.807 1.00 95.00 380 THR A N 1
ATOM 3056 C CA . THR A 1 380 ? -1.740 15.358 0.617 1.00 95.00 380 THR A CA 1
ATOM 3057 C C . THR A 1 380 ? -2.482 16.659 0.918 1.00 95.00 380 THR A C 1
ATOM 3059 O O . THR A 1 380 ? -3.282 16.713 1.850 1.00 95.00 380 THR A O 1
ATOM 3062 N N . THR A 1 381 ? -2.279 17.685 0.090 1.00 96.50 381 THR A N 1
ATOM 3063 C CA . THR A 1 381 ? -2.939 18.988 0.223 1.00 96.50 381 THR A CA 1
ATOM 3064 C C . THR A 1 381 ? -4.446 18.869 0.016 1.00 96.50 381 THR A C 1
ATOM 3066 O O . THR A 1 381 ? -5.222 19.381 0.820 1.00 96.50 381 THR A O 1
ATOM 3069 N N . ILE A 1 382 ? -4.879 18.146 -1.023 1.00 97.12 382 ILE A N 1
ATOM 3070 C CA . ILE A 1 382 ? -6.301 17.902 -1.301 1.00 97.12 382 ILE A CA 1
ATOM 3071 C C . ILE A 1 382 ? -6.955 17.191 -0.112 1.00 97.12 382 ILE A C 1
ATOM 3073 O O . ILE A 1 382 ? -7.997 17.630 0.369 1.00 97.12 382 ILE A O 1
ATOM 3077 N N . GLY A 1 383 ? -6.334 16.126 0.401 1.00 96.25 383 GLY A N 1
ATOM 3078 C CA . GLY A 1 383 ? -6.875 15.346 1.511 1.00 96.25 383 GLY A CA 1
ATOM 3079 C C . GLY A 1 383 ? -7.004 16.135 2.805 1.00 96.25 383 GLY A C 1
ATOM 3080 O O . GLY A 1 383 ? -8.050 16.066 3.450 1.00 96.25 383 GLY A O 1
ATOM 3081 N N . ASN A 1 384 ? -5.977 16.910 3.160 1.00 96.50 384 ASN A N 1
ATOM 3082 C CA . ASN A 1 384 ? -6.001 17.757 4.352 1.00 96.50 384 ASN A CA 1
ATOM 3083 C C . ASN A 1 384 ? -7.076 18.842 4.238 1.00 96.50 384 ASN A C 1
ATOM 3085 O O . ASN A 1 384 ? -7.885 18.997 5.149 1.00 96.50 384 ASN A O 1
ATOM 3089 N N . ASN A 1 385 ? -7.167 19.511 3.085 1.00 97.06 385 ASN A N 1
ATOM 3090 C CA . ASN A 1 385 ? -8.184 20.532 2.845 1.00 97.06 385 ASN A CA 1
ATOM 3091 C C . ASN A 1 385 ? -9.606 19.965 2.946 1.00 97.06 385 ASN A C 1
ATOM 3093 O O . ASN A 1 385 ? -10.488 20.598 3.518 1.00 97.06 385 ASN A O 1
ATOM 3097 N N . GLU A 1 386 ? -9.862 18.781 2.388 1.00 96.19 386 GLU A N 1
ATOM 3098 C CA . GLU A 1 386 ? -11.187 18.154 2.459 1.00 96.19 386 GLU A CA 1
ATOM 3099 C C . GLU A 1 386 ? -11.525 17.653 3.869 1.00 96.19 386 GLU A C 1
ATOM 3101 O O . GLU A 1 386 ? -12.669 17.795 4.309 1.00 96.19 386 GLU A O 1
ATOM 3106 N N . TYR A 1 387 ? -10.535 17.140 4.604 1.00 96.12 387 TYR A N 1
ATOM 3107 C CA . TYR A 1 387 ? -10.678 16.796 6.018 1.00 96.12 387 TYR A CA 1
ATOM 3108 C C . TYR A 1 387 ? -11.038 18.027 6.864 1.00 96.12 387 TYR A C 1
ATOM 3110 O O . TYR A 1 387 ? -12.032 18.007 7.591 1.00 96.12 387 TYR A O 1
ATOM 3118 N N . GLU A 1 388 ? -10.290 19.124 6.724 1.00 96.00 388 GLU A N 1
ATOM 3119 C CA . GLU A 1 388 ? -10.532 20.374 7.451 1.00 96.00 388 GLU A CA 1
ATOM 3120 C C . GLU A 1 388 ? -11.881 20.997 7.094 1.00 96.00 388 GLU A C 1
ATOM 3122 O O . GLU A 1 388 ? -12.645 21.366 7.987 1.00 96.00 388 GLU A O 1
ATOM 3127 N N . LYS A 1 389 ? -12.233 21.055 5.803 1.00 95.88 389 LYS A N 1
ATOM 3128 C CA . LYS A 1 389 ? -13.553 21.528 5.356 1.00 95.88 389 LYS A CA 1
ATOM 3129 C C . LYS A 1 389 ? -14.680 20.725 5.995 1.00 95.88 389 LYS A C 1
ATOM 3131 O O . LYS A 1 389 ? -15.670 21.315 6.428 1.00 95.88 389 LYS A O 1
ATOM 3136 N N . PHE A 1 390 ? -14.542 19.400 6.070 1.00 96.75 390 PHE A N 1
ATOM 3137 C CA . PHE A 1 390 ? -15.527 18.555 6.736 1.00 96.75 390 PHE A CA 1
ATOM 3138 C C . PHE A 1 390 ? -15.631 18.900 8.227 1.00 96.75 390 PHE A C 1
ATOM 3140 O O . PHE A 1 390 ? -16.733 19.181 8.699 1.00 96.75 390 PHE A O 1
ATOM 3147 N N . VAL A 1 391 ? -14.509 18.968 8.949 1.00 95.50 391 VAL A N 1
ATOM 3148 C CA . VAL A 1 391 ? -14.486 19.319 10.382 1.00 95.50 391 VAL A CA 1
ATOM 3149 C C . VAL A 1 391 ? -15.120 20.690 10.633 1.00 95.50 391 VAL A C 1
ATOM 3151 O O . VAL A 1 391 ? -16.036 20.803 11.447 1.00 95.50 391 VAL A O 1
ATOM 3154 N N . LEU A 1 392 ? -14.715 21.720 9.886 1.00 96.25 392 LEU A N 1
ATOM 3155 C CA . LEU A 1 392 ? -15.267 23.073 9.998 1.00 96.25 392 LEU A CA 1
ATOM 3156 C C . LEU A 1 392 ? -16.769 23.113 9.692 1.00 96.25 392 LEU A C 1
ATOM 3158 O O . LEU A 1 392 ? -17.515 23.838 10.352 1.00 96.25 392 LEU A O 1
ATOM 3162 N N . SER A 1 393 ? -17.234 22.318 8.722 1.00 95.56 393 SER A N 1
ATOM 3163 C CA . SER A 1 393 ? -18.663 22.230 8.407 1.00 95.56 393 SER A CA 1
ATOM 3164 C C . SER A 1 393 ? -19.480 21.655 9.565 1.00 95.56 393 SER A C 1
ATOM 3166 O O . SER A 1 393 ? -20.558 22.171 9.847 1.00 95.56 393 SER A O 1
ATOM 3168 N N . VAL A 1 394 ? -18.944 20.652 10.270 1.00 95.19 394 VAL A N 1
ATOM 3169 C CA . VAL A 1 394 ? -19.591 20.014 11.426 1.00 95.19 394 VAL A CA 1
ATOM 3170 C C . VAL A 1 394 ? -19.570 20.927 12.652 1.00 95.19 394 VAL A C 1
ATOM 3172 O O . VAL A 1 394 ? -20.564 21.001 13.366 1.00 95.19 394 VAL A O 1
ATOM 3175 N N . ILE A 1 395 ? -18.476 21.663 12.877 1.00 94.62 395 ILE A N 1
ATOM 3176 C CA . ILE A 1 395 ? -18.393 22.664 13.954 1.00 94.62 395 ILE A CA 1
ATOM 3177 C C . ILE A 1 395 ? -19.436 23.770 13.743 1.00 94.62 395 ILE A C 1
ATOM 3179 O O . ILE A 1 395 ? -20.075 24.212 14.695 1.00 94.62 395 ILE A O 1
ATOM 3183 N N . LYS A 1 396 ? -19.620 24.215 12.493 1.00 95.62 396 LYS A N 1
ATOM 3184 C CA . LYS A 1 396 ? -20.595 25.256 12.145 1.00 95.62 396 LYS A CA 1
ATOM 3185 C C . LYS A 1 396 ? -22.043 24.763 12.226 1.00 95.62 396 LYS A C 1
ATOM 3187 O O . LYS A 1 396 ? -22.913 25.511 12.662 1.00 95.62 396 LYS A O 1
ATOM 3192 N N . ASP A 1 397 ? -22.303 23.548 11.756 1.00 95.19 397 ASP A N 1
ATOM 3193 C CA . ASP A 1 397 ? -23.618 22.907 11.750 1.00 95.19 397 ASP A CA 1
ATOM 3194 C C . ASP A 1 397 ? -23.460 21.420 12.113 1.00 95.19 397 ASP A C 1
ATOM 3196 O O . ASP A 1 397 ? -23.078 20.628 11.247 1.00 95.19 397 ASP A O 1
ATOM 3200 N N . PRO A 1 398 ? -23.788 20.996 13.349 1.00 92.12 398 PRO A N 1
ATOM 3201 C CA . PRO A 1 398 ? -23.687 19.593 13.752 1.00 92.12 398 PRO A CA 1
ATOM 3202 C C . PRO A 1 398 ? -24.475 18.625 12.854 1.00 92.12 398 PRO A C 1
ATOM 3204 O O . PRO A 1 398 ? -24.067 17.474 12.685 1.00 92.12 398 PRO A O 1
ATOM 3207 N N . LEU A 1 399 ? -25.555 19.085 12.204 1.00 92.12 399 LEU A N 1
ATOM 3208 C CA . LEU A 1 399 ? -26.323 18.272 11.252 1.00 92.12 399 LEU A CA 1
ATOM 3209 C C . LEU A 1 399 ? -25.525 17.956 9.977 1.00 92.12 399 LEU A C 1
ATOM 3211 O O . LEU A 1 399 ? -25.869 17.025 9.247 1.00 92.12 399 LEU A O 1
ATOM 3215 N N . ALA A 1 400 ? -24.441 18.687 9.695 1.00 92.62 400 ALA A N 1
ATOM 3216 C CA . ALA A 1 400 ? -23.546 18.399 8.579 1.00 92.62 400 ALA A CA 1
ATOM 3217 C C . ALA A 1 400 ? -22.855 17.035 8.705 1.00 92.62 400 ALA A C 1
ATOM 3219 O O . ALA A 1 400 ? -22.516 16.441 7.682 1.00 92.62 400 ALA A O 1
ATOM 3220 N N . PHE A 1 401 ? -22.712 16.495 9.921 1.00 93.06 401 PHE A N 1
ATOM 3221 C CA . PHE A 1 401 ? -22.111 15.179 10.132 1.00 93.06 401 PHE A CA 1
ATOM 3222 C C . PHE A 1 401 ? -22.901 14.059 9.435 1.00 93.06 401 PHE A C 1
ATOM 3224 O O . PHE A 1 401 ? -22.316 13.134 8.866 1.00 93.06 401 PHE A O 1
ATOM 3231 N N . GLU A 1 402 ? -24.232 14.155 9.430 1.00 89.75 402 GLU A N 1
ATOM 3232 C CA . GLU A 1 402 ? -25.112 13.155 8.817 1.00 89.75 402 GLU A CA 1
ATOM 3233 C C . GLU A 1 402 ? -25.278 13.355 7.303 1.00 89.75 402 GLU A C 1
ATOM 3235 O O . GLU A 1 402 ? -25.592 12.404 6.576 1.00 89.75 402 GLU A O 1
ATOM 3240 N N . LYS A 1 403 ? -25.002 14.565 6.797 1.00 92.56 403 LYS A N 1
ATOM 3241 C CA . LYS A 1 403 ? -25.132 14.893 5.372 1.00 92.56 403 LYS A CA 1
ATOM 3242 C C . LYS A 1 403 ? -24.141 14.082 4.522 1.00 92.56 403 LYS A C 1
ATOM 3244 O O . LYS A 1 403 ? -23.016 13.809 4.958 1.00 92.56 403 LYS A O 1
ATOM 3249 N N . PRO A 1 404 ? -24.523 13.662 3.298 1.00 92.25 404 PRO A N 1
ATOM 3250 C CA . PRO A 1 404 ? -23.614 12.976 2.385 1.00 92.25 404 PRO A CA 1
ATOM 3251 C C . PRO A 1 404 ? -22.344 13.793 2.127 1.00 92.25 404 PRO A C 1
ATOM 3253 O O . PRO A 1 404 ? -22.416 14.975 1.801 1.00 92.25 404 PRO A O 1
ATOM 3256 N N . ILE A 1 405 ? -21.182 13.147 2.232 1.00 92.88 405 ILE A N 1
ATOM 3257 C CA . ILE A 1 405 ? -19.912 13.754 1.820 1.00 92.88 405 ILE A CA 1
ATOM 3258 C C . ILE A 1 405 ? -19.883 13.750 0.286 1.00 92.88 4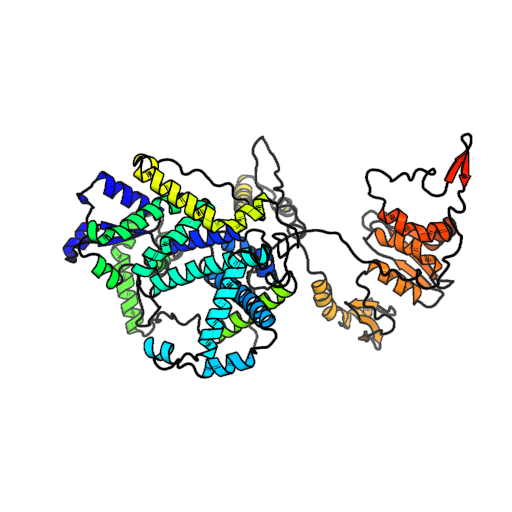05 ILE A C 1
ATOM 3260 O O . ILE A 1 405 ? -20.256 12.755 -0.345 1.00 92.88 405 ILE A O 1
ATOM 3264 N N . LYS A 1 406 ? -19.467 14.853 -0.341 1.00 90.62 406 LYS A N 1
ATOM 3265 C CA . LYS A 1 406 ? -19.323 14.917 -1.803 1.00 90.62 406 LYS A CA 1
ATOM 3266 C C . LYS A 1 406 ? -18.194 13.980 -2.247 1.00 90.62 406 LYS A C 1
ATOM 3268 O O . LYS A 1 406 ? -17.164 13.892 -1.585 1.00 90.62 406 LYS A O 1
ATOM 3273 N N . LYS A 1 407 ? -18.390 13.243 -3.344 1.00 91.19 407 LYS A N 1
ATOM 3274 C CA . LYS A 1 407 ? -17.319 12.418 -3.922 1.00 91.19 407 LYS A CA 1
ATOM 3275 C C . LYS A 1 407 ? -16.324 13.304 -4.668 1.00 91.19 407 LYS A C 1
ATOM 3277 O O . LYS A 1 407 ? -16.740 14.152 -5.456 1.00 91.19 407 LYS A O 1
ATOM 3282 N N . GLN A 1 408 ? -15.041 13.063 -4.437 1.00 89.06 408 GLN A N 1
ATOM 3283 C CA . GLN A 1 408 ? -13.949 13.618 -5.224 1.00 89.06 408 GLN A CA 1
ATOM 3284 C C . GLN A 1 408 ? -13.896 12.934 -6.592 1.00 89.06 408 GLN A C 1
ATOM 3286 O O . GLN A 1 408 ? -14.117 11.721 -6.696 1.00 89.06 408 GLN A O 1
ATOM 3291 N N . LEU A 1 409 ? -13.619 13.706 -7.641 1.00 92.19 409 LEU A N 1
ATOM 3292 C CA . LEU A 1 409 ? -13.272 13.142 -8.941 1.00 92.19 409 LEU A CA 1
ATOM 3293 C C . LEU A 1 409 ? -11.835 12.622 -8.839 1.00 92.19 409 LEU A C 1
ATOM 3295 O O . LEU A 1 409 ? -10.919 13.397 -8.587 1.00 92.19 409 LEU A O 1
ATOM 3299 N N . ILE A 1 410 ? -11.656 11.306 -8.954 1.00 93.25 410 ILE A N 1
ATOM 3300 C CA . ILE A 1 410 ? -10.336 10.681 -8.839 1.00 93.25 410 ILE A CA 1
ATOM 3301 C C . ILE A 1 410 ? -9.688 10.711 -10.223 1.00 93.25 410 ILE A C 1
ATOM 3303 O O . ILE A 1 410 ? -10.047 9.895 -11.071 1.00 93.25 410 ILE A O 1
ATOM 3307 N N . ASN A 1 411 ? -8.748 11.636 -10.417 1.00 93.25 411 ASN A N 1
ATOM 3308 C CA . ASN A 1 411 ? -7.931 11.741 -11.625 1.00 93.25 411 ASN A CA 1
ATOM 3309 C C . ASN A 1 411 ? -6.594 11.026 -11.385 1.00 93.25 411 ASN A C 1
ATOM 3311 O O . ASN A 1 411 ? -5.615 11.636 -10.970 1.00 93.25 411 ASN A O 1
ATOM 3315 N N . ASN A 1 412 ? -6.571 9.711 -11.571 1.00 92.81 412 ASN A N 1
ATOM 3316 C CA . ASN A 1 412 ? -5.360 8.884 -11.528 1.00 92.81 412 ASN A CA 1
ATOM 3317 C C . ASN A 1 412 ? -5.051 8.329 -12.929 1.00 92.81 412 ASN A C 1
ATOM 3319 O O . ASN A 1 412 ? -5.842 8.525 -13.849 1.00 92.81 412 ASN A O 1
ATOM 3323 N N . PHE A 1 413 ? -3.954 7.593 -13.107 1.00 85.19 413 PHE A N 1
ATOM 3324 C CA . PHE A 1 413 ? -3.650 6.980 -14.408 1.00 85.19 413 PHE A CA 1
ATOM 3325 C C . PHE A 1 413 ? -4.794 6.087 -14.923 1.00 85.19 413 PHE A C 1
ATOM 3327 O O . PHE A 1 413 ? -5.144 6.140 -16.097 1.00 85.19 413 PHE A O 1
ATOM 3334 N N . ALA A 1 414 ? -5.499 5.382 -14.031 1.00 86.25 414 ALA A N 1
ATOM 3335 C CA . ALA A 1 414 ? -6.664 4.570 -14.402 1.00 86.25 414 ALA A CA 1
ATOM 3336 C C . ALA A 1 414 ? -7.856 5.375 -14.957 1.00 86.25 414 ALA A C 1
ATOM 3338 O O . ALA A 1 414 ? -8.773 4.802 -15.546 1.00 86.25 414 ALA A O 1
ATOM 3339 N N . SER A 1 415 ? -7.892 6.691 -14.735 1.00 84.88 415 SER A N 1
ATOM 3340 C CA . SER A 1 415 ? -8.907 7.578 -15.311 1.00 84.88 415 SER A CA 1
ATOM 3341 C C . SER A 1 415 ? -8.614 7.973 -16.760 1.00 84.88 415 SER A C 1
ATOM 3343 O O . SER A 1 415 ? -9.537 8.415 -17.439 1.00 84.88 415 SER A O 1
ATOM 3345 N N . MET A 1 416 ? -7.373 7.777 -17.223 1.00 74.88 416 MET A N 1
ATOM 3346 C CA . MET A 1 416 ? -6.945 8.061 -18.596 1.00 74.88 416 MET A CA 1
ATOM 3347 C C . MET A 1 416 ? -7.255 6.917 -19.564 1.00 74.88 416 MET A C 1
ATOM 3349 O O . MET A 1 416 ? -7.412 7.168 -20.751 1.00 74.88 416 MET A O 1
ATOM 3353 N N . GLY A 1 417 ? -7.368 5.681 -19.068 1.00 58.84 417 GLY A N 1
ATOM 3354 C CA . GLY A 1 417 ? -7.684 4.522 -19.905 1.00 58.84 417 GLY A CA 1
ATOM 3355 C C . GLY A 1 417 ? -9.113 4.561 -20.458 1.00 58.84 417 GLY A C 1
ATOM 3356 O O . GLY A 1 417 ? -10.074 4.860 -19.732 1.00 58.84 417 GLY A O 1
ATOM 3357 N N . GLU A 1 418 ? -9.275 4.212 -21.736 1.00 46.94 418 GLU A N 1
ATOM 3358 C CA . GLU A 1 418 ? -10.589 4.095 -22.360 1.00 46.94 418 GLU A CA 1
ATOM 3359 C C . GLU A 1 418 ? -11.390 2.945 -21.735 1.00 46.94 418 GLU A C 1
ATOM 3361 O O . GLU A 1 418 ? -11.025 1.770 -21.771 1.00 46.94 418 GLU A O 1
ATOM 3366 N N . LYS A 1 419 ? -12.551 3.262 -21.157 1.00 45.44 419 LYS A N 1
ATOM 3367 C CA . LYS A 1 419 ? -13.496 2.227 -20.723 1.00 45.44 419 LYS A CA 1
ATOM 3368 C C . LYS A 1 419 ? -14.300 1.772 -21.931 1.00 45.44 419 LYS A C 1
ATOM 3370 O O . LYS A 1 419 ? -15.264 2.450 -22.288 1.00 45.44 419 LYS A O 1
ATOM 3375 N N . VAL A 1 420 ? -13.983 0.607 -22.495 1.00 38.88 420 VAL A N 1
ATOM 3376 C CA . VAL A 1 420 ? -14.840 -0.039 -23.501 1.00 38.88 420 VAL A CA 1
ATOM 3377 C C . VAL A 1 420 ? -16.192 -0.367 -22.855 1.00 38.88 420 VAL A C 1
ATOM 3379 O O . VAL A 1 420 ? -16.332 -1.286 -22.048 1.00 38.88 420 VAL A O 1
ATOM 3382 N N . LYS A 1 421 ? -17.209 0.437 -23.170 1.00 39.84 421 LYS A N 1
ATOM 3383 C CA . LYS A 1 421 ? -18.591 0.257 -22.708 1.00 39.84 421 LYS A CA 1
ATOM 3384 C C . LYS A 1 421 ? -19.388 -0.400 -23.828 1.00 39.84 421 LYS A C 1
ATOM 3386 O O . LYS A 1 421 ? -19.580 0.215 -24.872 1.00 39.84 421 LYS A O 1
ATOM 3391 N N . ARG A 1 422 ? -19.935 -1.600 -23.606 1.00 37.50 422 ARG A N 1
ATOM 3392 C CA . ARG A 1 422 ? -21.037 -2.102 -24.443 1.00 37.50 422 ARG A CA 1
ATOM 3393 C C . ARG A 1 422 ? -22.367 -1.699 -23.813 1.00 37.50 422 ARG A C 1
ATOM 3395 O O . ARG A 1 422 ? -22.635 -1.997 -22.652 1.00 37.50 422 ARG A O 1
ATOM 3402 N N . VAL A 1 423 ? -23.198 -1.004 -24.585 1.00 38.94 423 VAL A N 1
ATOM 3403 C CA . VAL A 1 423 ? -24.577 -0.682 -24.203 1.00 38.94 423 VAL A CA 1
ATOM 3404 C C . VAL A 1 423 ? -25.471 -1.819 -24.681 1.00 38.94 423 VAL A C 1
ATOM 3406 O O . VAL A 1 423 ? -25.548 -2.087 -25.879 1.00 38.94 423 VAL A O 1
ATOM 3409 N N . ARG A 1 424 ? -26.180 -2.470 -23.756 1.00 36.28 424 ARG A N 1
ATOM 3410 C CA . ARG A 1 424 ? -27.285 -3.379 -24.083 1.00 36.28 424 ARG A CA 1
ATOM 3411 C C . ARG A 1 424 ? -28.517 -2.892 -23.321 1.00 36.28 424 ARG A C 1
ATOM 3413 O O . ARG A 1 424 ? -28.459 -2.693 -22.114 1.00 36.28 424 ARG A O 1
ATOM 3420 N N . ASN A 1 425 ? -29.617 -2.629 -24.029 1.00 36.06 425 ASN A N 1
ATOM 3421 C CA . ASN A 1 425 ? -30.885 -2.140 -23.460 1.00 36.06 425 ASN A CA 1
ATOM 3422 C C . ASN A 1 425 ? -30.764 -0.899 -22.543 1.00 36.06 425 ASN A C 1
ATOM 3424 O O . ASN A 1 425 ? -31.314 -0.887 -21.444 1.00 36.06 425 ASN A O 1
ATOM 3428 N N . ASN A 1 426 ? -30.057 0.154 -22.975 1.00 41.19 426 ASN A N 1
ATOM 3429 C CA . ASN A 1 426 ? -29.876 1.404 -22.209 1.00 41.19 426 ASN A CA 1
ATOM 3430 C C . ASN A 1 426 ? -29.248 1.245 -20.807 1.00 41.19 426 ASN A C 1
ATOM 3432 O O . ASN A 1 426 ? -29.260 2.191 -20.019 1.00 41.19 426 ASN A O 1
ATOM 3436 N N . GLN A 1 427 ? -28.657 0.090 -20.497 1.00 29.98 427 GLN A N 1
ATOM 3437 C CA . GLN A 1 427 ? -27.841 -0.109 -19.306 1.00 29.98 427 GLN A CA 1
ATOM 3438 C C . GLN A 1 427 ? -26.386 -0.344 -19.717 1.00 29.98 427 GLN A C 1
ATOM 3440 O O . GLN A 1 427 ? -26.088 -1.032 -20.695 1.00 29.98 427 GLN A O 1
ATOM 3445 N N . VAL A 1 428 ? -25.474 0.299 -18.986 1.00 40.44 428 VAL A N 1
ATOM 3446 C CA . VAL A 1 428 ? -24.030 0.116 -19.149 1.00 40.44 428 VAL A CA 1
ATOM 3447 C C . VAL A 1 428 ? -23.639 -1.099 -18.318 1.00 40.44 428 VAL A C 1
ATOM 3449 O O . VAL A 1 428 ? -23.557 -1.001 -17.094 1.00 40.44 428 VAL A O 1
ATOM 3452 N N . GLU A 1 429 ? -23.411 -2.237 -18.969 1.00 41.78 429 GLU A N 1
ATOM 3453 C CA . GLU A 1 429 ? -22.866 -3.426 -18.313 1.00 41.78 429 GLU A CA 1
ATOM 3454 C C . GLU A 1 429 ? -21.351 -3.496 -18.514 1.00 41.78 429 GLU A C 1
ATOM 3456 O O . GLU A 1 429 ? -20.837 -3.423 -19.630 1.00 41.78 429 GLU A O 1
ATOM 3461 N N . VAL A 1 430 ? -20.633 -3.640 -17.402 1.00 42.09 430 VAL A N 1
ATOM 3462 C CA . VAL A 1 430 ? -19.214 -4.005 -17.391 1.00 42.09 430 VAL A CA 1
ATOM 3463 C C . VAL A 1 430 ? -19.160 -5.529 -17.430 1.00 42.09 430 VAL A C 1
ATOM 3465 O O . VAL A 1 430 ? -19.685 -6.170 -16.519 1.00 42.09 430 VAL A O 1
ATOM 3468 N N . LEU A 1 431 ? -18.552 -6.105 -18.470 1.00 42.59 431 LEU A N 1
ATOM 3469 C CA . LEU A 1 431 ? -18.398 -7.556 -18.597 1.00 42.59 431 LEU A CA 1
ATOM 3470 C C . LEU A 1 431 ? -17.601 -8.094 -17.398 1.00 42.59 431 LEU A C 1
ATOM 3472 O O . LEU A 1 431 ? -16.486 -7.650 -17.131 1.00 42.59 431 LEU A O 1
ATOM 3476 N N . LYS A 1 432 ? -18.186 -9.036 -16.654 1.00 43.69 432 LYS A N 1
ATOM 3477 C CA . LYS A 1 432 ? -17.531 -9.752 -15.554 1.00 43.69 432 LYS A CA 1
ATOM 3478 C C . LYS A 1 432 ? -17.650 -11.251 -15.781 1.00 43.69 432 LYS A C 1
ATOM 3480 O O . LYS A 1 432 ? -18.722 -11.736 -16.132 1.00 43.69 432 LYS A O 1
ATOM 3485 N N . MET A 1 433 ? -16.571 -11.983 -15.519 1.00 44.59 433 MET A N 1
ATOM 3486 C CA . MET A 1 433 ? -16.638 -13.435 -15.360 1.00 44.59 433 MET A CA 1
ATOM 3487 C C . MET A 1 433 ? -17.337 -13.758 -14.047 1.00 44.59 433 MET A C 1
ATOM 3489 O O . MET A 1 433 ? -16.817 -13.468 -12.970 1.00 44.59 433 MET A O 1
ATOM 3493 N N . GLU A 1 434 ? -18.503 -14.388 -14.127 1.00 50.16 434 GLU A N 1
ATOM 3494 C CA . GLU A 1 434 ? -19.154 -14.963 -12.958 1.00 50.16 434 GLU A CA 1
ATOM 3495 C C . GLU A 1 434 ? -19.102 -16.488 -13.043 1.00 50.16 434 GLU A C 1
ATOM 3497 O O . GLU A 1 434 ? -19.733 -17.104 -13.901 1.00 50.16 434 GLU A O 1
ATOM 3502 N N . ARG A 1 435 ? -18.398 -17.113 -12.087 1.00 48.06 435 ARG A N 1
ATOM 3503 C CA . ARG A 1 435 ? -18.377 -18.577 -11.866 1.00 48.06 435 ARG A CA 1
ATOM 3504 C C . ARG A 1 435 ? -19.789 -19.184 -11.788 1.00 48.06 435 ARG A C 1
ATOM 3506 O O . ARG A 1 435 ? -19.973 -20.372 -12.038 1.00 48.06 435 ARG A O 1
ATOM 3513 N N . ASN A 1 436 ? -20.775 -18.348 -11.463 1.00 55.56 436 ASN A N 1
ATOM 3514 C CA . ASN A 1 436 ? -22.182 -18.696 -11.360 1.00 55.56 436 ASN A CA 1
ATOM 3515 C C . ASN A 1 436 ? -22.828 -19.074 -12.699 1.00 55.56 436 ASN A C 1
ATOM 3517 O O . ASN A 1 436 ? -23.847 -19.759 -12.682 1.00 55.56 436 ASN A O 1
ATOM 3521 N N . TYR A 1 437 ? -22.277 -18.677 -13.852 1.00 60.34 437 TYR A N 1
ATOM 3522 C CA . TYR A 1 437 ? -22.872 -19.044 -15.141 1.00 60.34 437 TYR A CA 1
ATOM 3523 C C . TYR A 1 437 ? -22.785 -20.545 -15.400 1.00 60.34 437 TYR A C 1
ATOM 3525 O O . TYR A 1 437 ? -23.800 -21.144 -15.733 1.00 60.34 437 TYR A O 1
ATOM 3533 N N . LEU A 1 438 ? -21.631 -21.177 -15.160 1.00 62.59 438 LEU A N 1
ATOM 3534 C CA . LEU A 1 438 ? -21.487 -22.626 -15.334 1.00 62.59 438 LEU A CA 1
ATOM 3535 C C . LEU A 1 438 ? -22.367 -23.403 -14.348 1.00 62.59 438 LEU A C 1
ATOM 3537 O O . LEU A 1 438 ? -23.034 -24.355 -14.744 1.00 62.59 438 LEU A O 1
ATOM 3541 N N . SER A 1 439 ? -22.425 -22.985 -13.079 1.00 56.59 439 SER A N 1
ATOM 3542 C CA . SER A 1 439 ? -23.292 -23.644 -12.094 1.00 56.59 439 SER A CA 1
ATOM 3543 C C . SER A 1 439 ? -24.773 -23.481 -12.441 1.00 56.59 439 SER A C 1
ATOM 3545 O O . SER A 1 439 ? -25.521 -24.453 -12.383 1.00 56.59 439 SER A O 1
ATOM 3547 N N . THR A 1 440 ? -25.192 -22.295 -12.884 1.00 66.06 440 THR A N 1
ATOM 3548 C CA . THR A 1 440 ? -26.559 -22.049 -13.365 1.00 66.06 440 THR A CA 1
ATOM 3549 C C . THR A 1 440 ? -26.863 -22.883 -14.604 1.00 66.06 440 THR A C 1
ATOM 3551 O O . THR A 1 440 ? -27.954 -23.435 -14.712 1.00 66.06 440 THR A O 1
ATOM 3554 N N . LEU A 1 441 ? -25.909 -23.027 -15.524 1.00 69.62 441 LEU A N 1
ATOM 3555 C CA . LEU A 1 441 ? -26.079 -23.771 -16.769 1.00 69.62 441 LEU A CA 1
ATOM 3556 C C . LEU A 1 441 ? -26.168 -25.283 -16.516 1.00 69.62 441 LEU A C 1
ATOM 3558 O O . LEU A 1 441 ? -27.046 -25.929 -17.077 1.00 69.62 441 LEU A O 1
ATOM 3562 N N . LEU A 1 442 ? -25.375 -25.818 -15.580 1.00 69.56 442 LEU A N 1
ATOM 3563 C CA . LEU A 1 442 ? -25.475 -27.206 -15.108 1.00 69.56 442 LEU A CA 1
ATOM 3564 C C . LEU A 1 442 ? -26.813 -27.487 -14.412 1.00 69.56 442 LEU A C 1
ATOM 3566 O O . LEU A 1 442 ? -27.459 -28.490 -14.701 1.00 69.56 442 LEU A O 1
ATOM 3570 N N . VAL A 1 443 ? -27.267 -26.587 -13.533 1.00 73.56 443 VAL A N 1
ATOM 3571 C CA . VAL A 1 443 ? -28.582 -26.710 -12.877 1.00 73.56 443 VAL A CA 1
ATOM 3572 C C . VAL A 1 443 ? -29.712 -26.622 -13.904 1.00 73.56 443 VAL A C 1
ATOM 3574 O O . VAL A 1 443 ? -30.645 -27.419 -13.875 1.00 73.56 443 VAL A O 1
ATOM 3577 N N . THR A 1 444 ? -29.606 -25.711 -14.871 1.00 72.62 444 THR A N 1
ATOM 3578 C CA . THR A 1 444 ? -30.606 -25.563 -15.936 1.00 72.62 444 THR A CA 1
ATOM 3579 C C . THR A 1 444 ? -30.605 -26.771 -16.876 1.00 72.62 444 THR A C 1
ATOM 3581 O O . THR A 1 444 ? -31.665 -27.159 -17.361 1.00 72.62 444 THR A O 1
ATOM 3584 N N . ALA A 1 445 ? -29.455 -27.407 -17.116 1.00 74.50 445 ALA A N 1
ATOM 3585 C CA . ALA A 1 445 ? -29.362 -28.620 -17.925 1.00 74.50 445 ALA A CA 1
ATOM 3586 C C . ALA A 1 445 ? -30.112 -29.802 -17.292 1.00 74.50 445 ALA A C 1
ATOM 3588 O O . ALA A 1 445 ? -30.744 -30.568 -18.024 1.00 74.50 445 ALA A O 1
ATOM 3589 N N . LEU A 1 446 ? -30.128 -29.893 -15.953 1.00 71.81 446 LEU A N 1
ATOM 3590 C CA . LEU A 1 446 ? -30.922 -30.886 -15.217 1.00 71.81 446 LEU A CA 1
ATOM 3591 C C . LEU A 1 446 ? -32.433 -30.693 -15.420 1.00 71.81 446 LEU A C 1
ATOM 3593 O O . LEU A 1 446 ? -33.170 -31.673 -15.490 1.00 71.81 446 LEU A O 1
ATOM 3597 N N . GLU A 1 447 ? -32.898 -29.448 -15.542 1.00 73.12 447 GLU A N 1
ATOM 3598 C CA . GLU A 1 447 ? -34.326 -29.136 -15.697 1.00 73.12 447 GLU A CA 1
ATOM 3599 C C . GLU A 1 447 ? -34.791 -29.111 -17.160 1.00 73.12 447 GLU A C 1
ATOM 3601 O O . GLU A 1 447 ? -35.917 -29.506 -17.464 1.00 73.12 447 GLU A O 1
ATOM 3606 N N . LYS A 1 448 ? -33.946 -28.635 -18.084 1.00 75.00 448 LYS A N 1
ATOM 3607 C CA . LYS A 1 448 ? -34.345 -28.287 -19.459 1.00 75.00 448 LYS A CA 1
ATOM 3608 C C . LYS A 1 448 ? -33.794 -29.205 -20.552 1.00 75.00 448 LYS A C 1
ATOM 3610 O O . LYS A 1 448 ? -33.990 -28.890 -21.722 1.00 75.00 448 LYS A O 1
ATOM 3615 N N . LYS A 1 449 ? -33.152 -30.331 -20.206 1.00 73.81 449 LYS A N 1
ATOM 3616 C CA . LYS A 1 449 ? -32.509 -31.253 -21.171 1.00 73.81 449 LYS A CA 1
ATOM 3617 C C . LYS A 1 449 ? -31.597 -30.509 -22.159 1.00 73.81 449 LYS A C 1
ATOM 3619 O O . LYS A 1 449 ? -31.709 -30.674 -23.371 1.00 73.81 449 LYS A O 1
ATOM 3624 N N . ILE A 1 450 ? -30.739 -29.641 -21.631 1.00 76.12 450 ILE A N 1
ATOM 3625 C CA . ILE A 1 450 ? -29.747 -28.937 -22.446 1.00 76.12 450 ILE A CA 1
ATOM 3626 C C . ILE A 1 450 ? -28.650 -29.937 -22.810 1.00 76.12 450 ILE A C 1
ATOM 3628 O O . ILE A 1 450 ? -28.127 -30.622 -21.931 1.00 76.12 450 ILE A O 1
ATOM 3632 N N . ASP A 1 451 ? -28.318 -30.014 -24.095 1.00 78.75 451 ASP A N 1
ATOM 3633 C CA . ASP A 1 451 ? -27.201 -30.815 -24.580 1.00 78.75 451 ASP A CA 1
ATOM 3634 C C . ASP A 1 451 ? -25.879 -30.157 -24.161 1.00 78.75 451 ASP A C 1
ATOM 3636 O O . ASP A 1 451 ? -25.422 -29.176 -24.751 1.00 78.75 451 ASP A O 1
ATOM 3640 N N . MET A 1 452 ? -25.292 -30.681 -23.087 1.00 76.44 452 MET A N 1
ATOM 3641 C CA . MET A 1 452 ? -24.033 -30.175 -22.550 1.00 76.44 452 MET A CA 1
ATOM 3642 C C . MET A 1 452 ? -22.856 -30.439 -23.488 1.00 76.44 452 MET A C 1
ATOM 3644 O O . MET A 1 452 ? -21.900 -29.670 -23.455 1.00 76.44 452 MET A O 1
ATOM 3648 N N . GLU A 1 453 ? -22.923 -31.474 -24.328 1.00 73.44 453 GLU A N 1
ATOM 3649 C CA . GLU A 1 453 ? -21.871 -31.771 -25.300 1.00 73.44 453 GLU A CA 1
ATOM 3650 C C . GLU A 1 453 ? -21.816 -30.676 -26.366 1.00 73.44 453 GLU A C 1
ATOM 3652 O O . GLU A 1 453 ? -20.735 -30.193 -26.689 1.00 73.44 453 GLU A O 1
ATOM 3657 N N . LEU A 1 454 ? -22.977 -30.198 -26.826 1.00 75.44 454 LEU A N 1
ATOM 3658 C CA . LEU A 1 454 ? -23.062 -29.050 -27.728 1.00 75.44 454 LEU A CA 1
ATOM 3659 C C . LEU A 1 454 ? -22.658 -27.736 -27.043 1.00 75.44 454 LEU A C 1
ATOM 3661 O O . LEU A 1 454 ? -21.944 -26.932 -27.631 1.00 75.44 454 LEU A O 1
ATOM 3665 N N . VAL A 1 455 ? -23.103 -27.484 -25.807 1.00 65.38 455 VAL A N 1
ATOM 3666 C CA . VAL A 1 455 ? -22.795 -26.213 -25.122 1.00 65.38 455 VAL A CA 1
ATOM 3667 C C . VAL A 1 455 ? -21.304 -26.075 -24.811 1.00 65.38 455 VAL A C 1
ATOM 3669 O O . VAL A 1 455 ? -20.757 -24.986 -24.960 1.00 65.38 455 VAL A O 1
ATOM 3672 N N . LEU A 1 456 ? -20.636 -27.162 -24.419 1.00 66.12 456 LEU A N 1
ATOM 3673 C CA . LEU A 1 456 ? -19.202 -27.154 -24.111 1.00 66.12 456 LEU A CA 1
ATOM 3674 C C . LEU A 1 456 ? -18.308 -27.024 -25.356 1.00 66.12 456 LEU A C 1
ATOM 3676 O O . LEU A 1 456 ? -17.114 -26.781 -25.206 1.00 66.12 456 LEU A O 1
ATOM 3680 N N . GLN A 1 457 ? -18.867 -27.123 -26.569 1.00 70.25 457 GLN A N 1
ATOM 3681 C CA . GLN A 1 457 ? -18.155 -26.776 -27.808 1.00 70.25 457 GLN A CA 1
ATOM 3682 C C . GLN A 1 457 ? -17.981 -25.261 -27.982 1.00 70.25 457 GLN A C 1
ATOM 3684 O O . GLN A 1 457 ? -17.182 -24.830 -28.812 1.00 70.25 457 GLN A O 1
ATOM 3689 N N . TYR A 1 458 ? -18.704 -24.446 -27.207 1.00 61.12 458 TYR A N 1
ATOM 3690 C CA . TYR A 1 458 ? -18.605 -22.992 -27.248 1.00 61.12 458 TYR A CA 1
ATOM 3691 C C . TYR A 1 458 ? -17.920 -22.451 -25.987 1.00 61.12 458 TYR A C 1
ATOM 3693 O O . TYR A 1 458 ? -18.158 -22.947 -24.881 1.00 61.12 458 TYR A O 1
ATOM 3701 N N . PRO A 1 459 ? -17.082 -21.406 -26.111 1.00 57.38 459 PRO A N 1
ATOM 3702 C CA . PRO A 1 459 ? -16.460 -20.780 -24.955 1.00 57.38 459 PRO A CA 1
ATOM 3703 C C . PRO A 1 459 ? -17.531 -20.195 -24.023 1.00 57.38 459 PRO A C 1
ATOM 3705 O O . PRO A 1 459 ? -18.422 -19.459 -24.442 1.00 57.38 459 PRO A O 1
ATOM 3708 N N . LEU A 1 460 ? -17.422 -20.512 -22.730 1.00 63.84 460 LEU A N 1
ATOM 3709 C CA . LEU A 1 460 ? -18.294 -19.979 -21.672 1.00 63.84 460 LEU A CA 1
ATOM 3710 C C . LEU A 1 460 ? -18.007 -18.499 -21.356 1.00 63.84 460 LEU A C 1
ATOM 3712 O O . LEU A 1 460 ? -18.744 -17.866 -20.599 1.00 63.84 460 LEU A O 1
ATOM 3716 N N . SER A 1 461 ? -16.924 -17.960 -21.913 1.00 56.31 461 SER A N 1
ATOM 3717 C CA . SER A 1 461 ? -16.536 -16.558 -21.859 1.00 56.31 461 SER A CA 1
ATOM 3718 C C . SER A 1 461 ? -16.947 -15.836 -23.150 1.00 56.31 461 SER A C 1
ATOM 3720 O O . SER A 1 461 ? -16.983 -16.443 -24.220 1.00 56.31 461 SER A O 1
ATOM 3722 N N . PRO A 1 462 ? -17.217 -14.518 -23.097 1.00 54.53 462 PRO A N 1
ATOM 3723 C CA . PRO A 1 462 ? -17.577 -13.736 -24.284 1.00 54.53 462 PRO A CA 1
ATOM 3724 C C . PRO A 1 462 ? -16.454 -13.649 -25.335 1.00 54.53 462 PRO A C 1
ATOM 3726 O O . PRO A 1 462 ? -16.715 -13.216 -26.455 1.00 54.53 462 PRO A O 1
ATOM 3729 N N . ILE A 1 463 ? -15.223 -14.028 -24.969 1.00 56.84 463 ILE A N 1
ATOM 3730 C CA . ILE A 1 463 ? -14.015 -14.030 -25.803 1.00 56.84 463 ILE A CA 1
ATOM 3731 C C . ILE A 1 463 ? -13.160 -15.245 -25.389 1.00 56.84 463 ILE A C 1
ATOM 3733 O O . ILE A 1 463 ? -13.127 -15.550 -24.190 1.00 56.84 463 ILE A O 1
ATOM 3737 N N . PRO A 1 464 ? -12.485 -15.964 -26.306 1.00 59.97 464 PRO A N 1
ATOM 3738 C CA . PRO A 1 464 ? -11.575 -17.048 -25.935 1.00 59.97 464 PRO A CA 1
ATOM 3739 C C . PRO A 1 464 ? -10.408 -16.537 -25.074 1.00 59.97 464 PRO A C 1
ATOM 3741 O O . PRO A 1 464 ? -9.547 -15.804 -25.557 1.00 59.97 464 PRO A O 1
ATOM 3744 N N . LEU A 1 465 ? -10.355 -16.963 -23.807 1.00 54.50 465 LEU A N 1
ATOM 3745 C CA . LEU A 1 465 ? -9.364 -16.481 -22.829 1.00 54.50 465 LEU A CA 1
ATOM 3746 C C . LEU A 1 465 ? -7.922 -16.897 -23.131 1.00 54.50 465 LEU A C 1
ATOM 3748 O O . LEU A 1 465 ? -7.000 -16.391 -22.505 1.00 54.50 465 LEU A O 1
ATOM 3752 N N . VAL A 1 466 ? -7.721 -17.804 -24.088 1.00 52.69 466 VAL A N 1
ATOM 3753 C CA . VAL A 1 466 ? -6.384 -18.186 -24.557 1.00 52.69 466 VAL A CA 1
ATOM 3754 C C . VAL A 1 466 ? -5.744 -17.082 -25.410 1.00 52.69 466 VAL A C 1
ATOM 3756 O O . VAL A 1 466 ? -4.524 -16.979 -25.450 1.00 52.69 466 VAL A O 1
ATOM 3759 N N . PHE A 1 467 ? -6.555 -16.228 -26.046 1.00 46.06 467 PHE A N 1
ATOM 3760 C CA . PHE A 1 467 ? -6.085 -15.172 -26.947 1.00 46.06 467 PHE A CA 1
ATOM 3761 C C . PHE A 1 467 ? -6.258 -13.767 -26.375 1.00 46.06 467 PHE A C 1
ATOM 3763 O O . PHE A 1 467 ? -5.564 -12.857 -26.816 1.00 46.06 467 PHE A O 1
ATOM 3770 N N . ALA A 1 468 ? -7.178 -13.569 -25.428 1.00 49.50 468 ALA A N 1
ATOM 3771 C CA . ALA A 1 468 ? -7.516 -12.242 -24.936 1.00 49.50 468 ALA A CA 1
ATOM 3772 C C . ALA A 1 468 ? -8.065 -12.233 -23.507 1.00 49.50 468 ALA A C 1
ATOM 3774 O O . ALA A 1 468 ? -8.783 -13.138 -23.077 1.00 49.50 468 ALA A O 1
ATOM 3775 N N . HIS A 1 469 ? -7.811 -11.132 -22.814 1.00 51.66 469 HIS A N 1
ATOM 3776 C CA . HIS A 1 469 ? -8.426 -10.769 -21.553 1.00 51.66 469 HIS A CA 1
ATOM 3777 C C . HIS A 1 469 ? -9.913 -10.427 -21.722 1.00 51.66 469 HIS A C 1
ATOM 3779 O O . HIS A 1 469 ? -10.440 -10.183 -22.809 1.00 51.66 469 HIS A O 1
ATOM 3785 N N . LEU A 1 470 ? -10.622 -10.358 -20.595 1.00 49.03 470 LEU A N 1
ATOM 3786 C CA . LEU A 1 470 ? -12.069 -10.108 -20.539 1.00 49.03 470 LEU A CA 1
ATOM 3787 C C . LEU A 1 470 ? -12.506 -8.713 -21.002 1.00 49.03 470 LEU A C 1
ATOM 3789 O O . LEU A 1 470 ? -13.682 -8.507 -21.305 1.00 49.03 470 LEU A O 1
ATOM 3793 N N . ASN A 1 471 ? -11.580 -7.758 -21.023 1.00 46.66 471 ASN A N 1
ATOM 3794 C CA . ASN A 1 471 ? -11.768 -6.418 -21.580 1.00 46.66 471 ASN A CA 1
ATOM 3795 C C . ASN A 1 471 ? -11.585 -6.391 -23.115 1.00 46.66 471 ASN A C 1
ATOM 3797 O O . ASN A 1 471 ? -11.861 -5.360 -23.721 1.00 46.66 471 ASN A O 1
ATOM 3801 N N . GLY A 1 472 ? -11.168 -7.504 -23.732 1.00 45.69 472 GLY A N 1
ATOM 3802 C CA . GLY A 1 472 ? -10.895 -7.623 -25.162 1.00 45.69 472 GLY A CA 1
ATOM 3803 C C . GLY A 1 472 ? -9.453 -7.336 -25.581 1.00 45.69 472 GLY A C 1
ATOM 3804 O O . GLY A 1 472 ? -9.174 -7.469 -26.770 1.00 45.69 472 GLY A O 1
ATOM 3805 N N . SER A 1 473 ? -8.545 -6.983 -24.659 1.00 46.09 473 SER A N 1
ATOM 3806 C CA . SER A 1 473 ? -7.116 -6.871 -24.984 1.00 46.09 473 SER A CA 1
ATOM 3807 C C . SER A 1 473 ? -6.520 -8.259 -25.212 1.00 46.09 473 SER A C 1
ATOM 3809 O O . SER A 1 473 ? -6.882 -9.202 -24.513 1.00 46.09 473 SER A O 1
ATOM 3811 N N . MET A 1 474 ? -5.635 -8.415 -26.199 1.00 46.44 474 MET A N 1
ATOM 3812 C CA . MET A 1 474 ? -4.976 -9.702 -26.444 1.00 46.44 474 MET A CA 1
ATOM 3813 C C . MET A 1 474 ? -4.022 -10.047 -25.297 1.00 46.44 474 MET A C 1
ATOM 3815 O O . MET A 1 474 ? -3.395 -9.152 -24.735 1.00 46.44 474 MET A O 1
ATOM 3819 N N . ASN A 1 475 ? -3.897 -11.332 -24.967 1.00 46.06 475 ASN A N 1
ATOM 3820 C CA . ASN A 1 475 ? -2.894 -11.779 -24.005 1.00 46.06 475 ASN A CA 1
ATOM 3821 C C . ASN A 1 475 ? -1.503 -11.487 -24.581 1.00 46.06 475 ASN A C 1
ATOM 3823 O O . ASN A 1 475 ? -1.161 -11.994 -25.653 1.00 46.06 475 ASN A O 1
ATOM 3827 N N . LYS A 1 476 ? -0.686 -10.698 -23.878 1.00 45.25 476 LYS A N 1
ATOM 3828 C CA . LYS A 1 476 ? 0.714 -10.499 -24.260 1.00 45.25 476 LYS A CA 1
ATOM 3829 C C . LYS A 1 476 ? 1.551 -11.698 -23.816 1.00 45.25 476 LYS A C 1
ATOM 3831 O O . LYS A 1 476 ? 1.722 -11.944 -22.628 1.00 45.25 476 LYS A O 1
ATOM 3836 N N . THR A 1 477 ? 2.088 -12.451 -24.775 1.00 49.59 477 THR A N 1
ATOM 3837 C CA . THR A 1 477 ? 3.110 -13.474 -24.512 1.00 49.59 477 THR A CA 1
ATOM 3838 C C . THR A 1 477 ? 4.498 -12.860 -24.612 1.00 49.59 477 THR A C 1
ATOM 3840 O O . THR A 1 477 ? 4.796 -12.151 -25.575 1.00 49.59 477 THR A O 1
ATOM 3843 N N . VAL A 1 478 ? 5.378 -13.192 -23.672 1.00 46.25 478 VAL A N 1
ATOM 3844 C CA . VAL A 1 478 ? 6.804 -12.880 -23.780 1.00 46.25 478 VAL A CA 1
ATOM 3845 C C . VAL A 1 478 ? 7.383 -13.696 -24.949 1.00 46.25 478 VAL A C 1
ATOM 3847 O O . VAL A 1 478 ? 7.501 -14.916 -24.847 1.00 46.25 478 VAL A O 1
ATOM 3850 N N . LYS A 1 479 ? 7.718 -13.046 -26.077 1.00 47.50 479 LYS A N 1
ATOM 3851 C CA . LYS A 1 479 ? 8.242 -13.706 -27.298 1.00 47.50 479 LYS A CA 1
ATOM 3852 C C . LYS A 1 479 ? 9.468 -14.595 -27.021 1.00 47.50 479 LYS A C 1
ATOM 3854 O O . LYS A 1 479 ? 9.631 -15.603 -27.702 1.00 47.50 479 LYS A O 1
ATOM 3859 N N . SER A 1 480 ? 10.284 -14.261 -26.016 1.00 48.41 480 SER A N 1
ATOM 3860 C CA . SER A 1 480 ? 11.484 -15.027 -25.645 1.00 48.41 480 SER A CA 1
ATOM 3861 C C . SER A 1 480 ? 11.177 -16.415 -25.067 1.00 48.41 480 SER A C 1
ATOM 3863 O O . SER A 1 480 ? 11.954 -17.337 -25.272 1.00 48.41 480 SER A O 1
ATOM 3865 N N . VAL A 1 481 ? 10.011 -16.610 -24.438 1.00 53.25 481 VAL A N 1
ATOM 3866 C CA . VAL A 1 481 ? 9.628 -17.904 -23.837 1.00 53.25 481 VAL A CA 1
ATOM 3867 C C . VAL A 1 481 ? 9.381 -18.977 -24.906 1.00 53.25 481 VAL A C 1
ATOM 3869 O O . VAL A 1 481 ? 9.535 -20.165 -24.639 1.00 53.25 481 VAL A O 1
ATOM 3872 N N . LEU A 1 482 ? 9.034 -18.588 -26.142 1.00 52.91 482 LEU A N 1
ATOM 3873 C CA . LEU A 1 482 ? 8.848 -19.544 -27.237 1.00 52.91 482 LEU A CA 1
ATOM 3874 C C . LEU A 1 482 ? 10.158 -20.266 -27.586 1.00 52.91 482 LEU A C 1
ATOM 3876 O O . LEU A 1 482 ? 10.120 -21.453 -27.897 1.00 52.91 482 LEU A O 1
ATOM 3880 N N . TYR A 1 483 ? 11.298 -19.573 -27.515 1.00 52.47 483 TYR A N 1
ATOM 3881 C CA . TYR A 1 483 ? 12.600 -20.195 -27.745 1.00 52.47 483 TYR A CA 1
ATOM 3882 C C . TYR A 1 483 ? 12.959 -21.145 -26.601 1.00 52.47 483 TYR A C 1
ATOM 3884 O O . TYR A 1 483 ? 13.277 -22.292 -26.880 1.00 52.47 483 TYR A O 1
ATOM 3892 N N . ASP A 1 484 ? 12.775 -20.741 -25.338 1.00 56.94 484 ASP A N 1
ATOM 3893 C CA . ASP A 1 484 ? 13.014 -21.611 -24.171 1.00 56.94 484 ASP A CA 1
ATOM 3894 C C . ASP A 1 484 ? 12.204 -22.923 -24.234 1.00 56.94 484 ASP A C 1
ATOM 3896 O O . ASP A 1 484 ? 12.668 -23.982 -23.810 1.00 56.94 484 ASP A O 1
ATOM 3900 N N . ILE A 1 485 ? 10.989 -22.866 -24.794 1.00 58.34 485 ILE A N 1
ATOM 3901 C CA . ILE A 1 485 ? 10.122 -24.035 -25.003 1.00 58.34 485 ILE A CA 1
ATOM 3902 C C . ILE A 1 485 ? 10.574 -24.884 -26.203 1.00 58.34 485 ILE A C 1
ATOM 3904 O O . ILE A 1 485 ? 10.358 -26.094 -26.195 1.00 58.34 485 ILE A O 1
ATOM 3908 N N . LEU A 1 486 ? 11.166 -24.279 -27.238 1.00 56.47 486 LEU A N 1
ATOM 3909 C CA . LEU A 1 486 ? 11.599 -24.967 -28.461 1.00 56.47 486 LEU A CA 1
ATOM 3910 C C . LEU A 1 486 ? 13.048 -25.475 -28.400 1.00 56.47 486 LEU A C 1
ATOM 3912 O O . LEU A 1 486 ? 13.350 -26.445 -29.088 1.00 56.47 486 LEU A O 1
ATOM 3916 N N . ASP A 1 487 ? 13.923 -24.883 -27.584 1.00 60.66 487 ASP A N 1
ATOM 3917 C CA . ASP A 1 487 ? 15.358 -25.197 -27.547 1.00 60.66 487 ASP A CA 1
ATOM 3918 C C . ASP A 1 487 ? 15.616 -26.643 -27.098 1.00 60.66 487 ASP A C 1
ATOM 3920 O O . ASP A 1 487 ? 16.354 -27.377 -27.748 1.00 60.66 487 ASP A O 1
ATOM 3924 N N . GLY A 1 488 ? 14.918 -27.098 -26.051 1.00 65.62 488 GLY A N 1
ATOM 3925 C CA . GLY A 1 488 ? 15.001 -28.485 -25.579 1.00 65.62 488 GLY A CA 1
ATOM 3926 C C . GLY A 1 488 ? 14.487 -29.515 -26.601 1.00 65.62 488 GLY A C 1
ATOM 3927 O O . GLY A 1 488 ? 15.214 -30.449 -26.934 1.00 65.62 488 GLY A O 1
ATOM 3928 N N . PRO A 1 489 ? 13.256 -29.372 -27.132 1.00 65.06 489 PRO A N 1
ATOM 3929 C CA . PRO A 1 489 ? 12.711 -30.292 -28.131 1.00 65.06 489 PRO A CA 1
ATOM 3930 C C . PRO A 1 489 ? 13.468 -30.321 -29.463 1.00 65.06 489 PRO A C 1
ATOM 3932 O O . PRO A 1 489 ? 13.458 -31.356 -30.119 1.00 65.06 489 PRO A O 1
ATOM 3935 N N . LEU A 1 490 ? 14.108 -29.224 -29.889 1.00 66.62 490 LEU A N 1
ATOM 3936 C CA . LEU A 1 490 ? 14.864 -29.175 -31.150 1.00 66.62 490 LEU A CA 1
ATOM 3937 C C . LEU A 1 490 ? 16.176 -29.977 -31.114 1.00 66.62 490 LEU A C 1
ATOM 3939 O O . LEU A 1 490 ? 16.725 -30.271 -32.175 1.00 66.62 490 LEU A O 1
ATOM 3943 N N . GLU A 1 491 ? 16.655 -30.357 -29.927 1.00 68.50 491 GLU A N 1
ATOM 3944 C CA . GLU A 1 491 ? 17.803 -31.253 -29.729 1.00 68.50 491 GLU A CA 1
ATOM 3945 C C . GLU A 1 491 ? 17.389 -32.733 -29.575 1.00 68.50 491 GLU A C 1
ATOM 3947 O O . GLU A 1 491 ? 18.239 -33.598 -29.365 1.00 68.50 491 GLU A O 1
ATOM 3952 N N . ASP A 1 492 ? 16.095 -33.055 -29.693 1.00 78.88 492 ASP A N 1
ATOM 3953 C CA . ASP A 1 492 ? 15.608 -34.434 -29.628 1.00 78.88 492 ASP A CA 1
ATOM 3954 C C . ASP A 1 492 ? 15.968 -35.216 -30.905 1.00 78.88 492 ASP A C 1
ATOM 3956 O O . ASP A 1 492 ? 15.528 -34.890 -32.012 1.00 78.88 492 ASP A O 1
ATOM 3960 N N . ASP A 1 493 ? 16.710 -36.314 -30.738 1.00 82.31 493 ASP A N 1
ATOM 3961 C CA . ASP A 1 493 ? 17.071 -37.252 -31.807 1.00 82.31 493 ASP A CA 1
ATOM 3962 C C . ASP A 1 493 ? 15.836 -37.817 -32.547 1.00 82.31 493 ASP A C 1
ATOM 3964 O O . ASP A 1 493 ? 15.938 -38.213 -33.711 1.00 82.31 493 ASP A O 1
ATOM 3968 N N . SER A 1 494 ? 14.638 -37.798 -31.946 1.00 80.69 494 SER A N 1
ATOM 3969 C CA . SER A 1 494 ? 13.388 -38.172 -32.626 1.00 80.69 494 SER A CA 1
ATOM 3970 C C . SER A 1 494 ? 13.086 -37.298 -33.861 1.00 80.69 494 SER A C 1
ATOM 3972 O O . SER A 1 494 ? 12.502 -37.776 -34.847 1.00 80.69 494 SER A O 1
ATOM 3974 N N . LEU A 1 495 ? 13.567 -36.047 -33.872 1.00 78.00 495 LEU A N 1
ATOM 3975 C CA . LEU A 1 495 ? 13.441 -35.109 -34.989 1.00 78.00 495 LEU A CA 1
ATOM 3976 C C . LEU A 1 495 ? 14.406 -35.393 -36.143 1.00 78.00 495 LEU A C 1
ATOM 3978 O O . LEU A 1 495 ? 14.211 -34.834 -37.226 1.00 78.00 495 LEU A O 1
ATOM 3982 N N . ALA A 1 496 ? 15.385 -36.291 -35.984 1.00 81.12 496 ALA A N 1
ATOM 3983 C CA . ALA A 1 496 ? 16.294 -36.670 -37.068 1.00 81.12 496 ALA A CA 1
ATOM 3984 C C . ALA A 1 496 ? 15.526 -37.196 -38.296 1.00 81.12 496 ALA A C 1
ATOM 3986 O O . ALA A 1 496 ? 15.869 -36.892 -39.439 1.00 81.12 496 ALA A O 1
ATOM 3987 N N . SER A 1 497 ? 14.413 -37.901 -38.060 1.00 80.88 497 SER A N 1
ATOM 3988 C CA . SER A 1 497 ? 13.507 -38.386 -39.111 1.00 80.88 497 SER A CA 1
ATOM 3989 C C . SER A 1 497 ? 12.753 -37.269 -39.853 1.00 80.88 497 SER A C 1
ATOM 3991 O O . SER A 1 497 ? 12.410 -37.424 -41.026 1.00 80.88 497 SER A O 1
ATOM 3993 N N . VAL A 1 498 ? 12.506 -36.134 -39.189 1.00 79.81 498 VAL A N 1
ATOM 3994 C CA . VAL A 1 498 ? 11.755 -34.982 -39.718 1.00 79.81 498 VAL A CA 1
ATOM 3995 C C . VAL A 1 498 ? 12.677 -34.007 -40.455 1.00 79.81 498 VAL A C 1
ATOM 3997 O O . VAL A 1 498 ? 12.324 -33.503 -41.531 1.00 79.81 498 VAL A O 1
ATOM 4000 N N . LEU A 1 499 ? 13.858 -33.749 -39.882 1.00 81.38 499 LEU A N 1
ATOM 4001 C CA . LEU A 1 499 ? 14.905 -32.920 -40.476 1.00 81.38 499 LEU A CA 1
ATOM 4002 C C . LEU A 1 499 ? 15.494 -33.605 -41.713 1.00 81.38 499 LEU A C 1
ATOM 4004 O O . LEU A 1 499 ? 15.532 -32.995 -42.782 1.00 81.38 499 LEU A O 1
ATOM 4008 N N . GLY A 1 500 ? 15.870 -34.883 -41.612 1.00 84.31 500 GLY A N 1
ATOM 4009 C CA . GLY A 1 500 ? 16.501 -35.615 -42.710 1.00 84.31 500 GLY A CA 1
ATOM 4010 C C . GLY A 1 500 ? 17.720 -34.862 -43.254 1.00 84.31 500 GLY A C 1
ATOM 4011 O O . GLY A 1 500 ? 18.618 -34.499 -42.504 1.00 84.31 500 GLY A O 1
ATOM 4012 N N . GLU A 1 501 ? 17.732 -34.572 -44.558 1.00 84.88 501 GLU A N 1
ATOM 4013 C CA . GLU A 1 501 ? 18.805 -33.801 -45.214 1.00 84.88 501 GLU A CA 1
ATOM 4014 C C . GLU A 1 501 ? 18.666 -32.272 -45.058 1.00 84.88 501 GLU A C 1
ATOM 4016 O O . GLU A 1 501 ? 19.495 -31.508 -45.559 1.00 84.88 501 GLU A O 1
ATOM 4021 N N . LYS A 1 502 ? 17.602 -31.790 -44.405 1.00 85.62 502 LYS A N 1
ATOM 4022 C CA . LYS A 1 502 ? 17.336 -30.354 -44.263 1.00 85.62 502 LYS A CA 1
ATOM 4023 C C . LYS A 1 502 ? 18.219 -29.757 -43.175 1.00 85.62 502 LYS A C 1
ATOM 4025 O O . LYS A 1 502 ? 18.398 -30.330 -42.105 1.00 85.62 502 LYS A O 1
ATOM 4030 N N . LYS A 1 503 ? 18.695 -28.545 -43.442 1.00 85.81 503 LYS A N 1
ATOM 4031 C CA . LYS A 1 503 ? 19.363 -27.687 -42.464 1.00 85.81 503 LYS A CA 1
ATOM 4032 C C . LYS A 1 503 ? 18.360 -26.685 -41.917 1.00 85.81 503 LYS A C 1
ATOM 4034 O O . LYS A 1 503 ? 17.705 -25.995 -42.699 1.00 85.81 503 LYS A O 1
ATOM 4039 N N . LEU A 1 504 ? 18.242 -26.610 -40.598 1.00 86.19 504 LEU A N 1
ATOM 4040 C CA . LEU A 1 504 ? 17.384 -25.647 -39.920 1.00 86.19 504 LEU A CA 1
ATOM 4041 C C . LEU A 1 504 ? 18.262 -24.588 -39.256 1.00 86.19 504 LEU A C 1
ATOM 4043 O O . LEU A 1 504 ? 19.095 -24.908 -38.418 1.00 86.19 504 LEU A O 1
ATOM 4047 N N . TYR A 1 505 ? 18.062 -23.331 -39.636 1.00 84.56 505 TYR A N 1
ATOM 4048 C CA . TYR A 1 505 ? 18.731 -22.192 -39.019 1.00 84.56 505 TYR A CA 1
ATOM 4049 C C . TYR A 1 505 ? 17.742 -21.489 -38.090 1.00 84.56 505 TYR A C 1
ATOM 4051 O O . TYR A 1 505 ? 16.646 -21.131 -38.523 1.00 84.56 505 TYR A O 1
ATOM 4059 N N . VAL A 1 506 ? 18.120 -21.307 -36.828 1.00 82.38 506 VAL A N 1
ATOM 4060 C CA . VAL A 1 506 ? 17.309 -20.644 -35.800 1.00 82.38 506 VAL A CA 1
ATOM 4061 C C . VAL A 1 506 ? 18.098 -19.468 -35.251 1.00 82.38 506 VAL A C 1
ATOM 4063 O O . VAL A 1 506 ? 19.218 -19.637 -34.777 1.00 82.38 506 VAL A O 1
ATOM 4066 N N . THR A 1 507 ? 17.537 -18.268 -35.332 1.00 77.38 507 THR A N 1
ATOM 4067 C CA . THR A 1 507 ? 18.187 -17.049 -34.846 1.00 77.38 507 THR A CA 1
ATOM 4068 C C . THR A 1 507 ? 17.563 -16.618 -33.526 1.00 77.38 507 THR A C 1
ATOM 4070 O O . THR A 1 507 ? 16.348 -16.455 -33.444 1.00 77.38 507 THR A O 1
ATOM 4073 N N . GLU A 1 508 ? 18.402 -16.408 -32.515 1.00 75.31 508 GLU A N 1
ATOM 4074 C CA . GLU A 1 508 ? 18.023 -15.971 -31.172 1.00 75.31 508 GLU A CA 1
ATOM 4075 C C . GLU A 1 508 ? 18.878 -14.763 -30.781 1.00 75.31 508 GLU A C 1
ATOM 4077 O O . GLU A 1 508 ? 20.109 -14.834 -30.778 1.00 75.31 508 GLU A O 1
ATOM 4082 N N . GLU A 1 509 ? 18.228 -13.641 -30.460 1.00 75.88 509 GLU A N 1
ATOM 4083 C CA . GLU A 1 509 ? 18.885 -12.371 -30.135 1.00 75.88 509 GLU A CA 1
ATOM 4084 C C . GLU A 1 509 ? 19.976 -12.000 -31.151 1.00 75.88 509 GLU A C 1
ATOM 4086 O O . GLU A 1 509 ? 19.668 -11.558 -32.256 1.00 75.88 509 GLU A O 1
ATOM 4091 N N . SER A 1 510 ? 21.251 -12.184 -30.789 1.00 78.94 510 SER A N 1
ATOM 4092 C CA . SER A 1 510 ? 22.398 -11.881 -31.640 1.00 78.94 510 SER A CA 1
ATOM 4093 C C . SER A 1 510 ? 23.034 -13.092 -32.320 1.00 78.94 510 SER A C 1
ATOM 4095 O O . SER A 1 510 ? 23.925 -12.910 -33.149 1.00 78.94 510 SER A O 1
ATOM 4097 N N . LYS A 1 511 ? 22.612 -14.314 -31.984 1.00 83.06 511 LYS A N 1
ATOM 4098 C CA . LYS A 1 511 ? 23.226 -15.577 -32.414 1.00 83.06 511 LYS A CA 1
ATOM 4099 C C . LYS A 1 511 ? 22.339 -16.316 -33.410 1.00 83.06 511 LYS A C 1
ATOM 4101 O O . LYS A 1 511 ? 21.121 -16.177 -33.408 1.00 83.06 511 LYS A O 1
ATOM 4106 N N . CYS A 1 512 ? 22.957 -17.139 -34.248 1.00 84.38 512 CYS A N 1
ATOM 4107 C CA . CYS A 1 512 ? 22.258 -18.057 -35.138 1.00 84.38 512 CYS A CA 1
ATOM 4108 C C . CYS A 1 512 ? 22.778 -19.472 -34.893 1.00 84.38 512 CYS A C 1
ATOM 4110 O O . CYS A 1 512 ? 23.988 -19.685 -34.860 1.00 84.38 512 CYS A O 1
ATOM 4112 N N . PHE A 1 513 ? 21.876 -20.434 -34.750 1.00 86.94 513 PHE A N 1
ATOM 4113 C CA . PHE A 1 513 ? 22.180 -21.846 -34.566 1.00 86.94 513 PHE A CA 1
ATOM 4114 C C . PHE A 1 513 ? 21.756 -22.634 -35.802 1.00 86.94 513 PHE A C 1
ATOM 4116 O O . PHE A 1 513 ? 20.686 -22.404 -36.359 1.00 86.94 513 PHE A O 1
ATOM 4123 N N . LEU A 1 514 ? 22.606 -23.556 -36.234 1.00 86.38 514 LEU A N 1
ATOM 4124 C CA . LEU A 1 514 ? 22.358 -24.522 -37.290 1.00 86.38 514 LEU A CA 1
ATOM 4125 C C . LEU A 1 514 ? 22.080 -25.888 -36.658 1.00 86.38 514 LEU A C 1
ATOM 4127 O O . LEU A 1 514 ? 22.922 -26.424 -35.937 1.00 86.38 514 LEU A O 1
ATOM 4131 N N . PHE A 1 515 ? 20.931 -26.456 -37.004 1.00 88.19 515 PHE A N 1
ATOM 4132 C CA . PHE A 1 515 ? 20.533 -27.825 -36.712 1.00 88.19 515 PHE A CA 1
ATOM 4133 C C . PHE A 1 515 ? 20.610 -28.671 -37.988 1.00 88.19 515 PHE A C 1
ATOM 4135 O O . PHE A 1 515 ? 20.067 -28.295 -39.035 1.00 88.19 515 PHE A O 1
ATOM 4142 N N . TYR A 1 516 ? 21.293 -29.810 -37.911 1.00 88.50 516 TYR A N 1
ATOM 4143 C CA . TYR A 1 516 ? 21.439 -30.769 -39.009 1.00 88.50 516 TYR A CA 1
ATOM 4144 C C . TYR A 1 516 ? 21.541 -32.195 -38.470 1.00 88.50 516 TYR A C 1
ATOM 4146 O O . TYR A 1 516 ? 21.837 -32.393 -37.297 1.00 88.50 516 TYR A O 1
ATOM 4154 N N . VAL A 1 517 ? 21.300 -33.190 -39.322 1.00 89.06 517 VAL A N 1
ATOM 4155 C CA . VAL A 1 517 ? 21.413 -34.598 -38.929 1.00 89.06 517 VAL A CA 1
ATOM 4156 C C . VAL A 1 517 ? 22.791 -35.137 -39.306 1.00 89.06 517 VAL A C 1
ATOM 4158 O O . VAL A 1 517 ? 23.182 -35.064 -40.471 1.00 89.06 517 VAL A O 1
ATOM 4161 N N . ASP A 1 518 ? 23.502 -35.706 -38.334 1.00 86.06 518 ASP A N 1
ATOM 4162 C CA . ASP A 1 518 ? 24.712 -36.506 -38.551 1.00 86.06 518 ASP A CA 1
ATOM 4163 C C . ASP A 1 518 ? 24.599 -37.826 -37.784 1.00 86.06 518 ASP A C 1
ATOM 4165 O O . ASP A 1 518 ? 24.202 -37.845 -36.621 1.00 86.06 518 ASP A O 1
ATOM 4169 N N . ALA A 1 519 ? 24.905 -38.941 -38.448 1.00 83.62 519 ALA A N 1
ATOM 4170 C CA . ALA A 1 519 ? 24.799 -40.290 -37.882 1.00 83.62 519 ALA A CA 1
ATOM 4171 C C . ALA A 1 519 ? 23.471 -40.576 -37.127 1.00 83.62 519 ALA A C 1
ATOM 4173 O O . ALA A 1 519 ? 23.490 -41.144 -36.036 1.00 83.62 519 ALA A O 1
ATOM 4174 N N . GLU A 1 520 ? 22.330 -40.187 -37.717 1.00 82.25 520 GLU A N 1
ATOM 4175 C CA . GLU A 1 520 ? 20.966 -40.316 -37.152 1.00 82.25 520 GLU A CA 1
ATOM 4176 C C . GLU A 1 520 ? 20.693 -39.488 -35.882 1.00 82.25 520 GLU A C 1
ATOM 4178 O O . GLU A 1 520 ? 19.682 -39.703 -35.217 1.00 82.25 520 GLU A O 1
ATOM 4183 N N . LYS A 1 521 ? 21.551 -38.512 -35.570 1.00 85.56 521 LYS A N 1
ATOM 4184 C CA . LYS A 1 521 ? 21.384 -37.601 -34.435 1.00 85.56 521 LYS A CA 1
ATOM 4185 C C . LYS A 1 521 ? 21.250 -36.160 -34.871 1.00 85.56 521 LYS A C 1
ATOM 4187 O O . LYS A 1 521 ? 21.847 -35.755 -35.872 1.00 85.56 521 LYS A O 1
ATOM 4192 N N . VAL A 1 522 ? 20.488 -35.383 -34.109 1.00 86.56 522 VAL A N 1
ATOM 4193 C CA . VAL A 1 522 ? 20.359 -33.946 -34.360 1.00 86.56 522 VAL A CA 1
ATOM 4194 C C . VAL A 1 522 ? 21.545 -33.227 -33.727 1.00 86.56 522 VAL A C 1
ATOM 4196 O O . VAL A 1 522 ? 21.756 -33.259 -32.520 1.00 86.56 522 VAL A O 1
ATOM 4199 N N . MET A 1 523 ? 22.342 -32.574 -34.563 1.00 86.44 523 MET A N 1
ATOM 4200 C CA . MET A 1 523 ? 23.514 -31.810 -34.162 1.00 86.44 523 MET A CA 1
ATOM 4201 C C . MET A 1 523 ? 23.196 -30.320 -34.207 1.00 86.44 523 MET A C 1
ATOM 4203 O O . MET A 1 523 ? 22.675 -29.824 -35.207 1.00 86.44 523 MET A O 1
ATOM 4207 N N . LYS A 1 524 ? 23.570 -29.602 -33.146 1.00 88.75 524 LYS A N 1
ATOM 4208 C CA . LYS A 1 524 ? 23.456 -28.144 -33.025 1.00 88.75 524 LYS A CA 1
ATOM 4209 C C . LYS A 1 524 ? 24.839 -27.508 -33.058 1.00 88.75 524 LYS A C 1
ATOM 4211 O O . LYS A 1 524 ? 25.748 -27.936 -32.346 1.00 88.75 524 LYS A O 1
ATOM 4216 N N . MET A 1 525 ? 25.004 -26.462 -33.858 1.00 88.56 525 MET A N 1
ATOM 4217 C CA . MET A 1 525 ? 26.209 -25.634 -33.850 1.00 88.56 525 MET A CA 1
ATOM 4218 C C . MET A 1 525 ? 25.878 -24.162 -34.072 1.00 88.56 525 MET A C 1
ATOM 4220 O O . MET A 1 525 ? 24.886 -23.841 -34.713 1.00 88.56 525 MET A O 1
ATOM 4224 N N . GLU A 1 526 ? 26.701 -23.254 -33.558 1.00 87.81 526 GLU A N 1
ATOM 4225 C CA . GLU A 1 526 ? 26.560 -21.825 -33.861 1.00 87.81 526 GLU A CA 1
ATOM 4226 C C . GLU A 1 526 ? 27.043 -21.544 -35.296 1.00 87.81 526 GLU A C 1
ATOM 4228 O O . GLU A 1 526 ? 28.098 -22.036 -35.700 1.00 87.81 526 GLU A O 1
ATOM 4233 N N . GLU A 1 527 ? 26.277 -20.757 -36.057 1.00 86.06 527 GLU A N 1
ATOM 4234 C CA . GLU A 1 527 ? 26.613 -20.272 -37.399 1.00 86.06 527 GLU A CA 1
ATOM 4235 C C . GLU A 1 527 ? 27.073 -18.804 -37.314 1.00 86.06 527 GLU A C 1
ATOM 4237 O O . GLU A 1 527 ? 26.257 -17.877 -37.402 1.00 86.06 527 GLU A O 1
ATOM 4242 N N . PRO A 1 528 ? 28.380 -18.552 -37.119 1.00 82.81 528 PRO A N 1
ATOM 4243 C CA . PRO A 1 528 ? 28.890 -17.210 -36.862 1.00 82.81 528 PRO A CA 1
ATOM 4244 C C . PRO A 1 528 ? 28.747 -16.260 -38.057 1.00 82.81 528 PRO A C 1
ATOM 4246 O O . PRO A 1 528 ? 28.766 -15.046 -37.857 1.00 82.81 528 PRO A O 1
ATOM 4249 N N . THR A 1 529 ? 28.578 -16.767 -39.285 1.00 79.94 529 THR A N 1
ATOM 4250 C CA . THR A 1 529 ? 28.384 -15.912 -40.472 1.00 79.94 529 THR A CA 1
ATOM 4251 C C . THR A 1 529 ? 27.014 -15.232 -40.511 1.00 79.94 529 THR A C 1
ATOM 4253 O O . THR A 1 529 ? 26.848 -14.236 -41.212 1.00 79.94 529 THR A O 1
ATOM 4256 N N . LEU A 1 530 ? 26.053 -15.731 -39.728 1.00 78.62 530 LEU A N 1
ATOM 4257 C CA . LEU A 1 530 ? 24.694 -15.197 -39.608 1.00 78.62 530 LEU A CA 1
ATOM 4258 C C . LEU A 1 530 ? 24.458 -14.479 -38.269 1.00 78.62 530 LEU A C 1
ATOM 4260 O O . LEU A 1 530 ? 23.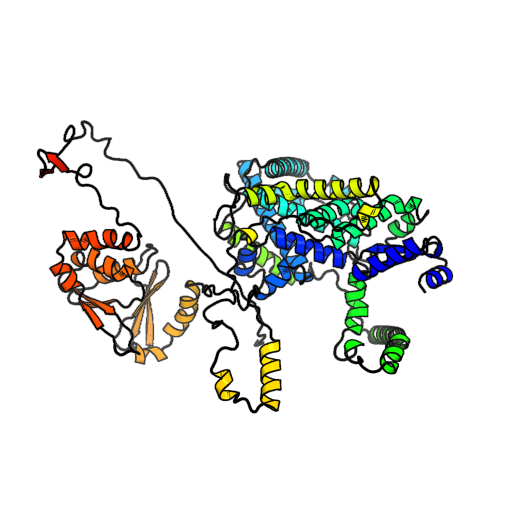319 -14.193 -37.902 1.00 78.62 530 LEU A O 1
ATOM 4264 N N . ARG A 1 531 ? 25.531 -14.177 -37.530 1.00 81.00 531 ARG A N 1
ATOM 4265 C CA . ARG A 1 531 ? 25.472 -13.393 -36.294 1.00 81.00 531 ARG A CA 1
ATOM 4266 C C . ARG A 1 531 ? 25.095 -11.942 -36.614 1.00 81.00 531 ARG A C 1
ATOM 4268 O O . ARG A 1 531 ? 25.764 -11.297 -37.418 1.00 81.00 531 ARG A O 1
ATOM 4275 N N . SER A 1 532 ? 24.060 -11.409 -35.968 1.00 76.75 532 SER A N 1
ATOM 4276 C CA . SER A 1 532 ? 23.566 -10.049 -36.225 1.00 76.75 532 SER A CA 1
ATOM 4277 C C . SER A 1 532 ? 22.949 -9.434 -34.975 1.00 76.75 532 SER A C 1
ATOM 4279 O O . SER A 1 532 ? 22.153 -10.080 -34.312 1.00 76.75 532 SER A O 1
ATOM 4281 N N . ASN A 1 533 ? 23.282 -8.182 -34.655 1.00 74.88 533 ASN A N 1
ATOM 4282 C CA . ASN A 1 533 ? 22.669 -7.410 -33.563 1.00 74.88 533 ASN A CA 1
ATOM 4283 C C . ASN A 1 533 ? 21.448 -6.582 -34.010 1.00 74.88 533 ASN A C 1
ATOM 4285 O O . ASN A 1 533 ? 20.895 -5.845 -33.201 1.00 74.88 533 ASN A O 1
ATOM 4289 N N . HIS A 1 534 ? 21.052 -6.672 -35.282 1.00 74.50 534 HIS A N 1
ATOM 4290 C CA . HIS A 1 534 ? 19.956 -5.894 -35.873 1.00 74.50 534 HIS A CA 1
ATOM 4291 C C . HIS A 1 534 ? 18.597 -6.372 -35.359 1.00 74.50 534 HIS A C 1
ATOM 4293 O O . HIS A 1 534 ? 18.266 -7.496 -35.644 1.00 74.50 534 HIS A O 1
ATOM 4299 N N . GLU A 1 535 ? 17.796 -5.629 -34.609 1.00 66.31 535 GLU A N 1
ATOM 4300 C CA . GLU A 1 535 ? 16.661 -6.205 -33.850 1.00 66.31 535 GLU A CA 1
ATOM 4301 C C . GLU A 1 535 ? 15.538 -6.861 -34.692 1.00 66.31 535 GLU A C 1
ATOM 4303 O O . GLU A 1 535 ? 14.955 -7.864 -34.277 1.00 66.31 535 GLU A O 1
ATOM 4308 N N . GLU A 1 536 ? 15.272 -6.351 -35.895 1.00 76.62 536 GLU A N 1
ATOM 4309 C CA . GLU A 1 536 ? 14.087 -6.702 -36.686 1.00 76.62 536 GLU A CA 1
ATOM 4310 C C . GLU A 1 536 ? 14.217 -7.992 -37.524 1.00 76.62 536 GLU A C 1
ATOM 4312 O O . GLU A 1 536 ? 15.173 -8.199 -38.278 1.00 76.62 536 GLU A O 1
ATOM 4317 N N . ALA A 1 537 ? 13.226 -8.885 -37.411 1.00 73.31 537 ALA A N 1
ATOM 4318 C CA . ALA A 1 537 ? 13.246 -10.206 -38.044 1.00 73.31 537 ALA A CA 1
ATOM 4319 C C . ALA A 1 537 ? 12.959 -10.174 -39.558 1.00 73.31 537 ALA A C 1
ATOM 4321 O O . ALA A 1 537 ? 13.579 -10.916 -40.318 1.00 73.31 537 ALA A O 1
ATOM 4322 N N . ASP A 1 538 ? 12.049 -9.317 -40.007 1.00 80.81 538 ASP A N 1
ATOM 4323 C CA . ASP A 1 538 ? 11.651 -9.123 -41.409 1.00 80.81 538 ASP A CA 1
ATOM 4324 C C . ASP A 1 538 ? 12.802 -8.632 -42.304 1.00 80.81 538 ASP A C 1
ATOM 4326 O O . ASP A 1 538 ? 13.025 -9.137 -43.407 1.00 80.81 538 ASP A O 1
ATOM 4330 N N . THR A 1 539 ? 13.601 -7.698 -41.808 1.00 81.19 539 THR A N 1
ATOM 4331 C CA . THR A 1 539 ? 14.799 -7.185 -42.473 1.00 81.19 539 THR A CA 1
ATOM 4332 C C . THR A 1 539 ? 15.955 -8.182 -42.388 1.00 81.19 539 THR A C 1
ATOM 4334 O O . THR A 1 539 ? 16.655 -8.394 -43.386 1.00 81.19 539 THR A O 1
ATOM 4337 N N . ARG A 1 540 ? 16.108 -8.906 -41.264 1.00 81.50 540 ARG A N 1
ATOM 4338 C CA . ARG A 1 540 ? 17.042 -10.046 -41.168 1.00 81.50 540 ARG A CA 1
ATOM 4339 C C . ARG A 1 540 ? 16.761 -11.114 -42.219 1.00 81.50 540 ARG A C 1
ATOM 4341 O O . ARG A 1 540 ? 17.716 -11.631 -42.796 1.00 81.50 540 ARG A O 1
ATOM 4348 N N . MET A 1 541 ? 15.495 -11.428 -42.518 1.00 85.25 541 MET A N 1
ATOM 4349 C CA . MET A 1 541 ? 15.143 -12.416 -43.553 1.00 85.25 541 MET A CA 1
ATOM 4350 C C . MET A 1 541 ? 15.804 -12.087 -44.898 1.00 85.25 541 MET A C 1
ATOM 4352 O O . MET A 1 541 ? 16.298 -12.988 -45.580 1.00 85.25 541 MET A O 1
ATOM 4356 N N . MET A 1 542 ? 15.895 -10.805 -45.258 1.00 86.31 542 MET A N 1
ATOM 4357 C CA . MET A 1 542 ? 16.568 -10.383 -46.488 1.00 86.31 542 MET A CA 1
ATOM 4358 C C . MET A 1 542 ? 18.088 -10.505 -46.414 1.00 86.31 542 MET A C 1
ATOM 4360 O O . MET A 1 542 ? 18.709 -10.890 -47.407 1.00 86.31 542 MET A O 1
ATOM 4364 N N . VAL A 1 543 ? 18.688 -10.258 -45.248 1.00 82.25 543 VAL A N 1
ATOM 4365 C CA . VAL A 1 543 ? 20.119 -10.506 -45.016 1.00 82.25 543 VAL A CA 1
ATOM 4366 C C . VAL A 1 543 ? 20.434 -11.995 -45.181 1.00 82.25 543 VAL A C 1
ATOM 4368 O O . VAL A 1 543 ? 21.367 -12.335 -45.904 1.00 82.25 543 VAL A O 1
ATOM 4371 N N . HIS A 1 544 ? 19.613 -12.886 -44.613 1.00 84.12 544 HIS A N 1
ATOM 4372 C CA . HIS A 1 544 ? 19.747 -14.332 -44.824 1.00 84.12 544 HIS A CA 1
ATOM 4373 C C . HIS A 1 544 ? 19.633 -14.704 -46.304 1.00 84.12 544 HIS A C 1
ATOM 4375 O O . HIS A 1 544 ? 20.430 -15.491 -46.803 1.00 84.12 544 HIS A O 1
ATOM 4381 N N . CYS A 1 545 ? 18.691 -14.113 -47.043 1.00 86.12 545 CYS A N 1
ATOM 4382 C CA . CYS A 1 545 ? 18.581 -14.359 -48.482 1.00 86.12 545 CYS A CA 1
ATOM 4383 C C . CYS A 1 545 ? 19.834 -13.910 -49.249 1.00 86.12 545 CYS A C 1
ATOM 4385 O O . CYS A 1 545 ? 20.234 -14.572 -50.205 1.00 86.12 545 CYS A O 1
ATOM 4387 N N . ALA A 1 546 ? 20.463 -12.803 -48.847 1.00 83.50 546 ALA A N 1
ATOM 4388 C CA . ALA A 1 546 ? 21.652 -12.265 -49.505 1.00 83.50 546 ALA A CA 1
ATOM 4389 C C . ALA A 1 546 ? 22.917 -13.108 -49.258 1.00 83.50 546 ALA A C 1
ATOM 4391 O O . ALA A 1 546 ? 23.826 -13.128 -50.098 1.00 83.50 546 ALA A O 1
ATOM 4392 N N . THR A 1 547 ? 22.988 -13.823 -48.130 1.00 82.38 547 THR A N 1
ATOM 4393 C CA . THR A 1 547 ? 24.144 -14.663 -47.785 1.00 82.38 547 THR A CA 1
ATOM 4394 C C . THR A 1 547 ? 24.133 -16.021 -48.486 1.00 82.38 547 THR A C 1
ATOM 4396 O O . THR A 1 547 ? 25.206 -16.603 -48.658 1.00 82.38 547 THR A O 1
ATOM 4399 N N . LEU A 1 548 ? 22.979 -16.483 -48.985 1.00 84.38 548 LEU A N 1
ATOM 4400 C CA . LEU A 1 548 ? 22.847 -17.760 -49.695 1.00 84.38 548 LEU A CA 1
ATOM 4401 C C . LEU A 1 548 ? 23.790 -17.884 -50.902 1.00 84.38 548 LEU A C 1
ATOM 4403 O O . LEU A 1 548 ? 24.162 -16.906 -51.565 1.00 84.38 548 LEU A O 1
ATOM 4407 N N . GLU A 1 549 ? 24.181 -19.119 -51.202 1.00 84.38 549 GLU A N 1
ATOM 4408 C CA . GLU A 1 549 ? 24.887 -19.456 -52.436 1.00 84.38 549 GLU A CA 1
ATOM 4409 C C . GLU A 1 549 ? 23.898 -19.551 -53.606 1.00 84.38 549 GLU A C 1
ATOM 4411 O O . GLU A 1 549 ? 22.766 -20.005 -53.449 1.00 84.38 549 GLU A O 1
ATOM 4416 N N . SER A 1 550 ? 24.316 -19.092 -54.786 1.00 82.38 550 SER A N 1
ATOM 4417 C CA . SER A 1 550 ? 23.504 -19.153 -56.005 1.00 82.38 550 SER A CA 1
ATOM 4418 C C . SER A 1 550 ? 23.882 -20.387 -56.838 1.00 82.38 550 SER A C 1
ATOM 4420 O O . SER A 1 550 ? 25.080 -20.661 -56.961 1.00 82.38 550 SER A O 1
ATOM 4422 N N . PRO A 1 551 ? 22.919 -21.106 -57.456 1.00 87.06 551 PRO A N 1
ATOM 4423 C CA . PRO A 1 551 ? 21.482 -20.808 -57.530 1.00 87.06 551 PRO A CA 1
ATOM 4424 C C . PRO A 1 551 ? 20.680 -21.342 -56.333 1.00 87.06 551 PRO A C 1
ATOM 4426 O O . PRO A 1 551 ? 20.876 -22.476 -55.904 1.00 87.06 551 PRO A O 1
ATOM 4429 N N . ALA A 1 552 ? 19.710 -20.560 -55.851 1.00 88.44 552 ALA A N 1
ATOM 4430 C CA . ALA A 1 552 ? 18.819 -20.954 -54.756 1.00 88.44 552 ALA A CA 1
ATOM 4431 C C . ALA A 1 552 ? 17.371 -20.536 -55.030 1.00 88.44 552 ALA A C 1
ATOM 4433 O O . ALA A 1 552 ? 17.119 -19.495 -55.630 1.00 88.44 552 ALA A O 1
ATOM 4434 N N . THR A 1 553 ? 16.411 -21.344 -54.574 1.00 91.75 553 THR A N 1
ATOM 4435 C CA . THR A 1 553 ? 14.990 -20.969 -54.540 1.00 91.75 553 THR A CA 1
ATOM 4436 C C . THR A 1 553 ? 14.571 -20.789 -53.092 1.00 91.75 553 THR A C 1
ATOM 4438 O O . THR A 1 553 ? 14.726 -21.704 -52.287 1.00 91.75 553 THR A O 1
ATOM 4441 N N . VAL A 1 554 ? 14.053 -19.611 -52.766 1.00 91.19 554 VAL A N 1
ATOM 4442 C CA . VAL A 1 554 ? 13.725 -19.190 -51.408 1.00 91.19 554 VAL A CA 1
ATOM 4443 C C . VAL A 1 554 ? 12.245 -18.861 -51.336 1.00 91.19 554 VAL A C 1
ATOM 4445 O O . VAL A 1 554 ? 11.718 -18.155 -52.193 1.00 91.19 554 VAL A O 1
ATOM 4448 N N . VAL A 1 555 ? 11.582 -19.361 -50.297 1.00 91.56 555 VAL A N 1
ATOM 4449 C CA . VAL A 1 555 ? 10.189 -19.033 -49.995 1.00 91.56 555 VAL A CA 1
ATOM 4450 C C . VAL A 1 555 ? 10.136 -18.335 -48.644 1.00 91.56 555 VAL A C 1
ATOM 4452 O O . VAL A 1 555 ? 10.442 -18.938 -47.618 1.00 91.56 555 VAL A O 1
ATOM 4455 N N . LEU A 1 556 ? 9.730 -17.069 -48.646 1.00 89.00 556 LEU A N 1
ATOM 4456 C CA . LEU A 1 556 ? 9.446 -16.303 -47.442 1.00 89.00 556 LEU A CA 1
ATOM 4457 C C . LEU A 1 556 ? 8.038 -16.649 -46.963 1.00 89.00 556 LEU A C 1
ATOM 4459 O O . LEU A 1 556 ? 7.056 -16.426 -47.674 1.00 89.00 556 LEU A O 1
ATOM 4463 N N . ARG A 1 557 ? 7.943 -17.192 -45.750 1.00 86.25 557 ARG A N 1
ATOM 4464 C CA . ARG A 1 557 ? 6.676 -17.409 -45.052 1.00 86.25 557 ARG A CA 1
ATOM 4465 C C . ARG A 1 557 ? 6.621 -16.467 -43.862 1.00 86.25 557 ARG A C 1
ATOM 4467 O O . ARG A 1 557 ? 7.479 -16.520 -42.991 1.00 86.25 557 ARG A O 1
ATOM 4474 N N . THR A 1 558 ? 5.610 -15.616 -43.848 1.00 81.19 558 THR A N 1
ATOM 4475 C CA . THR A 1 558 ? 5.410 -14.595 -42.823 1.00 81.19 558 THR A CA 1
ATOM 4476 C C . THR A 1 558 ? 3.937 -14.207 -42.787 1.00 81.19 558 THR A C 1
ATOM 4478 O O . THR A 1 558 ? 3.239 -14.306 -43.798 1.00 81.19 558 THR A O 1
ATOM 4481 N N . THR A 1 559 ? 3.459 -13.794 -41.619 1.00 72.25 559 THR A N 1
ATOM 4482 C CA . THR A 1 559 ? 2.156 -13.131 -41.464 1.00 72.25 559 THR A CA 1
ATOM 4483 C C . THR A 1 559 ? 2.276 -11.613 -41.534 1.00 72.25 559 THR A C 1
ATOM 4485 O O . THR A 1 559 ? 1.258 -10.933 -41.601 1.00 72.25 559 THR A O 1
ATOM 4488 N N . ASP A 1 560 ? 3.503 -11.100 -41.498 1.00 76.88 560 ASP A N 1
ATOM 4489 C CA . ASP A 1 560 ? 3.801 -9.680 -41.522 1.00 76.88 560 ASP A CA 1
ATOM 4490 C C . ASP A 1 560 ? 3.780 -9.148 -42.959 1.00 76.88 560 ASP A C 1
ATOM 4492 O O . ASP A 1 560 ? 4.404 -9.712 -43.868 1.00 76.88 560 ASP A O 1
ATOM 4496 N N . SER A 1 561 ? 3.010 -8.086 -43.174 1.00 74.12 561 SER A N 1
ATOM 4497 C CA . SER A 1 561 ? 2.785 -7.515 -44.495 1.00 74.12 561 SER A CA 1
ATOM 4498 C C . SER A 1 561 ? 3.986 -6.730 -45.019 1.00 74.12 561 SER A C 1
ATOM 4500 O O . SER A 1 561 ? 4.157 -6.622 -46.237 1.00 74.12 561 SER A O 1
ATOM 4502 N N . ASP A 1 562 ? 4.848 -6.253 -44.123 1.00 81.62 562 ASP A N 1
ATOM 4503 C CA . ASP A 1 562 ? 5.933 -5.325 -44.449 1.00 81.62 562 ASP A CA 1
ATOM 4504 C C . ASP A 1 562 ? 7.070 -6.032 -45.198 1.00 81.62 562 ASP A C 1
ATOM 4506 O O . ASP A 1 562 ? 7.710 -5.467 -46.094 1.00 81.62 562 ASP A O 1
ATOM 4510 N N . VAL A 1 563 ? 7.212 -7.341 -44.961 1.00 86.56 563 VAL A N 1
ATOM 4511 C CA . VAL A 1 563 ? 8.175 -8.222 -45.636 1.00 86.56 563 VAL A CA 1
ATOM 4512 C C . VAL A 1 563 ? 8.027 -8.176 -47.156 1.00 86.56 563 VAL A C 1
ATOM 4514 O O . VAL A 1 563 ? 9.028 -8.264 -47.863 1.00 86.56 563 VAL A O 1
ATOM 4517 N N . LEU A 1 564 ? 6.811 -8.015 -47.696 1.00 85.75 564 LEU A N 1
ATOM 4518 C CA . LEU A 1 564 ? 6.615 -7.938 -49.147 1.00 85.75 564 LEU A CA 1
ATOM 4519 C C . LEU A 1 564 ? 7.299 -6.697 -49.731 1.00 85.75 564 LEU A C 1
ATOM 4521 O O . LEU A 1 564 ? 8.021 -6.789 -50.728 1.00 85.75 564 LEU A O 1
ATOM 4525 N N . ALA A 1 565 ? 7.078 -5.538 -49.108 1.00 85.88 565 ALA A N 1
ATOM 4526 C CA . ALA A 1 565 ? 7.663 -4.278 -49.542 1.00 85.88 565 ALA A CA 1
ATOM 4527 C C . ALA A 1 565 ? 9.182 -4.273 -49.338 1.00 85.88 565 ALA A C 1
ATOM 4529 O O . ALA A 1 565 ? 9.914 -3.845 -50.231 1.00 85.88 565 ALA A O 1
ATOM 4530 N N . ILE A 1 566 ? 9.661 -4.824 -48.220 1.00 87.81 566 ILE A N 1
ATOM 4531 C CA . ILE A 1 566 ? 11.089 -4.982 -47.919 1.00 87.81 566 ILE A CA 1
ATOM 4532 C C . ILE A 1 566 ? 11.760 -5.917 -48.936 1.00 87.81 566 ILE A C 1
ATOM 4534 O O . ILE A 1 566 ? 12.827 -5.589 -49.467 1.00 87.81 566 ILE A O 1
ATOM 4538 N N . ALA A 1 567 ? 11.134 -7.049 -49.267 1.00 89.06 567 ALA A N 1
ATOM 4539 C CA . ALA A 1 567 ? 11.654 -8.002 -50.242 1.00 89.06 567 ALA A CA 1
ATOM 4540 C C . ALA A 1 567 ? 11.733 -7.389 -51.646 1.00 89.06 567 ALA A C 1
ATOM 4542 O O . ALA A 1 567 ? 12.768 -7.504 -52.304 1.00 89.06 567 ALA A O 1
ATOM 4543 N N . ILE A 1 568 ? 10.694 -6.671 -52.088 1.00 88.62 568 ILE A N 1
ATOM 4544 C CA . ILE A 1 568 ? 10.714 -5.931 -53.361 1.00 88.62 568 ILE A CA 1
ATOM 4545 C C . ILE A 1 568 ? 11.744 -4.791 -53.319 1.00 88.62 568 ILE A C 1
ATOM 4547 O O . ILE A 1 568 ? 12.438 -4.559 -54.304 1.00 88.62 568 ILE A O 1
ATOM 4551 N N . GLY A 1 569 ? 11.905 -4.106 -52.186 1.00 87.00 569 GLY A N 1
ATOM 4552 C CA . GLY A 1 569 ? 12.906 -3.052 -52.002 1.00 87.00 569 GLY A CA 1
ATOM 4553 C C . GLY A 1 569 ? 14.341 -3.532 -52.192 1.00 87.00 569 GLY A C 1
ATOM 4554 O O . GLY A 1 569 ? 15.177 -2.823 -52.759 1.00 87.00 569 GLY A O 1
ATOM 4555 N N . ASN A 1 570 ? 14.612 -4.763 -51.759 1.00 87.62 570 ASN A N 1
ATOM 4556 C CA . ASN A 1 570 ? 15.967 -5.283 -51.619 1.00 87.62 570 ASN A CA 1
ATOM 4557 C C . ASN A 1 570 ? 16.325 -6.411 -52.596 1.00 87.62 570 ASN A C 1
ATOM 4559 O O . ASN A 1 570 ? 17.487 -6.808 -52.635 1.00 87.62 570 ASN A O 1
ATOM 4563 N N . PHE A 1 571 ? 15.404 -6.905 -53.434 1.00 84.94 571 PHE A N 1
ATOM 4564 C CA . PHE A 1 571 ? 15.689 -8.071 -54.290 1.00 84.94 571 PHE A CA 1
ATOM 4565 C C . PHE A 1 571 ? 16.874 -7.863 -55.255 1.00 84.94 571 PHE A C 1
ATOM 4567 O O . PHE A 1 571 ? 17.563 -8.820 -55.594 1.00 84.94 571 PHE A O 1
ATOM 4574 N N . HIS A 1 572 ? 17.149 -6.623 -55.677 1.00 83.06 572 HIS A N 1
ATOM 4575 C CA . HIS A 1 572 ? 18.301 -6.290 -56.526 1.00 83.06 572 HIS A CA 1
ATOM 4576 C C . HIS A 1 572 ? 19.660 -6.441 -55.828 1.00 83.06 572 HIS A C 1
ATOM 4578 O O . HIS A 1 572 ? 20.685 -6.435 -56.502 1.00 83.06 572 HIS A O 1
ATOM 4584 N N . GLN A 1 573 ? 19.676 -6.517 -54.496 1.00 83.12 573 GLN A N 1
ATOM 4585 C CA . GLN A 1 573 ? 20.889 -6.732 -53.707 1.00 83.12 573 GLN A CA 1
ATOM 4586 C C . GLN A 1 573 ? 21.226 -8.224 -53.562 1.00 83.12 573 GLN A C 1
ATOM 4588 O O . GLN A 1 573 ? 22.302 -8.570 -53.078 1.00 83.12 573 GLN A O 1
ATOM 4593 N N . LEU A 1 574 ? 20.319 -9.113 -53.979 1.00 85.94 574 LEU A N 1
ATOM 4594 C CA . LEU A 1 574 ? 20.540 -10.555 -53.961 1.00 85.94 574 LEU A CA 1
ATOM 4595 C C . LEU A 1 574 ? 21.454 -10.980 -55.115 1.00 85.94 574 LEU A C 1
ATOM 4597 O O . LEU A 1 574 ? 21.458 -10.373 -56.186 1.00 85.94 574 LEU A O 1
ATOM 4601 N N . LYS A 1 575 ? 22.217 -12.058 -54.904 1.00 85.94 575 LYS A N 1
ATOM 4602 C CA . LYS A 1 575 ? 23.101 -12.625 -55.931 1.00 85.94 575 LYS A CA 1
ATOM 4603 C C . LYS A 1 575 ? 22.289 -13.124 -57.132 1.00 85.94 575 LYS A C 1
ATOM 4605 O O . LYS A 1 575 ? 21.223 -13.727 -56.974 1.00 85.94 575 LYS A O 1
ATOM 4610 N N . ASP A 1 576 ? 22.834 -12.939 -58.334 1.00 82.62 576 ASP A N 1
ATOM 4611 C CA . ASP A 1 576 ? 22.231 -13.444 -59.569 1.00 82.62 576 ASP A CA 1
ATOM 4612 C C . ASP A 1 576 ? 22.017 -14.960 -59.492 1.00 82.62 576 ASP A C 1
ATOM 4614 O O . ASP A 1 576 ? 22.954 -15.708 -59.221 1.00 82.62 576 ASP A O 1
ATOM 4618 N N . GLY A 1 577 ? 20.783 -15.413 -59.739 1.00 83.75 577 GLY A N 1
ATOM 4619 C CA . GLY A 1 577 ? 20.374 -16.825 -59.678 1.00 83.75 577 GLY A CA 1
ATOM 4620 C C . GLY A 1 577 ? 19.580 -17.223 -58.426 1.00 83.75 577 GLY A C 1
ATOM 4621 O O . GLY A 1 577 ? 19.092 -18.352 -58.367 1.00 83.75 577 GLY A O 1
ATOM 4622 N N . ILE A 1 578 ? 19.369 -16.304 -57.477 1.00 90.19 578 ILE A N 1
ATOM 4623 C CA . ILE A 1 578 ? 18.420 -16.488 -56.369 1.00 90.19 578 ILE A CA 1
ATOM 4624 C C . ILE A 1 578 ? 16.994 -16.153 -56.838 1.00 90.19 578 ILE A C 1
ATOM 4626 O O . ILE A 1 578 ? 16.726 -15.042 -57.300 1.00 90.19 578 ILE A O 1
ATOM 4630 N N . GLN A 1 579 ? 16.074 -17.113 -56.716 1.00 90.94 579 GLN A N 1
ATOM 4631 C CA . GLN A 1 579 ? 14.639 -16.943 -56.966 1.00 90.94 579 GLN A CA 1
ATOM 4632 C C . GLN A 1 579 ? 13.895 -16.836 -55.638 1.00 90.94 579 GLN A C 1
ATOM 4634 O O . GLN A 1 579 ? 13.929 -17.763 -54.834 1.00 90.94 579 GLN A O 1
ATOM 4639 N N . LEU A 1 580 ? 13.224 -15.715 -55.417 1.00 92.75 580 LEU A N 1
ATOM 4640 C CA . LEU A 1 580 ? 12.543 -15.358 -54.186 1.00 92.75 580 LEU A CA 1
ATOM 4641 C C . LEU A 1 580 ? 11.030 -15.340 -54.405 1.00 92.75 580 LEU A C 1
ATOM 4643 O O . LEU A 1 580 ? 10.497 -14.598 -55.234 1.00 92.75 580 LEU A O 1
ATOM 4647 N N . TYR A 1 581 ? 10.340 -16.138 -53.603 1.00 92.25 581 TYR A N 1
ATOM 4648 C CA . TYR A 1 581 ? 8.891 -16.205 -53.541 1.00 92.25 581 TYR A CA 1
ATOM 4649 C C . TYR A 1 581 ? 8.411 -15.825 -52.145 1.00 92.25 581 TYR A C 1
ATOM 4651 O O . TYR A 1 581 ? 9.105 -16.066 -51.162 1.00 92.25 581 TYR A O 1
ATOM 4659 N N . MET A 1 582 ? 7.202 -15.288 -52.046 1.00 90.44 582 MET A N 1
ATOM 4660 C CA . MET A 1 582 ? 6.503 -15.106 -50.776 1.00 90.44 582 MET A CA 1
ATOM 4661 C C . MET A 1 582 ? 5.234 -15.952 -50.771 1.00 90.44 582 MET A C 1
ATOM 4663 O O . MET A 1 582 ? 4.461 -15.927 -51.729 1.00 90.44 582 MET A O 1
ATOM 4667 N N . GLU A 1 583 ? 5.020 -16.722 -49.712 1.00 87.25 583 GLU A N 1
ATOM 4668 C CA . GLU A 1 583 ? 3.786 -17.479 -49.533 1.00 87.25 583 GLU A CA 1
ATOM 4669 C C . GLU A 1 583 ? 2.653 -16.556 -49.066 1.00 87.25 583 GLU A C 1
ATOM 4671 O O . GLU A 1 583 ? 2.832 -15.761 -48.147 1.00 87.25 583 GLU A O 1
ATOM 4676 N N . ALA A 1 584 ? 1.481 -16.659 -49.693 1.00 79.19 584 ALA A N 1
ATOM 4677 C CA . ALA A 1 584 ? 0.294 -15.889 -49.339 1.00 79.19 584 ALA A CA 1
ATOM 4678 C C . ALA A 1 584 ? -0.972 -16.760 -49.376 1.00 79.19 584 ALA A C 1
ATOM 4680 O O . ALA A 1 584 ? -1.130 -17.609 -50.254 1.00 79.19 584 ALA A O 1
ATOM 4681 N N . GLY A 1 585 ? -1.917 -16.493 -48.471 1.00 69.75 585 GLY A N 1
ATOM 4682 C CA . GLY A 1 585 ? -3.167 -17.251 -48.335 1.00 69.75 585 GLY A CA 1
ATOM 4683 C C . GLY A 1 585 ? -3.090 -18.368 -47.288 1.00 69.75 585 GLY A C 1
ATOM 4684 O O . GLY A 1 585 ? -2.032 -18.626 -46.727 1.00 69.75 585 GLY A O 1
ATOM 4685 N N . VAL A 1 586 ? -4.224 -19.017 -47.006 1.00 67.50 586 VAL A N 1
ATOM 4686 C CA . VAL A 1 586 ? -4.340 -20.019 -45.934 1.00 67.50 586 VAL A CA 1
ATOM 4687 C C . VAL A 1 586 ? -4.582 -21.402 -46.532 1.00 67.50 586 VAL A C 1
ATOM 4689 O O . VAL A 1 586 ? -5.423 -21.571 -47.417 1.00 67.50 586 VAL A O 1
ATOM 4692 N N . THR A 1 587 ? -3.872 -22.413 -46.027 1.00 58.16 587 THR A N 1
ATOM 4693 C CA . THR A 1 587 ? -4.006 -23.809 -46.477 1.00 58.16 587 THR A CA 1
ATOM 4694 C C . THR A 1 587 ? -5.414 -24.362 -46.237 1.00 58.16 587 THR A C 1
ATOM 4696 O O . THR A 1 587 ? -5.912 -25.135 -47.050 1.00 58.16 587 THR A O 1
ATOM 4699 N N . ALA A 1 588 ? -6.076 -23.932 -45.156 1.00 61.59 588 ALA A N 1
ATOM 4700 C CA . ALA A 1 588 ? -7.437 -24.339 -44.796 1.00 61.59 588 ALA A CA 1
ATOM 4701 C C . ALA A 1 588 ? -8.493 -23.926 -45.839 1.00 61.59 588 ALA A C 1
ATOM 4703 O O . ALA A 1 588 ? -9.413 -24.695 -46.109 1.00 61.59 588 ALA A O 1
ATOM 4704 N N . ASP A 1 589 ? -8.310 -22.767 -46.479 1.00 57.94 589 ASP A N 1
ATOM 4705 C CA . ASP A 1 589 ? -9.257 -22.204 -47.453 1.00 57.94 589 ASP A CA 1
ATOM 4706 C C . ASP A 1 589 ? -8.857 -22.505 -48.908 1.00 57.94 589 ASP A C 1
ATOM 4708 O O . ASP A 1 589 ? -9.435 -21.966 -49.853 1.00 57.94 589 ASP A O 1
ATOM 4712 N N . ASN A 1 590 ? -7.842 -23.358 -49.105 1.00 66.94 590 ASN A N 1
ATOM 4713 C CA . ASN A 1 590 ? -7.278 -23.718 -50.408 1.00 66.94 590 ASN A CA 1
ATOM 4714 C C . ASN A 1 590 ? -6.866 -22.497 -51.263 1.00 66.94 590 ASN A C 1
ATOM 4716 O O . ASN A 1 590 ? -6.900 -22.536 -52.493 1.00 66.94 590 ASN A O 1
ATOM 4720 N N . SER A 1 591 ? -6.486 -21.394 -50.607 1.00 74.69 591 SER A N 1
ATOM 4721 C CA . SER A 1 591 ? -6.133 -20.120 -51.248 1.00 74.69 591 SER A CA 1
ATOM 4722 C C . SER A 1 591 ? -4.618 -19.883 -51.315 1.00 74.69 591 SER A C 1
ATOM 4724 O O . SER A 1 591 ? -4.190 -18.754 -51.581 1.00 74.69 591 SER A O 1
ATOM 4726 N N . LEU A 1 592 ? -3.822 -20.910 -50.999 1.00 78.62 592 LEU A N 1
ATOM 4727 C CA . LEU A 1 592 ? -2.365 -20.848 -50.925 1.00 78.62 592 LEU A CA 1
ATOM 4728 C C . LEU A 1 592 ? -1.778 -20.519 -52.303 1.00 78.62 592 LEU A C 1
ATOM 4730 O O . LEU A 1 592 ? -2.041 -21.209 -53.289 1.00 78.62 592 LEU A O 1
ATOM 4734 N N . ARG A 1 593 ? -0.968 -19.465 -52.373 1.00 84.69 593 ARG A N 1
ATOM 4735 C CA . ARG A 1 593 ? -0.279 -19.027 -53.588 1.00 84.69 593 ARG A CA 1
ATOM 4736 C C . ARG A 1 593 ? 1.122 -18.520 -53.268 1.00 84.69 593 ARG A C 1
ATOM 4738 O O . ARG A 1 593 ? 1.366 -17.998 -52.186 1.00 84.69 593 ARG A O 1
ATOM 4745 N N . TYR A 1 594 ? 2.013 -18.621 -54.248 1.00 88.62 594 TYR A N 1
ATOM 4746 C CA . TYR A 1 594 ? 3.373 -18.095 -54.167 1.00 88.62 594 TYR A CA 1
ATOM 4747 C C . TYR A 1 594 ? 3.502 -16.860 -55.054 1.00 88.62 594 TYR A C 1
ATOM 4749 O O . TYR A 1 594 ? 3.269 -16.915 -56.263 1.00 88.62 594 TYR A O 1
ATOM 4757 N N . ILE A 1 595 ? 3.839 -15.734 -54.437 1.00 87.81 595 ILE A N 1
ATOM 4758 C CA . ILE A 1 595 ? 4.057 -14.453 -55.099 1.00 87.81 595 ILE A CA 1
ATOM 4759 C C . ILE A 1 595 ? 5.521 -14.394 -55.534 1.00 87.81 595 ILE A C 1
ATOM 4761 O O . ILE A 1 595 ? 6.415 -14.464 -54.698 1.00 87.81 595 ILE A O 1
ATOM 4765 N N . ASP A 1 596 ? 5.764 -14.278 -56.839 1.00 91.31 596 ASP A N 1
ATOM 4766 C CA . ASP A 1 596 ? 7.108 -14.182 -57.422 1.00 91.31 596 ASP A CA 1
ATOM 4767 C C . ASP A 1 596 ? 7.665 -12.760 -57.267 1.00 91.31 596 ASP A C 1
ATOM 4769 O O . ASP A 1 596 ? 7.279 -11.839 -57.999 1.00 91.31 596 ASP A O 1
ATOM 4773 N N . ILE A 1 597 ? 8.570 -12.580 -56.304 1.00 90.50 597 ILE A N 1
ATOM 4774 C CA . ILE A 1 597 ? 9.141 -11.272 -55.972 1.00 90.50 597 ILE A CA 1
ATOM 4775 C C . ILE A 1 597 ? 10.088 -10.803 -57.076 1.00 90.50 597 ILE A C 1
ATOM 4777 O O . ILE A 1 597 ? 10.050 -9.635 -57.467 1.00 90.50 597 ILE A O 1
ATOM 4781 N N . ASN A 1 598 ? 10.888 -11.707 -57.649 1.00 89.25 598 ASN A N 1
ATOM 4782 C CA . ASN A 1 598 ? 11.819 -11.378 -58.728 1.00 89.25 598 ASN A CA 1
ATOM 4783 C C . ASN A 1 598 ? 11.084 -10.854 -59.962 1.00 89.25 598 ASN A C 1
ATOM 4785 O O . ASN A 1 598 ? 11.565 -9.930 -60.621 1.00 89.25 598 ASN A O 1
ATOM 4789 N N . LYS A 1 599 ? 9.929 -11.432 -60.302 1.00 88.75 599 LYS A N 1
ATOM 4790 C CA . LYS A 1 599 ? 9.112 -10.990 -61.434 1.00 88.75 599 LYS A CA 1
ATOM 4791 C C . LYS A 1 599 ? 8.494 -9.618 -61.184 1.00 88.75 599 LYS A C 1
ATOM 4793 O O . LYS A 1 599 ? 8.511 -8.791 -62.096 1.00 88.75 599 LYS A O 1
ATOM 4798 N N . ILE A 1 600 ? 7.992 -9.367 -59.973 1.00 86.56 600 ILE A N 1
ATOM 4799 C CA . ILE A 1 600 ? 7.447 -8.057 -59.583 1.00 86.56 600 ILE A CA 1
ATOM 4800 C C . ILE A 1 600 ? 8.546 -7.001 -59.645 1.00 86.56 600 ILE A C 1
ATOM 4802 O O . ILE A 1 600 ? 8.404 -6.006 -60.350 1.00 86.56 600 ILE A O 1
ATOM 4806 N N . GLY A 1 601 ? 9.676 -7.254 -58.993 1.00 85.06 601 GLY A N 1
ATOM 4807 C CA . GLY A 1 601 ? 10.798 -6.332 -58.969 1.00 85.06 601 GLY A CA 1
ATOM 4808 C C . GLY A 1 601 ? 11.361 -6.027 -60.364 1.00 85.06 601 GLY A C 1
ATOM 4809 O O . GLY A 1 601 ? 11.604 -4.870 -60.705 1.00 85.06 601 GLY A O 1
ATOM 4810 N N . LYS A 1 602 ? 11.501 -7.040 -61.235 1.00 86.19 602 LYS A N 1
ATOM 4811 C CA . LYS A 1 602 ? 11.909 -6.836 -62.641 1.00 86.19 602 LYS A CA 1
ATOM 4812 C C . LYS A 1 602 ? 10.914 -5.984 -63.426 1.00 86.19 602 LYS A C 1
ATOM 4814 O O . LYS A 1 602 ? 11.332 -5.232 -64.300 1.00 86.19 602 LYS A O 1
ATOM 4819 N N . HIS A 1 603 ? 9.620 -6.119 -63.143 1.00 88.44 603 HIS A N 1
ATOM 4820 C CA . HIS A 1 603 ? 8.575 -5.345 -63.806 1.00 88.44 603 HIS A CA 1
ATOM 4821 C C . HIS A 1 603 ? 8.541 -3.886 -63.333 1.00 88.44 603 HIS A C 1
ATOM 4823 O O . HIS A 1 603 ? 8.409 -2.987 -64.159 1.00 88.44 603 HIS A O 1
ATOM 4829 N N . LEU A 1 604 ? 8.696 -3.651 -62.026 1.00 81.69 604 LEU A N 1
ATOM 4830 C CA . LEU A 1 604 ? 8.750 -2.309 -61.437 1.00 81.69 604 LEU A CA 1
ATOM 4831 C C . LEU A 1 604 ? 10.054 -1.575 -61.788 1.00 81.69 604 LEU A C 1
ATOM 4833 O O . LEU A 1 604 ? 10.080 -0.350 -61.882 1.00 81.69 604 LEU A O 1
ATOM 4837 N N . GLY A 1 605 ? 11.139 -2.319 -62.005 1.00 83.62 605 GLY A N 1
ATOM 4838 C CA . GLY A 1 605 ? 12.462 -1.767 -62.270 1.00 83.62 605 GLY A CA 1
ATOM 4839 C C . GLY A 1 605 ? 13.154 -1.243 -61.001 1.00 83.62 605 GLY A C 1
ATOM 4840 O O . GLY A 1 605 ? 12.535 -1.120 -59.941 1.00 83.62 605 GLY A O 1
ATOM 4841 N N . PRO A 1 606 ? 14.457 -0.923 -61.082 1.00 80.94 606 PRO A N 1
ATOM 4842 C CA . PRO A 1 606 ? 15.297 -0.709 -59.903 1.00 80.94 606 PRO A CA 1
ATOM 4843 C C . PRO A 1 606 ? 14.984 0.549 -59.104 1.00 80.94 606 PRO A C 1
ATOM 4845 O O . PRO A 1 606 ? 15.135 0.539 -57.886 1.00 80.94 606 PRO A O 1
ATOM 4848 N N . GLN A 1 607 ? 14.548 1.625 -59.758 1.00 80.81 607 GLN A N 1
ATOM 4849 C CA . GLN A 1 607 ? 14.216 2.869 -59.061 1.00 80.81 607 GLN A CA 1
ATOM 4850 C C . GLN A 1 607 ? 12.930 2.718 -58.245 1.00 80.81 607 GLN A C 1
ATOM 4852 O O . GLN A 1 607 ? 12.926 3.011 -57.053 1.00 80.81 607 GLN A O 1
ATOM 4857 N N . LEU A 1 608 ? 11.864 2.205 -58.867 1.00 76.38 608 LEU A N 1
ATOM 4858 C CA . LEU A 1 608 ? 10.571 2.049 -58.206 1.00 76.38 608 LEU A CA 1
ATOM 4859 C C . LEU A 1 608 ? 10.618 0.960 -57.135 1.00 76.38 608 LEU A C 1
ATOM 4861 O O . LEU A 1 608 ? 10.103 1.176 -56.046 1.00 76.38 608 LEU A O 1
ATOM 4865 N N . SER A 1 609 ? 11.305 -0.156 -57.407 1.00 84.19 609 SER A N 1
ATOM 4866 C CA . SER A 1 609 ? 11.499 -1.226 -56.422 1.00 84.19 609 SER A CA 1
ATOM 4867 C C . SER A 1 609 ? 12.156 -0.689 -55.149 1.00 84.19 609 SER A C 1
ATOM 4869 O O . SER A 1 609 ? 11.597 -0.865 -54.074 1.00 84.19 609 SER A O 1
ATOM 4871 N N . LYS A 1 610 ? 13.259 0.070 -55.259 1.00 82.19 610 LYS A N 1
ATOM 4872 C CA . LYS A 1 610 ? 13.940 0.683 -54.101 1.00 82.19 610 LYS A CA 1
ATOM 4873 C C . LYS A 1 610 ? 13.073 1.675 -53.321 1.00 82.19 610 LYS A C 1
ATOM 4875 O O . LYS A 1 610 ? 13.279 1.833 -52.125 1.00 82.19 610 LYS A O 1
ATOM 4880 N N . ALA A 1 611 ? 12.127 2.340 -53.981 1.00 78.75 611 ALA A N 1
ATOM 4881 C CA . ALA A 1 611 ? 11.219 3.289 -53.341 1.00 78.75 611 ALA A CA 1
ATOM 4882 C C . ALA A 1 611 ? 10.014 2.615 -52.649 1.00 78.75 611 ALA A C 1
ATOM 4884 O O . ALA A 1 611 ? 9.322 3.271 -51.873 1.00 78.75 611 ALA A O 1
ATOM 4885 N N . MET A 1 612 ? 9.761 1.320 -52.896 1.00 79.06 612 MET A N 1
ATOM 4886 C CA . MET A 1 612 ? 8.589 0.607 -52.368 1.00 79.06 612 MET A CA 1
ATOM 4887 C C . MET A 1 612 ? 8.451 0.640 -50.841 1.00 79.06 612 MET A C 1
ATOM 4889 O O . MET A 1 612 ? 7.334 0.896 -50.399 1.00 79.06 612 MET A O 1
ATOM 4893 N N . PRO A 1 613 ? 9.510 0.452 -50.025 1.00 79.44 613 PRO A N 1
ATOM 4894 C CA . PRO A 1 613 ? 9.388 0.579 -48.571 1.00 79.44 613 PRO A CA 1
ATOM 4895 C C . PRO A 1 613 ? 8.899 1.967 -48.130 1.00 79.44 613 PRO A C 1
ATOM 4897 O O . PRO A 1 613 ? 8.086 2.074 -47.220 1.00 79.44 613 PRO A O 1
ATOM 4900 N N . GLY A 1 614 ? 9.319 3.031 -48.826 1.00 70.88 614 GLY A N 1
ATOM 4901 C CA . GLY A 1 614 ? 8.870 4.397 -48.543 1.00 70.88 614 GLY A CA 1
ATOM 4902 C C . GLY A 1 614 ? 7.392 4.623 -48.875 1.00 70.88 614 GLY A C 1
ATOM 4903 O O . GLY A 1 614 ? 6.676 5.238 -48.091 1.00 70.88 614 GLY A O 1
ATOM 4904 N N . PHE A 1 615 ? 6.912 4.083 -50.002 1.00 72.44 615 PHE A N 1
ATOM 4905 C CA . PHE A 1 615 ? 5.480 4.107 -50.327 1.00 72.44 615 PHE A CA 1
ATOM 4906 C C . PHE A 1 615 ? 4.654 3.272 -49.347 1.00 72.44 615 PHE A C 1
ATOM 4908 O O . PHE A 1 615 ? 3.550 3.669 -48.983 1.00 72.44 615 PHE A O 1
ATOM 4915 N N . TRP A 1 616 ? 5.190 2.127 -48.924 1.00 73.12 616 TRP A N 1
ATOM 4916 C CA . TRP A 1 616 ? 4.537 1.217 -47.992 1.00 73.12 616 TRP A CA 1
ATOM 4917 C C . TRP A 1 616 ? 4.362 1.843 -46.605 1.00 73.12 616 TRP A C 1
ATOM 4919 O O . TRP A 1 616 ? 3.258 1.816 -46.070 1.00 73.12 616 TRP A O 1
ATOM 4929 N N . ASN A 1 617 ? 5.394 2.523 -46.092 1.00 66.25 617 ASN A N 1
ATOM 4930 C CA . ASN A 1 617 ? 5.350 3.251 -44.817 1.00 66.25 617 ASN A CA 1
ATOM 4931 C C . ASN A 1 617 ? 4.245 4.333 -44.769 1.00 66.25 617 ASN A C 1
ATOM 4933 O O . ASN A 1 617 ? 3.781 4.726 -43.707 1.00 66.25 617 ASN A O 1
ATOM 4937 N N . LYS A 1 618 ? 3.796 4.822 -45.930 1.00 60.16 618 LYS A N 1
ATOM 4938 C CA . LYS A 1 618 ? 2.754 5.854 -46.054 1.00 60.16 618 LYS A CA 1
ATOM 4939 C C . LYS A 1 618 ? 1.412 5.315 -46.563 1.00 60.16 618 LYS A C 1
ATOM 4941 O O . LYS A 1 618 ? 0.513 6.093 -46.869 1.00 60.16 618 LYS A O 1
ATOM 4946 N N . ALA A 1 619 ? 1.251 3.994 -46.666 1.00 58.47 619 ALA A N 1
ATOM 4947 C CA . ALA A 1 619 ? 0.088 3.371 -47.302 1.00 58.47 619 ALA A CA 1
ATOM 4948 C C . ALA A 1 619 ? -1.216 3.455 -46.481 1.00 58.47 619 ALA A C 1
ATOM 4950 O O . ALA A 1 619 ? -2.292 3.215 -47.031 1.00 58.47 619 ALA A O 1
ATOM 4951 N N . THR A 1 620 ? -1.137 3.786 -45.189 1.00 52.88 620 THR A N 1
ATOM 4952 C CA . THR A 1 620 ? -2.275 3.837 -44.252 1.00 52.88 620 THR A CA 1
ATOM 4953 C C . THR A 1 620 ? -2.710 5.255 -43.865 1.00 52.88 620 THR A C 1
ATOM 4955 O O . THR A 1 620 ? -3.713 5.405 -43.166 1.00 52.88 620 THR A O 1
ATOM 4958 N N . GLU A 1 621 ? -2.019 6.303 -44.333 1.00 54.97 621 GLU A N 1
ATOM 4959 C CA . GLU A 1 621 ? -2.401 7.694 -44.056 1.00 54.97 621 GLU A CA 1
ATOM 4960 C C . GLU A 1 621 ? -3.718 8.060 -44.774 1.00 54.97 621 GLU A C 1
ATOM 4962 O O . GLU A 1 621 ? -3.879 7.877 -45.982 1.00 54.97 621 GLU A O 1
ATOM 4967 N N . LEU A 1 622 ? -4.691 8.569 -44.006 1.00 47.25 622 LEU A N 1
ATOM 4968 C CA . LEU A 1 622 ? -6.081 8.805 -44.437 1.00 47.25 622 LEU A CA 1
ATOM 4969 C C . LEU A 1 622 ? -6.228 9.928 -45.482 1.00 47.25 622 LEU A C 1
ATOM 4971 O O . LEU A 1 622 ? -7.209 9.954 -46.228 1.00 47.25 622 LEU A O 1
ATOM 4975 N N . GLU A 1 623 ? -5.246 10.827 -45.561 1.00 52.50 623 GLU A N 1
ATOM 4976 C CA . GLU A 1 623 ? -5.107 11.832 -46.612 1.00 52.50 623 GLU A CA 1
ATOM 4977 C C . GLU A 1 623 ? -3.764 11.608 -47.321 1.00 52.50 623 GLU A C 1
ATOM 4979 O O . GLU A 1 623 ? -2.720 11.830 -46.708 1.00 52.50 623 GLU A O 1
ATOM 4984 N N . PRO A 1 624 ? -3.735 11.178 -48.598 1.00 47.69 624 PRO A N 1
ATOM 4985 C CA . PRO A 1 624 ? -2.472 11.058 -49.310 1.00 47.69 624 PRO A CA 1
ATOM 4986 C C . PRO A 1 624 ? -1.833 12.445 -49.397 1.00 47.69 624 PRO A C 1
ATOM 4988 O O . PRO A 1 624 ? -2.438 13.372 -49.947 1.00 47.69 624 PRO A O 1
ATOM 4991 N N . VAL A 1 625 ? -0.609 12.593 -48.886 1.00 47.69 625 VAL A N 1
ATOM 4992 C CA . VAL A 1 625 ? 0.178 13.822 -49.039 1.00 47.69 625 VAL A CA 1
ATOM 4993 C C . VAL A 1 625 ? 0.504 14.005 -50.525 1.00 47.69 625 VAL A C 1
ATOM 4995 O O . VAL A 1 625 ? 1.506 13.529 -51.054 1.00 47.69 625 VAL A O 1
ATOM 4998 N N . LEU A 1 626 ? -0.393 14.681 -51.242 1.00 47.28 626 LEU A N 1
ATOM 4999 C CA . LEU A 1 626 ? -0.192 15.119 -52.617 1.00 47.28 626 LEU A CA 1
ATOM 5000 C C . LEU A 1 626 ? 0.780 16.299 -52.596 1.00 47.28 626 LEU A C 1
ATOM 5002 O O . LEU A 1 626 ? 0.378 17.456 -52.453 1.00 47.28 626 LEU A O 1
ATOM 5006 N N . TYR A 1 627 ? 2.070 16.000 -52.739 1.00 44.84 627 TYR A N 1
ATOM 5007 C CA . TYR A 1 627 ? 3.092 17.022 -52.936 1.00 44.84 627 TYR A CA 1
ATOM 5008 C C . TYR A 1 627 ? 2.727 17.876 -54.155 1.00 44.84 627 TYR A C 1
ATOM 5010 O O . TYR A 1 627 ? 2.624 17.381 -55.281 1.00 44.84 627 TYR A O 1
ATOM 5018 N N . ARG A 1 628 ? 2.490 19.173 -53.931 1.00 50.12 628 ARG A N 1
ATOM 5019 C CA . ARG A 1 628 ? 2.228 20.116 -55.021 1.00 50.12 628 ARG A CA 1
ATOM 5020 C C . ARG A 1 628 ? 3.531 20.326 -55.801 1.00 50.12 628 ARG A C 1
ATOM 5022 O O . ARG A 1 628 ? 4.511 20.748 -55.188 1.00 50.12 628 ARG A O 1
ATOM 5029 N N . PRO A 1 629 ? 3.553 20.099 -57.128 1.00 55.66 629 PRO A N 1
ATOM 5030 C CA . PRO A 1 629 ? 4.776 20.201 -57.929 1.00 55.66 629 PRO A CA 1
ATOM 5031 C C . PRO A 1 629 ? 5.492 21.550 -57.778 1.00 55.66 629 PRO A C 1
ATOM 5033 O O . PRO A 1 629 ? 6.718 21.593 -57.732 1.00 55.66 629 PRO A O 1
ATOM 5036 N N . GLU A 1 630 ? 4.712 22.625 -57.622 1.00 52.84 630 GLU A N 1
ATOM 5037 C CA . GLU A 1 630 ? 5.144 24.029 -57.551 1.00 52.84 630 GLU A CA 1
ATOM 5038 C C . GLU A 1 630 ? 6.114 24.359 -56.402 1.00 52.84 630 GLU A C 1
ATOM 5040 O O . GLU A 1 630 ? 6.774 25.388 -56.462 1.00 52.84 630 GLU A O 1
ATOM 5045 N N . ASN A 1 631 ? 6.258 23.474 -55.406 1.00 47.81 631 ASN A N 1
ATOM 5046 C CA . ASN A 1 631 ? 7.203 23.623 -54.289 1.00 47.81 631 ASN A CA 1
ATOM 5047 C C . ASN A 1 631 ? 8.086 22.374 -54.083 1.00 47.81 631 ASN A C 1
ATOM 5049 O O . ASN A 1 631 ? 8.678 22.189 -53.022 1.00 47.81 631 ASN A O 1
ATOM 5053 N N . SER A 1 632 ? 8.148 21.475 -55.070 1.00 52.00 632 SER A N 1
ATOM 5054 C CA . SER A 1 632 ? 8.880 20.200 -54.989 1.00 52.00 632 SER A CA 1
ATOM 5055 C C . SER A 1 632 ? 9.713 19.957 -56.251 1.00 52.00 632 SER A C 1
ATOM 5057 O O . SER A 1 632 ? 9.674 18.883 -56.849 1.00 52.00 632 SER A O 1
ATOM 5059 N N . GLY A 1 633 ? 10.452 20.985 -56.678 1.00 49.44 633 GLY A N 1
ATOM 5060 C CA . GLY A 1 633 ? 11.374 20.913 -57.818 1.00 49.44 633 GLY A CA 1
ATOM 5061 C C . GLY A 1 633 ? 10.767 21.276 -59.176 1.00 49.44 633 GLY A C 1
ATOM 5062 O O . GLY A 1 633 ? 11.406 21.038 -60.199 1.00 49.44 633 GLY A O 1
ATOM 5063 N N . TRP A 1 634 ? 9.565 21.863 -59.224 1.00 62.16 634 TRP A N 1
ATOM 5064 C CA . TRP A 1 634 ? 8.941 22.335 -60.464 1.00 62.16 634 TRP A CA 1
ATOM 5065 C C . TRP A 1 634 ? 8.407 23.760 -60.310 1.00 62.16 634 TRP A C 1
ATOM 5067 O O . TRP A 1 634 ? 7.831 24.101 -59.288 1.00 62.16 634 TRP A O 1
ATOM 5077 N N . LEU A 1 635 ? 8.567 24.586 -61.341 1.00 64.88 635 LEU A N 1
ATOM 5078 C CA . LEU A 1 635 ? 7.987 25.925 -61.447 1.00 64.88 635 LEU A CA 1
ATOM 5079 C C . LEU A 1 635 ? 6.828 25.892 -62.444 1.00 64.88 635 LEU A C 1
ATOM 5081 O O . LEU A 1 635 ? 6.925 25.258 -63.497 1.00 64.88 635 LEU A O 1
ATOM 5085 N N . LEU A 1 636 ? 5.742 26.604 -62.149 1.00 63.88 636 LEU A N 1
ATOM 5086 C CA . LEU A 1 636 ? 4.653 26.792 -63.104 1.00 63.88 636 LEU A CA 1
ATOM 5087 C C . LEU A 1 636 ? 4.941 28.028 -63.963 1.00 63.88 636 LEU A C 1
ATOM 5089 O O . LEU A 1 636 ? 4.881 29.154 -63.474 1.00 63.88 636 LEU A O 1
ATOM 5093 N N . ASN A 1 637 ? 5.232 27.826 -65.249 1.00 56.50 637 ASN A N 1
ATOM 5094 C CA . ASN A 1 637 ? 5.453 28.913 -66.201 1.00 56.50 637 ASN A CA 1
ATOM 5095 C C . ASN A 1 637 ? 4.431 28.809 -67.342 1.00 56.50 637 ASN A C 1
ATOM 5097 O O . ASN A 1 637 ? 4.344 27.781 -68.014 1.00 56.50 637 ASN A O 1
ATOM 5101 N N . GLU A 1 638 ? 3.596 29.839 -67.505 1.00 61.31 638 GLU A N 1
ATOM 5102 C CA . GLU A 1 638 ? 2.496 29.887 -68.489 1.00 61.31 638 GLU A CA 1
ATOM 5103 C C . GLU A 1 638 ? 1.571 28.645 -68.480 1.00 61.31 638 GLU A C 1
ATOM 5105 O O . GLU A 1 638 ? 1.106 28.169 -69.516 1.00 61.31 638 GLU A O 1
ATOM 5110 N N . GLY A 1 639 ? 1.299 28.093 -67.292 1.00 57.59 639 GLY A N 1
ATOM 5111 C CA . GLY A 1 639 ? 0.406 26.940 -67.121 1.00 57.59 639 GLY A CA 1
ATOM 5112 C C . GLY A 1 639 ? 1.029 25.579 -67.454 1.00 57.59 639 GLY A C 1
ATOM 5113 O O . GLY A 1 639 ? 0.308 24.583 -67.513 1.00 57.59 639 GLY A O 1
ATOM 5114 N N . LYS A 1 640 ? 2.351 25.505 -67.656 1.00 52.19 640 LYS A N 1
ATOM 5115 C CA . LYS A 1 640 ? 3.104 24.247 -67.771 1.00 52.19 640 LYS A CA 1
ATOM 5116 C C . LYS A 1 640 ? 4.143 24.137 -66.660 1.00 52.19 640 LYS A C 1
ATOM 5118 O O . LYS A 1 640 ? 4.793 25.117 -66.308 1.00 52.19 640 LYS A O 1
ATOM 5123 N N . LEU A 1 641 ? 4.301 22.926 -66.131 1.00 53.47 641 LEU A N 1
ATOM 5124 C CA . LEU A 1 641 ? 5.316 22.613 -65.128 1.00 53.47 641 LEU A CA 1
ATOM 5125 C C . LEU A 1 641 ? 6.680 22.451 -65.809 1.00 53.47 641 LEU A C 1
ATOM 5127 O O . LEU A 1 641 ? 6.832 21.639 -66.723 1.00 53.47 641 LEU A O 1
ATOM 5131 N N . VAL A 1 642 ? 7.662 23.229 -65.362 1.00 61.19 642 VAL A N 1
ATOM 5132 C CA . VAL A 1 642 ? 9.054 23.197 -65.825 1.00 61.19 642 VAL A CA 1
ATOM 5133 C C . VAL A 1 642 ? 9.944 22.825 -64.645 1.00 61.19 642 VAL A C 1
ATOM 5135 O O . VAL A 1 642 ? 9.765 23.352 -63.552 1.00 61.19 642 VAL A O 1
ATOM 5138 N N . LEU A 1 643 ? 10.881 21.900 -64.849 1.00 47.88 643 LEU A N 1
ATOM 5139 C CA . LEU A 1 643 ? 11.754 21.406 -63.783 1.00 47.88 643 LEU A CA 1
ATOM 5140 C C . LEU A 1 643 ? 12.672 22.533 -63.282 1.00 47.88 643 LEU A C 1
ATOM 5142 O O . LEU A 1 643 ? 13.395 23.137 -64.080 1.00 47.88 643 LEU A O 1
ATOM 5146 N N . ASN A 1 644 ? 12.653 22.805 -61.978 1.00 60.16 644 ASN A N 1
ATOM 5147 C CA . ASN A 1 644 ? 13.566 23.738 -61.328 1.00 60.16 644 ASN A CA 1
ATOM 5148 C C . ASN A 1 644 ? 14.851 22.990 -60.975 1.00 60.16 644 ASN A C 1
ATOM 5150 O O . ASN A 1 644 ? 14.925 22.307 -59.957 1.00 60.16 644 ASN A O 1
ATOM 5154 N N . TRP A 1 645 ? 15.835 23.042 -61.871 1.00 41.09 645 TRP A N 1
ATOM 5155 C CA . TRP A 1 645 ? 17.042 22.227 -61.739 1.00 41.09 645 TRP A CA 1
ATOM 5156 C C . TRP A 1 645 ? 17.955 22.673 -60.590 1.00 41.09 645 TRP A C 1
ATOM 5158 O O . TRP A 1 645 ? 18.686 21.826 -60.086 1.00 41.09 645 TRP A O 1
ATOM 5168 N N . PHE A 1 646 ? 17.933 23.951 -60.180 1.00 43.94 646 PHE A N 1
ATOM 5169 C CA . PHE A 1 646 ? 18.726 24.455 -59.050 1.00 43.94 646 PHE A CA 1
ATOM 5170 C C . PHE A 1 646 ? 18.330 25.897 -58.671 1.00 43.94 646 PHE A C 1
ATOM 5172 O O . PHE A 1 646 ? 18.204 26.743 -59.555 1.00 43.94 646 PHE A O 1
ATOM 5179 N N . GLU A 1 647 ? 18.233 26.209 -57.375 1.00 50.78 647 GLU A N 1
ATOM 5180 C CA . GLU A 1 647 ? 18.231 27.589 -56.863 1.00 50.78 647 GLU A CA 1
ATOM 5181 C C . GLU A 1 647 ? 19.407 27.769 -55.891 1.00 50.78 647 GLU A C 1
ATOM 5183 O O . GLU A 1 647 ? 19.469 27.106 -54.859 1.00 50.78 647 GLU A O 1
ATOM 5188 N N . GLY A 1 648 ? 20.356 28.649 -56.238 1.00 51.31 648 GLY A N 1
ATOM 5189 C CA . GLY A 1 648 ? 21.589 28.898 -55.470 1.00 51.31 648 GLY A CA 1
ATOM 5190 C C . GLY A 1 648 ? 22.870 28.373 -56.137 1.00 51.31 648 GLY A C 1
ATOM 5191 O O . GLY A 1 648 ? 22.829 27.803 -57.227 1.00 51.31 648 GLY A O 1
ATOM 5192 N N . GLU A 1 649 ? 24.033 28.605 -55.515 1.00 44.69 649 GLU A N 1
ATOM 5193 C CA . GLU A 1 649 ? 25.325 28.129 -56.035 1.00 44.69 649 GLU A CA 1
ATOM 5194 C C . GLU A 1 649 ? 25.462 26.600 -55.898 1.00 44.69 649 GLU A C 1
ATOM 5196 O O . GLU A 1 649 ? 25.181 26.020 -54.854 1.00 44.69 649 GLU A O 1
ATOM 5201 N N . MET A 1 650 ? 25.905 25.938 -56.974 1.00 42.59 650 MET A N 1
ATOM 5202 C CA . MET A 1 650 ? 25.898 24.473 -57.140 1.00 42.59 650 MET A CA 1
ATOM 5203 C C . MET A 1 650 ? 26.981 23.696 -56.368 1.00 42.59 650 MET A C 1
ATOM 5205 O O . MET A 1 650 ? 27.104 22.484 -56.545 1.00 42.59 650 MET A O 1
ATOM 5209 N N . ALA A 1 651 ? 27.770 24.354 -55.521 1.00 41.47 651 ALA A N 1
ATOM 5210 C CA . ALA A 1 651 ? 28.733 23.685 -54.653 1.00 41.47 651 ALA A CA 1
ATOM 5211 C C . ALA A 1 651 ? 28.977 24.514 -53.381 1.00 41.47 651 ALA A C 1
ATOM 5213 O O . ALA A 1 651 ? 29.122 25.732 -53.490 1.00 41.47 651 ALA A O 1
ATOM 5214 N N . PRO A 1 652 ? 29.067 23.885 -52.194 1.00 41.97 652 PRO A N 1
ATOM 5215 C CA . PRO A 1 652 ? 29.497 24.579 -50.987 1.00 41.97 652 PRO A CA 1
ATOM 5216 C C . PRO A 1 652 ? 30.939 25.068 -51.171 1.00 41.97 652 PRO A C 1
ATOM 5218 O O . PRO A 1 652 ? 31.798 24.344 -51.676 1.00 41.97 652 PRO A O 1
ATOM 5221 N N . SER A 1 653 ? 31.221 26.307 -50.769 1.00 50.00 653 SER A N 1
ATOM 5222 C CA . SER A 1 653 ? 32.548 26.918 -50.916 1.00 50.00 653 SER A CA 1
ATOM 5223 C C . SER A 1 653 ? 33.620 26.289 -50.012 1.00 50.00 653 SER A C 1
ATOM 5225 O O . SER A 1 653 ? 34.807 26.562 -50.196 1.00 50.00 653 SER A O 1
ATOM 5227 N N . CYS A 1 654 ? 33.222 25.448 -49.050 1.00 40.50 654 CYS A N 1
ATOM 5228 C CA . CYS A 1 654 ? 34.083 24.844 -48.036 1.00 40.50 654 CYS A CA 1
ATOM 5229 C C . CYS A 1 654 ? 33.629 23.402 -47.737 1.00 40.50 654 CYS A C 1
ATOM 5231 O O . CYS A 1 654 ? 32.436 23.118 -47.699 1.00 40.50 654 CYS A O 1
ATOM 5233 N N . LEU A 1 655 ? 34.574 22.487 -47.492 1.00 37.25 655 LEU A N 1
ATOM 5234 C CA . LEU A 1 655 ? 34.306 21.049 -47.304 1.00 37.25 655 LEU A CA 1
ATOM 5235 C C . LEU A 1 655 ? 33.787 20.667 -45.896 1.00 37.25 655 LEU A C 1
ATOM 5237 O O . LEU A 1 655 ? 33.640 19.483 -45.604 1.00 37.25 655 LEU A O 1
ATOM 5241 N N . GLU A 1 656 ? 33.537 21.640 -45.018 1.00 44.12 656 GLU A N 1
ATOM 5242 C CA . GLU A 1 656 ? 33.158 21.420 -43.609 1.00 44.12 656 GLU A CA 1
ATOM 5243 C C . GLU A 1 656 ? 31.634 21.431 -43.376 1.00 44.12 656 GLU A C 1
ATOM 5245 O O . GLU A 1 656 ? 31.178 20.985 -42.329 1.00 44.12 656 GLU A O 1
ATOM 5250 N N . ASP A 1 657 ? 30.837 21.797 -44.386 1.00 45.03 657 ASP A N 1
ATOM 5251 C CA . ASP A 1 657 ? 29.363 21.784 -44.331 1.00 45.03 657 ASP A CA 1
ATOM 5252 C C . ASP A 1 657 ? 28.739 20.408 -44.674 1.00 45.03 657 ASP A C 1
ATOM 5254 O O . ASP A 1 657 ? 27.524 20.280 -44.810 1.00 45.03 657 ASP A O 1
ATOM 5258 N N . ILE A 1 658 ? 29.551 19.354 -44.836 1.00 40.16 658 ILE A N 1
ATOM 5259 C CA . ILE A 1 658 ? 29.090 18.000 -45.218 1.00 40.16 658 ILE A CA 1
ATOM 5260 C C . ILE A 1 658 ? 28.724 17.132 -43.996 1.00 40.16 658 ILE A C 1
ATOM 5262 O O . ILE A 1 658 ? 28.221 16.021 -44.156 1.00 40.16 658 ILE A O 1
ATOM 5266 N N . VAL A 1 659 ? 28.915 17.611 -42.763 1.00 37.47 659 VAL A N 1
ATOM 5267 C CA . VAL A 1 659 ? 28.662 16.791 -41.567 1.00 37.47 659 VAL A CA 1
ATOM 5268 C C . VAL A 1 659 ? 27.664 17.466 -40.634 1.00 37.47 659 VAL A C 1
ATOM 5270 O O . VAL A 1 659 ? 28.030 18.238 -39.754 1.00 37.47 659 VAL A O 1
ATOM 5273 N N . VAL A 1 660 ? 26.391 17.103 -40.798 1.00 31.62 660 VAL A N 1
ATOM 5274 C CA . VAL A 1 660 ? 25.368 17.232 -39.755 1.00 31.62 660 VAL A CA 1
ATOM 5275 C C . VAL A 1 660 ? 24.864 15.829 -39.435 1.00 31.62 660 VAL A C 1
ATOM 5277 O O . VAL A 1 660 ? 24.192 15.189 -40.242 1.00 31.62 660 VAL A O 1
ATOM 5280 N N . SER A 1 661 ? 25.250 15.346 -38.257 1.00 34.09 661 SER A N 1
ATOM 5281 C CA . SER A 1 661 ? 24.722 14.143 -37.616 1.00 34.09 661 SER A CA 1
ATOM 5282 C C . SER A 1 661 ? 23.283 14.422 -37.157 1.00 34.09 661 SER A C 1
ATOM 5284 O O . SER A 1 661 ? 23.092 15.407 -36.439 1.00 34.09 661 SER A O 1
ATOM 5286 N N . PRO A 1 662 ? 22.280 13.607 -37.526 1.00 30.22 662 PRO A N 1
ATOM 5287 C CA . PRO A 1 662 ? 20.901 13.836 -37.118 1.00 30.22 662 PRO A CA 1
ATOM 5288 C C . PRO A 1 662 ? 20.661 13.355 -35.688 1.00 30.22 662 PRO A C 1
ATOM 5290 O O . PRO A 1 662 ? 20.987 12.223 -35.327 1.00 30.22 662 PRO A O 1
ATOM 5293 N N . ASN A 1 663 ? 20.075 14.260 -34.918 1.00 26.84 663 ASN A N 1
ATOM 5294 C CA . ASN A 1 663 ? 19.334 14.020 -33.696 1.00 26.84 663 ASN A CA 1
ATOM 5295 C C . ASN A 1 663 ? 17.937 13.451 -34.027 1.00 26.84 663 ASN A C 1
ATOM 5297 O O . ASN A 1 663 ? 17.395 13.744 -35.090 1.00 26.84 663 ASN A O 1
ATOM 5301 N N . GLU A 1 664 ? 17.396 12.746 -33.031 1.00 28.20 664 GLU A N 1
ATOM 5302 C CA . GLU A 1 664 ? 16.013 12.840 -32.527 1.00 28.20 664 GLU A CA 1
ATOM 5303 C C . GLU A 1 664 ? 14.821 12.191 -33.266 1.00 28.20 664 GLU A C 1
ATOM 5305 O O . GLU A 1 664 ? 14.531 12.452 -34.429 1.00 28.20 664 GLU A O 1
ATOM 5310 N N . GLU A 1 665 ? 14.107 11.422 -32.429 1.00 26.86 665 GLU A N 1
ATOM 5311 C CA . GLU A 1 665 ? 12.649 11.419 -32.215 1.00 26.86 665 GLU A CA 1
ATOM 5312 C C . GLU A 1 665 ? 11.761 10.388 -32.946 1.00 26.86 665 GLU A C 1
ATOM 5314 O O . GLU A 1 665 ? 11.474 10.470 -34.136 1.00 26.86 665 GLU A O 1
ATOM 5319 N N . ASP A 1 666 ? 11.317 9.441 -32.104 1.00 25.72 666 ASP A N 1
ATOM 5320 C CA . ASP A 1 666 ? 9.921 9.219 -31.689 1.00 25.72 666 ASP A CA 1
ATOM 5321 C C . ASP A 1 666 ? 9.045 8.126 -32.324 1.00 25.72 666 ASP A C 1
ATOM 5323 O O . ASP A 1 666 ? 9.141 7.774 -33.496 1.00 25.72 666 ASP A O 1
ATOM 5327 N N . GLU A 1 667 ? 8.132 7.689 -31.438 1.00 27.17 667 GLU A N 1
ATOM 5328 C CA . GLU A 1 667 ? 6.833 7.024 -31.642 1.00 27.17 667 GLU A CA 1
ATOM 5329 C C . GLU A 1 667 ? 6.840 5.476 -31.632 1.00 27.17 667 GLU A C 1
ATOM 5331 O O . GLU A 1 667 ? 7.651 4.839 -32.289 1.00 27.17 667 GLU A O 1
ATOM 5336 N N . GLU A 1 668 ? 5.946 4.728 -30.972 1.00 25.58 668 GLU A N 1
ATOM 5337 C CA . GLU A 1 668 ? 4.990 4.920 -29.869 1.00 25.58 668 GLU A CA 1
ATOM 5338 C C . GLU A 1 668 ? 4.290 3.545 -29.609 1.00 25.58 668 GLU A C 1
ATOM 5340 O O . GLU A 1 668 ? 4.192 2.710 -30.503 1.00 25.58 668 GLU A O 1
ATOM 5345 N N . GLU A 1 669 ? 3.768 3.349 -28.390 1.00 28.11 669 GLU A N 1
ATOM 5346 C CA . GLU A 1 669 ? 2.505 2.642 -28.048 1.00 28.11 669 GLU A CA 1
ATOM 5347 C C . GLU A 1 669 ? 2.346 1.100 -27.791 1.00 28.11 669 GLU A C 1
ATOM 5349 O O . GLU A 1 669 ? 2.467 0.220 -28.637 1.00 28.11 669 GLU A O 1
ATOM 5354 N N . GLU A 1 670 ? 1.912 0.843 -26.537 1.00 25.81 670 GLU A N 1
ATOM 5355 C CA . GLU A 1 670 ? 0.671 0.157 -26.082 1.00 25.81 670 GLU A CA 1
ATOM 5356 C C . GLU A 1 670 ? 0.593 -1.357 -25.707 1.00 25.81 670 GLU A C 1
ATOM 5358 O O . GLU A 1 670 ? 0.655 -2.285 -26.510 1.00 25.81 670 GLU A O 1
ATOM 5363 N N . ASP A 1 671 ? 0.377 -1.567 -24.387 1.00 26.61 671 ASP A N 1
ATOM 5364 C CA . ASP A 1 671 ? -0.750 -2.259 -23.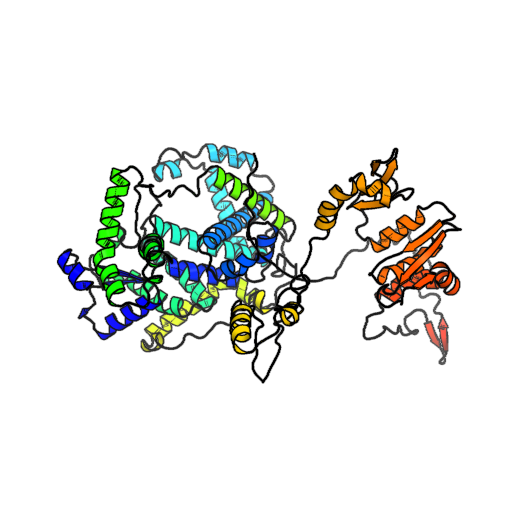704 1.00 26.61 671 ASP A CA 1
ATOM 5365 C C . ASP A 1 671 ? -0.836 -3.774 -23.431 1.00 26.61 671 ASP A C 1
ATOM 5367 O O . ASP A 1 671 ? -0.920 -4.581 -24.343 1.00 26.61 671 ASP A O 1
ATOM 5371 N N . GLY A 1 672 ? -1.007 -4.147 -22.147 1.00 29.89 672 GLY A N 1
ATOM 5372 C CA . GLY A 1 672 ? -2.054 -5.125 -21.782 1.00 29.89 672 GLY A CA 1
ATOM 5373 C C . GLY A 1 672 ? -1.695 -6.442 -21.063 1.00 29.89 672 GLY A C 1
ATOM 5374 O O . GLY A 1 672 ? -1.699 -7.488 -21.690 1.00 29.89 672 GLY A O 1
ATOM 5375 N N . SER A 1 673 ? -1.552 -6.360 -19.731 1.00 28.33 673 SER A N 1
ATOM 5376 C CA . SER A 1 673 ? -2.214 -7.161 -18.659 1.00 28.33 673 SER A CA 1
ATOM 5377 C C . SER A 1 673 ? -1.955 -8.669 -18.353 1.00 28.33 673 SER A C 1
ATOM 5379 O O . SER A 1 673 ? -1.978 -9.541 -19.194 1.00 28.33 673 SER A O 1
ATOM 5381 N N . SER A 1 674 ? -1.795 -8.919 -17.041 1.00 31.53 674 SER A N 1
ATOM 5382 C CA . SER A 1 674 ? -2.153 -10.015 -16.092 1.00 31.53 674 SER A CA 1
ATOM 5383 C C . SER A 1 674 ? -2.868 -11.348 -16.476 1.00 31.53 674 SER A C 1
ATOM 5385 O O . SER A 1 674 ? -3.941 -11.284 -17.065 1.00 31.53 674 SER A O 1
ATOM 5387 N N . ASP A 1 675 ? -2.465 -12.517 -15.908 1.00 27.88 675 ASP A N 1
ATOM 5388 C CA . ASP A 1 675 ? -3.242 -13.255 -14.851 1.00 27.88 675 ASP A CA 1
ATOM 5389 C C . ASP A 1 675 ? -2.601 -14.520 -14.180 1.00 27.88 675 ASP A C 1
ATOM 5391 O O . ASP A 1 675 ? -1.664 -15.123 -14.690 1.00 27.88 675 ASP A O 1
ATOM 5395 N N . ASP A 1 676 ? -3.102 -14.804 -12.958 1.00 30.23 676 ASP A N 1
ATOM 5396 C CA . ASP A 1 676 ? -2.566 -15.524 -11.770 1.00 30.23 676 ASP A CA 1
ATOM 5397 C C . ASP A 1 676 ? -2.049 -16.960 -11.936 1.00 30.23 676 ASP A C 1
ATOM 5399 O O . ASP A 1 676 ? -2.681 -17.818 -12.546 1.00 30.23 676 ASP A O 1
ATOM 5403 N N . ASP A 1 677 ? -1.047 -17.226 -11.097 1.00 29.89 677 ASP A N 1
ATOM 5404 C CA . ASP A 1 677 ? -0.762 -18.451 -10.349 1.00 29.89 677 ASP A CA 1
ATOM 5405 C C . ASP A 1 677 ? -1.973 -19.317 -9.934 1.00 29.89 677 ASP A C 1
ATOM 5407 O O . ASP A 1 677 ? -2.856 -18.900 -9.174 1.00 29.89 677 ASP A O 1
ATOM 5411 N N . SER A 1 678 ? -1.841 -20.622 -10.178 1.00 26.94 678 SER A N 1
ATOM 5412 C CA . SER A 1 678 ? -2.058 -21.616 -9.124 1.00 26.94 678 SER A CA 1
ATOM 5413 C C . SER A 1 678 ? -1.086 -22.783 -9.271 1.00 26.94 678 SER A C 1
ATOM 5415 O O . SER A 1 678 ? -0.960 -23.360 -10.344 1.00 26.94 678 SER A O 1
ATOM 5417 N N . ALA A 1 679 ? -0.430 -23.074 -8.151 1.00 30.81 679 ALA A N 1
ATOM 5418 C CA . ALA A 1 679 ? 0.567 -24.099 -7.894 1.00 30.81 679 ALA A CA 1
ATOM 5419 C C . ALA A 1 679 ? 0.259 -25.495 -8.451 1.00 30.81 679 ALA A C 1
ATOM 5421 O O . ALA A 1 679 ? -0.880 -25.955 -8.362 1.00 30.81 679 ALA A O 1
ATOM 5422 N N . ASP A 1 680 ? 1.329 -26.188 -8.842 1.00 24.50 680 ASP A N 1
ATOM 5423 C CA . ASP A 1 680 ? 1.429 -27.634 -8.688 1.00 24.50 680 ASP A CA 1
ATOM 5424 C C . ASP A 1 680 ? 2.682 -27.942 -7.852 1.00 24.50 680 ASP A C 1
ATOM 5426 O O . ASP A 1 680 ? 3.804 -27.587 -8.218 1.00 24.50 680 ASP A O 1
ATOM 5430 N N . ASP A 1 681 ? 2.441 -28.497 -6.666 1.00 29.44 681 ASP A N 1
ATOM 5431 C CA . ASP A 1 681 ? 3.439 -29.169 -5.842 1.00 29.44 681 ASP A CA 1
ATOM 5432 C C . ASP A 1 681 ? 3.543 -30.596 -6.391 1.00 29.44 681 ASP A C 1
ATOM 5434 O O . ASP A 1 681 ? 2.625 -31.397 -6.209 1.00 29.44 681 ASP A O 1
ATOM 5438 N N . SER A 1 682 ? 4.673 -30.941 -6.998 1.00 26.45 682 SER A N 1
ATOM 5439 C CA . SER A 1 682 ? 5.105 -32.332 -7.100 1.00 26.45 682 SER A CA 1
ATOM 5440 C C . SER A 1 682 ? 6.511 -32.441 -6.529 1.00 26.45 682 SER A C 1
ATOM 5442 O O . SER A 1 682 ? 7.483 -31.969 -7.118 1.00 26.45 682 SER A O 1
ATOM 5444 N N . GLU A 1 683 ? 6.571 -33.023 -5.333 1.00 30.42 683 GLU A N 1
ATOM 5445 C CA . GLU A 1 683 ? 7.760 -33.657 -4.777 1.00 30.42 683 GLU A CA 1
ATOM 5446 C C . GLU A 1 683 ? 8.329 -34.654 -5.796 1.00 30.42 683 GLU A C 1
ATOM 5448 O O . GLU A 1 683 ? 7.574 -35.462 -6.326 1.00 30.42 683 GLU A O 1
ATOM 5453 N N . GLU A 1 684 ? 9.642 -34.627 -6.014 1.00 27.16 684 GLU A N 1
ATOM 5454 C CA . GLU A 1 684 ? 10.471 -35.829 -6.132 1.00 27.16 684 GLU A CA 1
ATOM 5455 C C . GLU A 1 684 ? 11.944 -35.437 -5.878 1.00 27.16 684 GLU A C 1
ATOM 5457 O O . GLU A 1 684 ? 12.485 -34.542 -6.530 1.00 27.16 684 GLU A O 1
ATOM 5462 N N . ASP A 1 685 ? 12.506 -36.121 -4.871 1.00 31.12 685 ASP A N 1
ATOM 5463 C CA . ASP A 1 685 ? 13.882 -36.198 -4.337 1.00 31.12 685 ASP A CA 1
ATOM 5464 C C . ASP A 1 685 ? 14.473 -35.090 -3.433 1.00 31.12 685 ASP A C 1
ATOM 5466 O O . ASP A 1 685 ? 14.924 -34.019 -3.903 1.00 31.12 685 ASP A O 1
#

Foldseek 3Di:
DQVVVCVVVVHQAEEDEDALVVLVVVVVCVVVDPPPRLSYQYHYFVLNLQLVLQLLLLLLCPLLQVLVLCCVLVVDFFACSVCRNSSNPPVSVLQVLVLLLVLLVVLQVVLLCVVVVCPDDPVNVVVQVVQADPPPPDPVSRVVSRDPVNVVVVVSSVVSLVCLCVAVLHLLSNLSSVSSVSVVLVVQCLLCQLQLPLVSNLVSLLLSLLSCLLRVVQSCNLVSLVSSVCSVCVCVSRPPCVVVSVVRPQWDAPDPDRSRTDTPHVVCCVPVVVQQVDCPRHCVVVPPDPVVVVCCVVCVVVVVVVVCVVCVVVVVDDDDDPCPCVDPVNVVVSVSSSVSSSVSLVVFPSSRPDHDNFHASSNFRDGADPVQSVCSSCSSVNSSVLSVVQVVVCVVPVVSSVDDRDDDDNRHSVVVDDQPFDDDPNDTDDDDDDPVQVVVVVVVCVVPVDDVVVVVVDDPQPDPPCQDDNSRHGDDDDPLVVCVVVVVVQQDLVCLVVCPQHWDWDDDQQWIWIWGDDPSGTDIDTDVVLGHNPPDDLLSVLVVQQPDDPQDEEEAEDPDPLSLLSCLLCVVSHDPNYWYWYWDDDVVVVPTDTHGSVVVSVVCDNVSSNCSSVCVVCVPDPDPPPPDLCPVQWNQDPNDTDGNPDDDDPDDPDPPVPDDDDDDDDDGYDDDGDDGDDDDDDDDD

pLDDT: mean 78.94, std 18.62, range [24.5, 98.62]